Protein AF-A0AA35CPE6-F1 (afdb_monomer)

Structure (mmCIF, N/CA/C/O backbone):
data_AF-A0AA35CPE6-F1
#
_entry.id   AF-A0AA35CPE6-F1
#
loop_
_atom_site.group_PDB
_atom_site.id
_atom_site.type_symbol
_atom_site.label_atom_id
_atom_site.label_alt_id
_atom_site.label_comp_id
_atom_site.label_asym_id
_atom_site.label_entity_id
_atom_site.label_seq_id
_atom_site.pdbx_PDB_ins_code
_atom_site.Cartn_x
_atom_site.Cartn_y
_atom_site.Cartn_z
_atom_site.occupancy
_atom_site.B_iso_or_equiv
_atom_site.auth_seq_id
_atom_site.auth_comp_id
_atom_site.auth_asym_id
_atom_site.auth_atom_id
_atom_site.pdbx_PDB_model_num
ATOM 1 N N . MET A 1 1 ? -6.860 -45.116 -1.820 1.00 39.59 1 MET A N 1
ATOM 2 C CA . MET A 1 1 ? -8.273 -45.448 -2.125 1.00 39.59 1 MET A CA 1
ATOM 3 C C . MET A 1 1 ? -8.716 -44.439 -3.179 1.00 39.59 1 MET A C 1
ATOM 5 O O . MET A 1 1 ? -8.614 -43.267 -2.880 1.00 39.59 1 MET A O 1
ATOM 9 N N . LEU A 1 2 ? -9.058 -44.735 -4.432 1.00 37.41 2 LEU A N 1
ATOM 10 C CA . LEU A 1 2 ? -9.613 -45.923 -5.078 1.00 37.41 2 LEU A CA 1
ATOM 11 C C . LEU A 1 2 ? -8.816 -46.336 -6.331 1.00 37.41 2 LEU A C 1
ATOM 13 O O . LEU A 1 2 ? -8.114 -45.537 -6.939 1.00 37.41 2 LEU A O 1
ATOM 17 N N . VAL A 1 3 ? -8.985 -47.610 -6.681 1.00 32.84 3 VAL A N 1
ATOM 18 C CA . VAL A 1 3 ? -8.372 -48.381 -7.769 1.00 32.84 3 VAL A CA 1
ATOM 19 C C . VAL A 1 3 ? -9.458 -48.762 -8.782 1.00 32.84 3 VAL A C 1
ATOM 21 O O . VAL A 1 3 ? -10.526 -49.214 -8.372 1.00 32.84 3 VAL A O 1
ATOM 24 N N . SER A 1 4 ? -9.171 -48.660 -10.082 1.00 36.09 4 SER A N 1
ATOM 25 C CA . SER A 1 4 ? -9.735 -49.492 -11.170 1.00 36.09 4 SER A CA 1
ATOM 26 C C . SER A 1 4 ? -9.217 -48.983 -12.518 1.00 36.09 4 SER A C 1
ATOM 28 O O . SER A 1 4 ? -9.139 -47.779 -12.702 1.00 36.09 4 SER A O 1
ATOM 30 N N . LYS A 1 5 ? -8.912 -49.784 -13.537 1.00 37.09 5 LYS A N 1
ATOM 31 C CA . LYS A 1 5 ? -8.758 -51.234 -13.692 1.00 37.09 5 LYS A CA 1
ATOM 32 C C . LYS A 1 5 ? -8.123 -51.388 -15.082 1.00 37.09 5 LYS A C 1
ATOM 34 O O . LYS A 1 5 ? -8.619 -50.796 -16.036 1.00 37.09 5 LYS A O 1
ATOM 39 N N . VAL A 1 6 ? -7.028 -52.131 -15.173 1.00 35.09 6 VAL A N 1
ATOM 40 C CA . VAL A 1 6 ? -6.413 -52.566 -16.435 1.00 35.09 6 VAL A CA 1
ATOM 41 C C . VAL A 1 6 ? -7.245 -53.719 -17.000 1.00 35.09 6 VAL A C 1
ATOM 43 O O . VAL A 1 6 ? -7.728 -54.554 -16.231 1.00 35.09 6 VAL A O 1
ATOM 46 N N . ALA A 1 7 ? -7.413 -53.764 -18.321 1.00 38.28 7 ALA A N 1
ATOM 47 C CA . ALA A 1 7 ? -7.825 -54.962 -19.040 1.00 38.28 7 ALA A CA 1
ATOM 48 C C . ALA A 1 7 ? -7.004 -55.065 -20.331 1.00 38.28 7 ALA A C 1
ATOM 50 O O . ALA A 1 7 ? -7.145 -54.244 -21.237 1.00 38.28 7 ALA A O 1
ATOM 51 N N . ASP A 1 8 ? -6.132 -56.068 -20.337 1.00 34.16 8 ASP A N 1
ATOM 52 C CA . ASP A 1 8 ? -5.330 -56.543 -21.455 1.00 34.16 8 ASP A CA 1
ATOM 53 C C . ASP A 1 8 ? -6.188 -57.201 -22.541 1.00 34.16 8 ASP A C 1
ATOM 55 O O . ASP A 1 8 ? -7.246 -57.779 -22.277 1.00 34.16 8 ASP A O 1
ATOM 59 N N . GLY A 1 9 ? -5.672 -57.171 -23.767 1.00 30.95 9 GLY A N 1
ATOM 60 C CA . GLY A 1 9 ? -6.199 -57.902 -24.911 1.00 30.95 9 GLY A CA 1
ATOM 61 C C . GLY A 1 9 ? -5.124 -58.074 -25.978 1.00 30.95 9 GLY A C 1
ATOM 62 O O . GLY A 1 9 ? -5.145 -57.386 -26.993 1.00 30.95 9 GLY A O 1
ATOM 63 N N . GLU A 1 10 ? -4.176 -58.980 -25.739 1.00 36.31 10 GLU A N 1
ATOM 64 C CA . GLU A 1 10 ? -3.288 -59.527 -26.768 1.00 36.31 10 GLU A CA 1
ATOM 65 C C . GLU A 1 10 ? -4.064 -60.464 -27.708 1.00 36.31 10 GLU A C 1
ATOM 67 O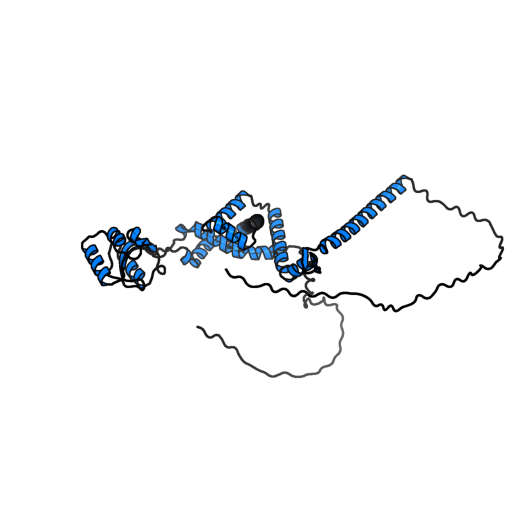 O . GLU A 1 10 ? -4.831 -61.315 -27.248 1.00 36.31 10 GLU A O 1
ATOM 72 N N . ARG A 1 11 ? -3.791 -60.385 -29.018 1.00 35.69 11 ARG A N 1
ATOM 73 C CA . ARG A 1 11 ? -3.632 -61.577 -29.865 1.00 35.69 11 ARG A CA 1
ATOM 74 C C . ARG A 1 11 ? -2.852 -61.279 -31.144 1.00 35.69 11 ARG A C 1
ATOM 76 O O . ARG A 1 11 ? -3.054 -60.272 -31.813 1.00 35.69 11 ARG A O 1
ATOM 83 N N . GLU A 1 12 ? -1.954 -62.215 -31.408 1.00 37.59 12 GLU A N 1
ATOM 84 C CA . GLU A 1 12 ? -0.904 -62.291 -32.418 1.00 37.59 12 GLU A CA 1
ATOM 85 C C . GLU A 1 12 ? -1.411 -62.362 -33.869 1.00 37.59 12 GLU A C 1
ATOM 87 O O . GLU A 1 12 ? -2.523 -62.818 -34.134 1.00 37.59 12 GLU A O 1
ATOM 92 N N . GLY A 1 13 ? -0.530 -62.024 -34.822 1.00 31.88 13 GLY A N 1
ATOM 93 C CA . GLY A 1 13 ? -0.682 -62.437 -36.220 1.00 31.88 13 GLY A CA 1
ATOM 94 C C . GLY A 1 13 ? 0.170 -61.660 -37.228 1.00 31.88 13 GLY A C 1
ATOM 95 O O . GLY A 1 13 ? -0.331 -60.764 -37.894 1.00 31.88 13 GLY A O 1
ATOM 96 N N . ASN A 1 14 ? 1.439 -62.041 -37.389 1.00 36.47 14 ASN A N 1
ATOM 97 C CA . ASN A 1 14 ? 2.247 -61.802 -38.600 1.00 36.47 14 ASN A CA 1
ATOM 98 C C . ASN A 1 14 ? 2.496 -63.192 -39.231 1.00 36.47 14 ASN A C 1
ATOM 100 O O . ASN A 1 14 ? 2.719 -64.124 -38.452 1.00 36.47 14 ASN A O 1
ATOM 104 N N . PRO A 1 15 ? 2.444 -63.397 -40.569 1.00 47.72 15 PRO A N 1
ATOM 105 C CA . PRO A 1 15 ? 3.608 -63.088 -41.411 1.00 47.72 15 PRO A CA 1
ATOM 106 C C . PRO A 1 15 ? 3.325 -62.647 -42.873 1.00 47.72 15 PRO A C 1
ATOM 108 O O . PRO A 1 15 ? 2.435 -63.148 -43.544 1.00 47.72 15 PRO A O 1
ATOM 111 N N . ALA A 1 16 ? 4.221 -61.786 -43.365 1.00 32.69 16 ALA A N 1
ATOM 112 C CA . ALA A 1 16 ? 4.916 -61.816 -44.665 1.00 32.69 16 ALA A CA 1
ATOM 113 C C . ALA A 1 16 ? 4.174 -61.776 -46.035 1.00 32.69 16 ALA A C 1
ATOM 115 O O . ALA A 1 16 ? 3.380 -62.636 -46.389 1.00 32.69 16 ALA A O 1
ATOM 116 N N . ALA A 1 17 ? 4.722 -60.880 -46.877 1.00 33.72 17 ALA A N 1
ATOM 117 C CA . ALA A 1 17 ? 5.002 -60.995 -48.321 1.00 33.72 17 ALA A CA 1
ATOM 118 C C . ALA A 1 17 ? 3.905 -60.708 -49.375 1.00 33.72 17 ALA A C 1
ATOM 120 O O . ALA A 1 17 ? 3.018 -61.509 -49.640 1.00 33.72 17 ALA A O 1
ATOM 121 N N . SER A 1 18 ? 4.091 -59.604 -50.112 1.00 35.38 18 SER A N 1
ATOM 122 C CA . SER A 1 18 ? 4.125 -59.506 -51.594 1.00 35.38 18 SER A CA 1
ATOM 123 C C . SER A 1 18 ? 4.266 -58.015 -51.963 1.00 35.38 18 SER A C 1
ATOM 125 O O . SER A 1 18 ? 3.517 -57.173 -51.495 1.00 35.38 18 SER A O 1
ATOM 127 N N . CYS A 1 19 ? 5.392 -57.569 -52.521 1.00 30.48 19 CYS A N 1
ATOM 128 C CA . CYS A 1 19 ? 5.714 -57.568 -53.951 1.00 30.48 19 CYS A CA 1
ATOM 129 C C . CYS A 1 19 ? 4.662 -56.835 -54.809 1.00 30.48 19 CYS A C 1
ATOM 131 O O . CYS A 1 19 ? 3.667 -57.427 -55.202 1.00 30.48 19 CYS A O 1
ATOM 133 N N . SER A 1 20 ? 4.918 -55.573 -55.169 1.00 37.94 20 SER A N 1
ATOM 134 C CA . SER A 1 20 ? 4.8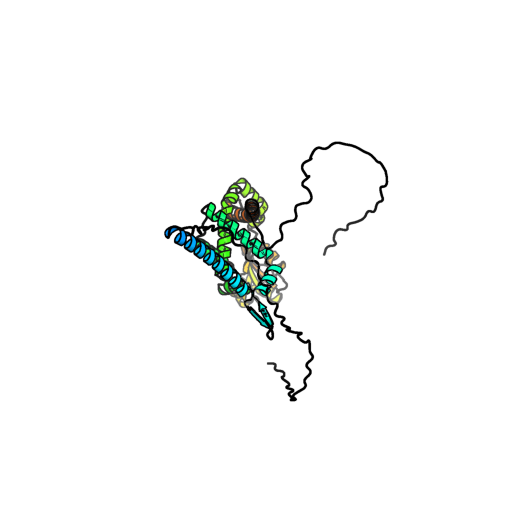70 -55.168 -56.578 1.00 37.94 20 SER A CA 1
ATOM 135 C C . SER A 1 20 ? 5.660 -53.878 -56.793 1.00 37.94 20 SER A C 1
ATOM 137 O O . SER A 1 20 ? 5.648 -52.942 -55.997 1.00 37.94 20 SER A O 1
ATOM 139 N N . GLN A 1 21 ? 6.419 -53.922 -57.872 1.00 34.59 21 GLN A N 1
ATOM 140 C CA . GLN A 1 21 ? 7.393 -52.978 -58.366 1.00 34.59 21 GLN A CA 1
ATOM 141 C C . GLN A 1 21 ? 6.857 -52.537 -59.728 1.00 34.59 21 GLN A C 1
ATOM 143 O O . GLN A 1 21 ? 6.537 -53.389 -60.553 1.00 34.59 21 GLN A O 1
ATOM 148 N N . SER A 1 22 ? 6.790 -51.239 -59.993 1.00 38.31 22 SER A N 1
ATOM 149 C CA . SER A 1 22 ? 6.723 -50.718 -61.362 1.00 38.31 22 SER A CA 1
ATOM 150 C C . SER A 1 22 ? 7.260 -49.289 -61.346 1.00 38.31 22 SER A C 1
ATOM 152 O O . SER A 1 22 ? 6.715 -48.447 -60.643 1.00 38.31 22 SER A O 1
ATOM 154 N N . HIS A 1 23 ? 8.476 -49.058 -61.840 1.00 35.75 23 HIS A N 1
ATOM 155 C CA . HIS A 1 23 ? 8.865 -48.927 -63.255 1.00 35.75 23 HIS A CA 1
ATOM 156 C C . HIS A 1 23 ? 8.649 -47.500 -63.765 1.00 35.75 23 HIS A C 1
ATOM 158 O O . HIS A 1 23 ? 7.561 -47.174 -64.223 1.00 35.75 23 HIS A O 1
ATOM 164 N N . TRP A 1 24 ? 9.725 -46.706 -63.771 1.00 34.25 24 TRP A N 1
ATOM 165 C CA . TRP A 1 24 ? 9.974 -45.724 -64.828 1.00 34.25 24 TRP A CA 1
ATOM 166 C C . TRP A 1 24 ? 11.448 -45.816 -65.207 1.00 34.25 24 TRP A C 1
ATOM 168 O O . TRP A 1 24 ? 12.343 -45.646 -64.379 1.00 34.25 24 TRP A O 1
ATOM 178 N N . GLU A 1 25 ? 11.645 -46.216 -66.456 1.00 35.81 25 GLU A N 1
ATOM 179 C CA . GLU A 1 25 ? 12.898 -46.599 -67.082 1.00 35.81 25 GLU A CA 1
ATOM 180 C C . GLU A 1 25 ? 13.808 -45.405 -67.355 1.00 35.81 25 GLU A C 1
ATOM 182 O O . GLU A 1 25 ? 13.375 -44.296 -67.669 1.00 35.81 25 GLU A O 1
ATOM 187 N N . ALA A 1 26 ? 15.103 -45.702 -67.308 1.00 36.75 26 ALA A N 1
ATOM 188 C CA . ALA A 1 26 ? 16.146 -44.934 -67.951 1.00 36.75 26 ALA A CA 1
ATOM 189 C C . ALA A 1 26 ? 16.187 -45.249 -69.457 1.00 36.75 26 ALA A C 1
ATOM 191 O O . ALA A 1 26 ? 16.148 -46.406 -69.865 1.00 36.75 26 ALA A O 1
ATOM 192 N N . VAL A 1 27 ? 16.392 -44.214 -70.266 1.00 39.03 27 VAL A N 1
ATOM 193 C CA . VAL A 1 27 ? 16.873 -44.294 -71.652 1.00 39.03 27 VAL A CA 1
ATOM 194 C C . VAL A 1 27 ? 17.913 -43.178 -71.761 1.00 39.03 27 VAL A C 1
ATOM 196 O O . VAL A 1 27 ? 17.652 -42.064 -71.329 1.00 39.03 27 VAL A O 1
ATOM 199 N N . GLY A 1 28 ? 19.129 -43.327 -72.261 1.00 35.62 28 GLY A N 1
ATOM 200 C CA . GLY A 1 28 ? 19.840 -44.412 -72.911 1.00 35.62 28 GLY A CA 1
ATOM 201 C C . GLY A 1 28 ? 21.105 -43.753 -73.469 1.00 35.62 28 GLY A C 1
ATOM 202 O O . GLY A 1 28 ? 21.032 -42.702 -74.106 1.00 35.62 28 GLY A O 1
ATOM 203 N N . ALA A 1 29 ? 22.276 -44.308 -73.171 1.00 41.50 29 ALA A N 1
ATOM 204 C CA . ALA A 1 29 ? 23.537 -43.840 -73.728 1.00 41.50 29 ALA A CA 1
ATOM 205 C C . ALA A 1 29 ? 23.686 -44.352 -75.169 1.00 41.50 29 ALA A C 1
ATOM 207 O O . ALA A 1 29 ? 23.604 -45.555 -75.399 1.00 41.50 29 ALA A O 1
ATOM 208 N N . VAL A 1 30 ? 23.982 -43.463 -76.120 1.00 41.25 30 VAL A N 1
ATOM 209 C CA . VAL A 1 30 ? 24.561 -43.831 -77.421 1.00 41.25 30 VAL A CA 1
ATOM 210 C C . VAL A 1 30 ? 25.677 -42.849 -77.746 1.00 41.25 30 VAL A C 1
ATOM 212 O O . VAL A 1 30 ? 25.467 -41.647 -77.892 1.00 41.25 30 VAL A O 1
ATOM 215 N N . GLY A 1 31 ? 26.890 -43.389 -77.833 1.00 37.47 31 GLY A N 1
ATOM 216 C CA . GLY A 1 31 ? 28.051 -42.679 -78.331 1.00 37.47 31 GLY A CA 1
ATOM 217 C C . GLY A 1 31 ? 28.013 -42.538 -79.850 1.00 37.47 31 GLY A C 1
ATOM 218 O O . GLY A 1 31 ? 27.579 -43.437 -80.564 1.00 37.47 31 GLY A O 1
ATOM 219 N N . ALA A 1 32 ? 28.565 -41.438 -80.349 1.00 39.44 32 ALA A N 1
ATOM 220 C CA . ALA A 1 32 ? 29.027 -41.354 -81.723 1.00 39.44 32 ALA A CA 1
ATOM 221 C C . ALA A 1 32 ? 30.270 -40.465 -81.776 1.00 39.44 32 ALA A C 1
ATOM 223 O O . ALA A 1 32 ? 30.226 -39.257 -81.551 1.00 39.44 32 ALA A O 1
ATOM 224 N N . ARG A 1 33 ? 31.394 -41.122 -82.066 1.00 39.28 33 ARG A N 1
ATOM 225 C CA . ARG A 1 33 ? 32.662 -40.518 -82.465 1.00 39.28 33 ARG A CA 1
ATOM 226 C C . ARG A 1 33 ? 32.406 -39.631 -83.684 1.00 39.28 33 ARG A C 1
ATOM 228 O O . ARG A 1 33 ? 31.826 -40.096 -84.663 1.00 39.28 33 ARG A O 1
ATOM 235 N N . ARG A 1 34 ? 32.892 -38.393 -83.662 1.00 42.94 34 ARG A N 1
ATOM 236 C CA . ARG A 1 34 ? 33.143 -37.624 -84.883 1.00 42.94 34 ARG A CA 1
ATOM 237 C C . ARG A 1 34 ? 34.614 -37.251 -84.918 1.00 42.94 34 ARG A C 1
ATOM 239 O O . ARG A 1 34 ? 35.103 -36.513 -84.070 1.00 42.94 34 ARG A O 1
ATOM 246 N N . SER A 1 35 ? 35.298 -37.847 -85.883 1.00 44.28 35 SER A N 1
ATOM 247 C CA . SER A 1 35 ? 36.652 -37.523 -86.311 1.00 44.28 35 SER A CA 1
ATOM 248 C C . SER A 1 35 ? 36.741 -36.052 -86.744 1.00 44.28 35 SER A C 1
ATOM 250 O O . SER A 1 35 ? 35.788 -35.555 -87.350 1.00 44.28 35 SER A O 1
ATOM 252 N N . PRO A 1 36 ? 37.855 -35.351 -86.481 1.00 53.03 36 PRO A N 1
ATOM 253 C CA . PRO A 1 36 ? 38.085 -34.024 -87.040 1.00 53.03 36 PRO A CA 1
ATOM 254 C C . PRO A 1 36 ? 38.505 -34.122 -88.522 1.00 53.03 36 PRO A C 1
ATOM 256 O O . PRO A 1 36 ? 39.131 -35.114 -88.909 1.00 53.03 36 PRO A O 1
ATOM 259 N N . PRO A 1 37 ? 38.175 -33.125 -89.365 1.00 58.16 37 PRO A N 1
ATOM 260 C CA . PRO A 1 37 ? 38.620 -33.091 -90.755 1.00 58.16 37 PRO A CA 1
ATOM 261 C C . PRO A 1 37 ? 40.117 -32.742 -90.853 1.00 58.16 37 PRO A C 1
ATOM 263 O O . PRO A 1 37 ? 40.641 -32.067 -89.960 1.00 58.16 37 PRO A O 1
ATOM 266 N N . PRO A 1 38 ? 40.810 -33.168 -91.925 1.00 50.66 38 PRO A N 1
ATOM 267 C CA . PRO A 1 38 ? 42.243 -32.969 -92.050 1.00 50.66 38 PRO A CA 1
ATOM 268 C C . PRO A 1 38 ? 42.615 -31.856 -93.060 1.00 50.66 38 PRO A C 1
ATOM 270 O O . PRO A 1 38 ? 41.905 -31.621 -94.032 1.00 50.66 38 PRO A O 1
ATOM 273 N N . TRP A 1 39 ? 43.784 -31.257 -92.812 1.00 34.81 39 TRP A N 1
ATOM 274 C CA . TRP A 1 39 ? 44.646 -30.436 -93.684 1.00 34.81 39 TRP A CA 1
ATOM 275 C C . TRP A 1 39 ? 44.209 -29.023 -94.105 1.00 34.81 39 TRP A C 1
ATOM 277 O O . TRP A 1 39 ? 43.291 -28.810 -94.889 1.00 34.81 39 TRP A O 1
ATOM 287 N N . GLY A 1 40 ? 45.030 -28.068 -93.665 1.00 37.66 40 GLY A N 1
ATOM 288 C CA . GLY A 1 40 ? 45.230 -26.751 -94.255 1.00 37.66 40 GLY A CA 1
ATOM 289 C C . GLY A 1 40 ? 46.564 -26.208 -93.746 1.00 37.66 40 GLY A C 1
ATOM 290 O O . GLY A 1 40 ? 46.609 -25.567 -92.700 1.00 37.66 40 GLY A O 1
ATOM 291 N N . GLU A 1 41 ? 47.654 -26.561 -94.431 1.00 40.06 41 GLU A N 1
ATOM 292 C CA . GLU A 1 41 ? 48.958 -25.917 -94.275 1.00 40.06 41 GLU A CA 1
ATOM 293 C C . GLU A 1 41 ? 48.840 -24.456 -94.720 1.00 40.06 41 GLU A C 1
ATOM 295 O O . GLU A 1 41 ? 48.558 -24.182 -95.884 1.00 40.06 41 GLU A O 1
ATOM 300 N N . ASP A 1 42 ? 49.083 -23.525 -93.802 1.00 41.56 42 ASP A N 1
ATOM 301 C CA . ASP A 1 42 ? 49.455 -22.154 -94.138 1.00 41.56 42 ASP A CA 1
ATOM 302 C C . ASP A 1 42 ? 50.752 -21.829 -93.392 1.00 41.56 42 ASP A C 1
ATOM 304 O O . ASP A 1 42 ? 50.808 -21.748 -92.161 1.00 41.56 42 ASP A O 1
ATOM 308 N N . GLN A 1 43 ? 51.825 -21.725 -94.172 1.00 41.16 43 GLN A N 1
ATOM 309 C CA . GLN A 1 43 ? 53.097 -21.182 -93.744 1.00 41.16 43 GLN A CA 1
ATOM 310 C C . GLN A 1 43 ? 53.028 -19.658 -93.850 1.00 41.16 43 GLN A C 1
ATOM 312 O O . GLN A 1 43 ? 53.221 -19.105 -94.930 1.00 41.16 43 GLN A O 1
ATOM 317 N N . SER A 1 44 ? 52.884 -18.954 -92.728 1.00 38.53 44 SER A N 1
ATOM 318 C CA . SER A 1 44 ? 53.339 -17.565 -92.675 1.00 38.53 44 SER A CA 1
ATOM 319 C C . SER A 1 44 ? 53.725 -17.090 -91.272 1.00 38.53 44 SER A C 1
ATOM 321 O O . SER A 1 44 ? 52.927 -16.966 -90.351 1.00 38.53 44 SER A O 1
ATOM 323 N N . SER A 1 45 ? 55.003 -16.719 -91.176 1.00 40.28 45 SER A N 1
ATOM 324 C CA . SER A 1 45 ? 55.575 -15.691 -90.299 1.00 40.28 45 SER A CA 1
ATOM 325 C C . SER A 1 45 ? 55.548 -15.906 -88.778 1.00 40.28 45 SER A C 1
ATOM 327 O O . SER A 1 45 ? 54.533 -15.833 -88.090 1.00 40.28 45 SER A O 1
ATOM 329 N N . GLY A 1 46 ? 56.755 -16.079 -88.235 1.00 47.41 46 GLY A N 1
ATOM 330 C CA . GLY A 1 46 ? 57.032 -16.075 -86.808 1.00 47.41 46 GLY A CA 1
ATOM 331 C C . GLY A 1 46 ? 56.602 -14.774 -86.131 1.00 47.41 46 GLY A C 1
ATOM 332 O O . GLY A 1 46 ? 57.071 -13.688 -86.459 1.00 47.41 46 GLY A O 1
ATOM 333 N N . GLY A 1 47 ? 55.755 -14.920 -85.117 1.00 39.75 47 GLY A N 1
ATOM 334 C CA . GLY A 1 47 ? 55.456 -13.896 -84.129 1.00 39.75 47 GLY A CA 1
ATOM 335 C C . GLY A 1 47 ? 55.615 -14.491 -82.738 1.00 39.75 47 GLY A C 1
ATOM 336 O O . GLY A 1 47 ? 54.674 -15.052 -82.179 1.00 39.75 47 GLY A O 1
ATOM 337 N N . THR A 1 48 ? 56.809 -14.379 -82.159 1.00 47.06 48 THR A N 1
ATOM 338 C CA . THR A 1 48 ? 57.051 -14.678 -80.744 1.00 47.06 48 THR A CA 1
ATOM 339 C C . THR A 1 48 ? 56.286 -13.673 -79.883 1.00 47.06 48 THR A C 1
ATOM 341 O O . THR A 1 48 ? 56.827 -12.643 -79.478 1.00 47.06 48 THR A O 1
ATOM 344 N N . ARG A 1 49 ? 55.017 -13.957 -79.573 1.00 46.91 49 ARG A N 1
ATOM 345 C CA . ARG A 1 49 ? 54.325 -13.291 -78.465 1.00 46.91 49 ARG A CA 1
ATOM 346 C C . ARG A 1 49 ? 54.967 -13.775 -77.166 1.00 46.91 49 ARG A C 1
ATOM 348 O O . ARG A 1 49 ? 54.612 -14.824 -76.632 1.00 46.91 49 ARG A O 1
ATOM 355 N N . LYS A 1 50 ? 55.947 -13.006 -76.676 1.00 46.47 50 LYS A N 1
ATOM 356 C CA . LYS A 1 50 ? 56.413 -13.057 -75.285 1.00 46.47 50 LYS A CA 1
ATOM 357 C C . LYS A 1 50 ? 55.173 -13.046 -74.393 1.00 46.47 50 LYS A C 1
ATOM 359 O O . LYS A 1 50 ? 54.468 -12.044 -74.323 1.00 46.47 50 LYS A O 1
ATOM 364 N N . ARG A 1 51 ? 54.899 -14.157 -73.709 1.00 51.06 51 ARG A N 1
ATOM 365 C CA . ARG A 1 51 ? 54.058 -14.126 -72.513 1.00 51.06 51 ARG A CA 1
ATOM 366 C C . ARG A 1 51 ? 54.836 -13.313 -71.484 1.00 51.06 51 ARG A C 1
ATOM 368 O O . ARG A 1 51 ? 55.733 -13.842 -70.833 1.00 51.06 51 ARG A O 1
ATOM 375 N N . GLU A 1 52 ? 54.557 -12.017 -71.395 1.00 49.25 52 GLU A N 1
ATOM 376 C CA . GLU A 1 52 ? 55.013 -11.199 -70.277 1.00 49.25 52 GLU A CA 1
ATOM 377 C C . GLU A 1 52 ? 54.324 -11.727 -69.019 1.00 49.25 52 GLU A C 1
ATOM 379 O O . GLU A 1 52 ? 53.183 -11.400 -68.702 1.00 49.25 52 GLU A O 1
ATOM 384 N N . GLY A 1 53 ? 55.002 -12.647 -68.335 1.00 48.31 53 GLY A N 1
ATOM 385 C CA . GLY A 1 53 ? 54.599 -13.087 -67.014 1.00 48.31 53 GLY A CA 1
ATOM 386 C C . GLY A 1 53 ? 54.667 -11.889 -66.081 1.00 48.31 53 GLY A C 1
ATOM 387 O O . GLY A 1 53 ? 55.748 -11.344 -65.853 1.00 48.31 53 GLY A O 1
ATOM 388 N N . ILE A 1 54 ? 53.519 -11.481 -65.546 1.00 60.16 54 ILE A N 1
ATOM 389 C CA . ILE A 1 54 ? 53.429 -10.462 -64.503 1.00 60.16 54 ILE A CA 1
ATOM 390 C C . ILE A 1 54 ? 54.272 -10.960 -63.317 1.00 60.16 54 ILE A C 1
ATOM 392 O O . ILE A 1 54 ? 53.855 -11.833 -62.555 1.00 60.16 54 ILE A O 1
ATOM 396 N N . ARG A 1 55 ? 55.498 -10.440 -63.174 1.00 60.12 55 ARG A N 1
ATOM 397 C CA . ARG A 1 55 ? 56.361 -10.691 -62.012 1.00 60.12 55 ARG A CA 1
ATOM 398 C C . ARG A 1 55 ? 55.810 -9.900 -60.831 1.00 60.12 55 ARG A C 1
ATOM 400 O O . ARG A 1 55 ? 56.267 -8.800 -60.529 1.00 60.12 55 ARG A O 1
ATOM 407 N N . LEU A 1 56 ? 54.816 -10.464 -60.155 1.00 59.56 56 LEU A N 1
ATOM 408 C CA . LEU A 1 56 ? 54.367 -9.958 -58.862 1.00 59.56 56 LEU A CA 1
ATOM 409 C C . LEU A 1 56 ? 55.545 -10.073 -57.884 1.00 59.56 56 LEU A C 1
ATOM 411 O O . LEU A 1 56 ? 56.126 -11.148 -57.714 1.00 59.56 56 LEU A O 1
ATOM 415 N N . LYS A 1 57 ? 55.939 -8.956 -57.258 1.00 68.75 57 LYS A N 1
ATOM 416 C CA . LYS A 1 57 ? 56.956 -8.976 -56.195 1.00 68.75 57 LYS A CA 1
ATOM 417 C C . LYS A 1 57 ? 56.477 -9.959 -55.122 1.00 68.75 57 LYS A C 1
ATOM 419 O O . LYS A 1 57 ? 55.318 -9.889 -54.724 1.00 68.75 57 LYS A O 1
ATOM 424 N N . LYS A 1 58 ? 57.345 -10.857 -54.639 1.00 65.94 58 LYS A N 1
ATOM 425 C CA . LYS A 1 58 ? 56.979 -11.919 -53.674 1.00 65.94 58 LYS A CA 1
ATOM 426 C C . LYS A 1 58 ? 56.184 -11.396 -52.462 1.00 65.94 58 LYS A C 1
ATOM 428 O O . LYS A 1 58 ? 55.285 -12.081 -51.991 1.00 65.94 58 LYS A O 1
ATOM 433 N N . GLY A 1 59 ? 56.455 -10.163 -52.017 1.00 69.19 59 GLY A N 1
ATOM 434 C CA . GLY A 1 59 ? 55.693 -9.494 -50.955 1.00 69.19 59 GLY A CA 1
ATOM 435 C C . GLY A 1 59 ? 54.246 -9.136 -51.326 1.00 69.19 59 GLY A C 1
ATOM 436 O O . GLY A 1 59 ? 53.362 -9.257 -50.491 1.00 69.19 59 GLY A O 1
ATOM 437 N N . PHE A 1 60 ? 53.967 -8.773 -52.581 1.00 70.38 60 PHE A N 1
ATOM 438 C CA . PHE A 1 60 ? 52.610 -8.474 -53.055 1.00 70.38 60 PHE A CA 1
ATOM 439 C C . PHE A 1 60 ? 51.746 -9.739 -53.156 1.00 70.38 60 PHE A C 1
ATOM 441 O O . PHE A 1 60 ? 50.571 -9.711 -52.809 1.00 70.38 60 PHE A O 1
ATOM 448 N N . VAL A 1 61 ? 52.338 -10.872 -53.553 1.00 75.25 61 VAL A N 1
ATOM 449 C CA . VAL A 1 61 ? 51.649 -12.176 -53.553 1.00 75.25 61 VAL A CA 1
ATOM 450 C C . VAL A 1 61 ? 51.229 -12.566 -52.132 1.00 75.25 61 VAL A C 1
ATOM 452 O O . VAL A 1 61 ? 50.105 -13.013 -51.933 1.00 75.25 61 VAL A O 1
ATOM 455 N N . TRP A 1 62 ? 52.092 -12.336 -51.137 1.00 73.44 62 TRP A N 1
ATOM 456 C CA . TRP A 1 62 ? 51.773 -12.605 -49.731 1.00 73.44 62 TRP A CA 1
ATOM 457 C C . TRP A 1 62 ? 50.645 -11.716 -49.195 1.00 73.44 62 TRP A C 1
ATOM 459 O O . TRP A 1 62 ? 49.761 -12.228 -48.521 1.00 73.44 62 TRP A O 1
ATOM 469 N N . VAL A 1 63 ? 50.622 -10.424 -49.540 1.00 79.06 63 VAL A N 1
ATOM 470 C CA . VAL A 1 63 ? 49.531 -9.509 -49.147 1.00 79.06 63 VAL A CA 1
ATOM 471 C C . VAL A 1 63 ? 48.194 -9.919 -49.773 1.00 79.06 63 VAL A C 1
ATOM 473 O O . VAL A 1 63 ? 47.170 -9.927 -49.097 1.00 79.06 63 VAL A O 1
ATOM 476 N N . VAL A 1 64 ? 48.181 -10.307 -51.051 1.00 80.50 64 VAL A N 1
ATOM 477 C CA . VAL A 1 64 ? 46.947 -10.773 -51.708 1.00 80.50 64 VAL A CA 1
ATOM 478 C C . VAL A 1 64 ? 46.460 -12.090 -51.096 1.00 80.50 64 VAL A C 1
ATOM 480 O O . VAL A 1 64 ? 45.263 -12.243 -50.868 1.00 80.50 64 VAL A O 1
ATOM 483 N N . LEU A 1 65 ? 47.365 -13.020 -50.771 1.00 80.25 65 LEU A N 1
ATOM 484 C CA . LEU A 1 65 ? 47.011 -14.286 -50.122 1.00 80.25 65 LEU A CA 1
ATOM 485 C C . LEU A 1 65 ? 46.481 -14.093 -48.696 1.00 80.25 65 LEU A C 1
ATOM 487 O O . LEU A 1 65 ? 45.524 -14.768 -48.325 1.00 80.25 65 LEU A O 1
ATOM 491 N N . THR A 1 66 ? 47.043 -13.175 -47.903 1.00 79.88 66 THR A N 1
ATOM 492 C CA . THR A 1 66 ? 46.551 -12.913 -46.539 1.00 79.88 66 THR A CA 1
ATOM 493 C C . THR A 1 66 ? 45.201 -12.206 -46.543 1.00 79.88 66 THR A C 1
ATOM 495 O O . THR A 1 66 ? 44.328 -12.579 -45.762 1.00 79.88 66 THR A O 1
ATOM 498 N N . VAL A 1 67 ? 44.981 -11.247 -47.449 1.00 83.31 67 VAL A N 1
ATOM 499 C CA . VAL A 1 67 ? 43.669 -10.600 -47.621 1.00 83.31 67 VAL A CA 1
ATOM 500 C C . VAL A 1 67 ? 42.630 -11.603 -48.129 1.00 83.31 67 VAL A C 1
ATOM 502 O O . VAL A 1 67 ? 41.520 -11.645 -47.602 1.00 83.31 67 VAL A O 1
ATOM 505 N N . ALA A 1 68 ? 42.989 -12.466 -49.086 1.00 80.12 68 ALA A N 1
ATOM 506 C CA . ALA A 1 68 ? 42.108 -13.533 -49.560 1.00 80.12 68 ALA A CA 1
ATOM 507 C C . ALA A 1 68 ? 41.786 -14.548 -48.449 1.00 80.12 68 ALA A C 1
ATOM 509 O O . ALA A 1 68 ? 40.632 -14.940 -48.299 1.00 80.12 68 ALA A O 1
ATOM 510 N N . PHE A 1 69 ? 42.766 -14.930 -47.627 1.00 86.06 69 PHE A N 1
ATOM 511 C CA . PHE A 1 69 ? 42.560 -15.818 -46.481 1.00 86.06 69 PHE A CA 1
ATOM 512 C C . PHE A 1 69 ? 41.681 -15.179 -45.398 1.00 86.06 69 PHE A C 1
ATOM 514 O O . PHE A 1 69 ? 40.794 -15.845 -44.866 1.00 86.06 69 PHE A O 1
ATOM 521 N N . ALA A 1 70 ? 41.870 -13.891 -45.099 1.00 82.25 70 ALA A N 1
ATOM 522 C CA . ALA A 1 70 ? 41.022 -13.153 -44.164 1.00 82.25 70 ALA A CA 1
ATOM 523 C C . ALA A 1 70 ? 39.575 -13.044 -44.677 1.00 82.25 70 ALA A C 1
ATOM 525 O O . ALA A 1 70 ? 38.636 -13.293 -43.921 1.00 82.25 70 ALA A O 1
ATOM 526 N N . ALA A 1 71 ? 39.385 -12.760 -45.970 1.00 80.00 71 ALA A N 1
ATOM 527 C CA . ALA A 1 71 ? 38.066 -12.727 -46.600 1.00 80.00 71 ALA A CA 1
ATOM 528 C C . ALA A 1 71 ? 37.393 -14.112 -46.604 1.00 80.00 71 ALA A C 1
ATOM 530 O O . ALA A 1 71 ? 36.225 -14.226 -46.241 1.00 80.00 71 ALA A O 1
ATOM 531 N N . LEU A 1 72 ? 38.129 -15.178 -46.937 1.00 84.25 72 LEU A N 1
ATOM 532 C CA . LEU A 1 72 ? 37.625 -16.556 -46.890 1.00 84.25 72 LEU A CA 1
ATOM 533 C C . LEU A 1 72 ? 37.309 -17.009 -45.463 1.00 84.25 72 LEU A C 1
ATOM 535 O O . LEU A 1 72 ? 36.311 -17.690 -45.261 1.00 84.25 72 LEU A O 1
ATOM 539 N N . SER A 1 73 ? 38.101 -16.597 -44.473 1.00 81.44 73 SER A N 1
ATOM 540 C CA . SER A 1 73 ? 37.837 -16.876 -43.057 1.00 81.44 73 SER A CA 1
ATOM 541 C C . SER A 1 73 ? 36.596 -16.137 -42.558 1.00 81.44 73 SER A C 1
ATOM 543 O O . SER A 1 73 ? 35.808 -16.710 -41.812 1.00 81.44 73 SER A O 1
ATOM 545 N N . ALA A 1 74 ? 36.369 -14.898 -43.005 1.00 80.94 74 ALA A N 1
ATOM 546 C CA . ALA A 1 74 ? 35.148 -14.154 -42.708 1.00 80.94 74 ALA A CA 1
ATOM 547 C C . ALA A 1 74 ? 33.919 -14.799 -43.369 1.00 80.94 74 ALA A C 1
ATOM 549 O O . ALA A 1 74 ? 32.896 -14.978 -42.713 1.00 80.94 74 ALA A O 1
ATOM 550 N N . ILE A 1 75 ? 34.027 -15.221 -44.634 1.00 85.69 75 ILE A N 1
ATOM 551 C CA . ILE A 1 75 ? 32.954 -15.936 -45.340 1.00 85.69 75 ILE A CA 1
ATOM 552 C C . ILE A 1 75 ? 32.676 -17.283 -44.670 1.00 85.69 75 ILE A C 1
ATOM 554 O O . ILE A 1 75 ? 31.520 -17.594 -44.406 1.00 85.69 75 ILE A O 1
ATOM 558 N N . LEU A 1 76 ? 33.708 -18.062 -44.341 1.00 85.00 76 LEU A N 1
ATOM 559 C CA . LEU A 1 76 ? 33.570 -19.329 -43.625 1.00 85.00 76 LEU A CA 1
ATOM 560 C C . LEU A 1 76 ? 32.961 -19.110 -42.238 1.00 85.00 76 LEU A C 1
ATOM 562 O O . LEU A 1 76 ? 32.071 -19.854 -41.852 1.00 85.00 76 LEU A O 1
ATOM 566 N N . GLY A 1 77 ? 33.369 -18.063 -41.520 1.00 80.88 77 GLY A N 1
ATOM 567 C CA . GLY A 1 77 ? 32.776 -17.673 -40.243 1.00 80.88 77 GLY A CA 1
ATOM 568 C C . GLY A 1 77 ? 31.289 -17.335 -40.368 1.00 80.88 77 GLY A C 1
ATOM 569 O O . GLY A 1 77 ? 30.493 -17.803 -39.560 1.00 80.88 77 GLY A O 1
ATOM 570 N N . VAL A 1 78 ? 30.890 -16.602 -41.412 1.00 82.38 78 VAL A N 1
ATOM 571 C CA . VAL A 1 78 ? 29.478 -16.309 -41.713 1.00 82.38 78 VAL A CA 1
ATOM 572 C C . VAL A 1 78 ? 28.718 -17.581 -42.098 1.00 82.38 78 VAL A C 1
ATOM 574 O O . VAL A 1 78 ? 27.614 -17.790 -41.609 1.00 82.38 78 VAL A O 1
ATOM 577 N N . GLN A 1 79 ? 29.299 -18.463 -42.913 1.00 74.81 79 GLN A N 1
ATOM 578 C CA . GLN A 1 79 ? 28.687 -19.739 -43.306 1.00 74.81 79 GLN A CA 1
ATOM 579 C C . GLN A 1 79 ? 28.507 -20.676 -42.103 1.00 74.81 79 GLN A C 1
ATOM 581 O O . GLN A 1 79 ? 27.427 -21.226 -41.907 1.00 74.81 79 GLN A O 1
ATOM 586 N N . VAL A 1 80 ? 29.525 -20.800 -41.248 1.00 82.19 80 VAL A N 1
ATOM 587 C CA . VAL A 1 80 ? 29.471 -21.557 -39.989 1.00 82.19 80 VAL A CA 1
ATOM 588 C C . VAL A 1 80 ? 28.463 -20.933 -39.024 1.00 82.19 80 VAL A C 1
ATOM 590 O O . VAL A 1 80 ? 27.713 -21.665 -38.390 1.00 82.19 80 VAL A O 1
ATOM 593 N N . TYR A 1 81 ? 28.380 -19.604 -38.943 1.00 72.62 81 TYR A N 1
ATOM 594 C CA . TYR A 1 81 ? 27.393 -18.899 -38.122 1.00 72.62 81 TYR A CA 1
ATOM 595 C C . TYR A 1 81 ? 25.955 -19.122 -38.616 1.00 72.62 81 TYR A C 1
ATOM 597 O O . TYR A 1 81 ? 25.072 -19.431 -37.817 1.00 72.62 81 TYR A O 1
ATOM 605 N N . VAL A 1 82 ? 25.714 -19.020 -39.927 1.00 73.94 82 VAL A N 1
ATOM 606 C CA . VAL A 1 82 ? 24.409 -19.303 -40.549 1.00 73.94 82 VAL A CA 1
ATOM 607 C C . VAL A 1 82 ? 24.026 -20.770 -40.339 1.00 73.94 82 VAL A C 1
ATOM 609 O O . VAL A 1 82 ? 22.894 -21.053 -39.943 1.00 73.94 82 VAL A O 1
ATOM 612 N N . LEU A 1 83 ? 24.973 -21.697 -40.512 1.00 70.25 83 LEU A N 1
ATOM 613 C CA . LEU A 1 83 ? 24.768 -23.121 -40.258 1.00 70.25 83 LEU A CA 1
ATOM 614 C C . LEU A 1 83 ? 24.458 -23.390 -38.778 1.00 70.25 83 LEU A C 1
ATOM 616 O O . LEU A 1 83 ? 23.448 -24.022 -38.478 1.00 70.25 83 LEU A O 1
ATOM 620 N N . TYR A 1 84 ? 25.251 -22.856 -37.850 1.00 69.94 84 TYR A N 1
ATOM 621 C CA . TYR A 1 84 ? 25.031 -22.981 -36.407 1.00 69.94 84 TYR A CA 1
ATOM 622 C C . TYR A 1 84 ? 23.658 -22.439 -35.988 1.00 69.94 84 TYR A C 1
ATOM 624 O O . TYR A 1 84 ? 22.913 -23.109 -35.275 1.00 69.94 84 TYR A O 1
ATOM 632 N N . ARG A 1 85 ? 23.263 -21.268 -36.501 1.00 65.06 85 ARG A N 1
ATOM 633 C CA . ARG A 1 85 ? 21.952 -20.666 -36.220 1.00 65.06 85 ARG A CA 1
ATOM 634 C C . ARG A 1 85 ? 20.790 -21.485 -36.810 1.00 65.06 85 ARG A C 1
ATOM 636 O O . ARG A 1 85 ? 19.721 -21.575 -36.201 1.00 65.06 85 ARG A O 1
ATOM 643 N N . SER A 1 86 ? 20.998 -22.122 -37.965 1.00 62.09 86 SER A N 1
ATOM 644 C CA . SER A 1 86 ? 20.027 -23.059 -38.552 1.00 62.09 86 SER A CA 1
ATOM 645 C C . SER A 1 86 ? 19.898 -24.368 -37.758 1.00 62.09 86 SER A C 1
ATOM 647 O O . SER A 1 86 ? 18.820 -24.955 -37.718 1.00 62.09 86 SER A O 1
ATOM 649 N N . LEU A 1 87 ? 20.971 -24.808 -37.091 1.00 62.38 87 LEU A N 1
ATOM 650 C CA . LEU A 1 87 ? 20.967 -25.998 -36.238 1.00 62.38 87 LEU A CA 1
ATOM 651 C C . LEU A 1 87 ? 20.322 -25.721 -34.874 1.00 62.38 87 LEU A C 1
ATOM 653 O O . LEU A 1 87 ? 19.541 -26.541 -34.404 1.00 62.38 87 LEU A O 1
ATOM 657 N N . ASP A 1 88 ? 20.578 -24.558 -34.267 1.00 72.94 88 ASP A N 1
ATOM 658 C CA . ASP A 1 88 ? 19.989 -24.202 -32.967 1.00 72.94 88 ASP A CA 1
ATOM 659 C C . ASP A 1 88 ? 18.474 -23.953 -33.051 1.00 72.94 88 ASP A C 1
ATOM 661 O O . ASP A 1 88 ? 17.721 -24.397 -32.189 1.00 72.94 88 ASP A O 1
ATOM 665 N N . SER A 1 89 ? 17.990 -23.322 -34.126 1.00 69.38 89 SER A N 1
ATOM 666 C CA . SER A 1 89 ? 16.542 -23.141 -34.349 1.00 69.38 89 SER A CA 1
ATOM 667 C C . SER A 1 89 ? 15.791 -24.465 -34.542 1.00 69.38 89 SER A C 1
ATOM 669 O O . SER A 1 89 ? 14.636 -24.578 -34.135 1.00 69.38 89 SER A O 1
ATOM 671 N N . ARG A 1 90 ? 16.462 -25.485 -35.091 1.00 77.81 90 ARG A N 1
ATOM 672 C CA . ARG A 1 90 ? 15.947 -26.858 -35.233 1.00 77.81 90 ARG A CA 1
ATOM 673 C C . ARG A 1 90 ? 16.143 -27.720 -33.986 1.00 77.81 90 ARG A C 1
ATOM 675 O O . ARG A 1 90 ? 15.752 -28.886 -34.003 1.00 77.81 90 ARG A O 1
ATOM 682 N N . ALA A 1 91 ? 16.754 -27.192 -32.924 1.00 88.06 91 ALA A N 1
ATOM 683 C CA . ALA A 1 91 ? 16.954 -27.951 -31.700 1.00 88.06 91 ALA A CA 1
ATOM 684 C C . ALA A 1 91 ? 15.597 -28.392 -31.139 1.00 88.06 91 ALA A C 1
ATOM 686 O O . ALA A 1 91 ? 14.704 -27.572 -30.918 1.00 88.06 91 ALA A O 1
ATOM 687 N N . VAL A 1 92 ? 15.452 -29.696 -30.932 1.00 89.75 92 VAL A N 1
ATOM 688 C CA . VAL A 1 92 ? 14.232 -30.303 -30.404 1.00 89.75 92 VAL A CA 1
ATOM 689 C C . VAL A 1 92 ? 14.140 -30.000 -28.911 1.00 89.75 92 VAL A C 1
ATOM 691 O O . VAL A 1 92 ? 15.075 -30.287 -28.165 1.00 89.75 92 VAL A O 1
ATOM 694 N N . VAL A 1 93 ? 13.027 -29.405 -28.482 1.00 94.62 93 VAL A N 1
ATOM 695 C CA . VAL A 1 93 ? 12.747 -29.102 -27.067 1.00 94.62 93 VAL A CA 1
ATOM 696 C C . VAL A 1 93 ? 11.813 -30.120 -26.425 1.00 94.62 93 VAL A C 1
ATOM 698 O O . VAL A 1 93 ? 11.861 -30.308 -25.214 1.00 94.62 93 VAL A O 1
ATOM 701 N N . ALA A 1 94 ? 10.987 -30.796 -27.222 1.00 94.31 94 ALA A N 1
ATOM 702 C CA . ALA A 1 94 ? 10.132 -31.891 -26.781 1.00 94.31 94 ALA A CA 1
ATOM 703 C C . ALA A 1 94 ? 9.813 -32.822 -27.958 1.00 94.31 94 ALA A C 1
ATOM 705 O O . ALA A 1 94 ? 9.932 -32.425 -29.116 1.00 94.31 94 ALA A O 1
ATOM 706 N N . THR A 1 95 ? 9.388 -34.052 -27.667 1.00 94.81 95 THR A N 1
ATOM 707 C CA . THR A 1 95 ? 8.841 -34.967 -28.679 1.00 94.81 95 THR A CA 1
ATOM 708 C C . THR A 1 95 ? 7.501 -35.528 -28.216 1.00 94.81 95 THR A C 1
ATOM 710 O O . THR A 1 95 ? 7.330 -35.796 -27.027 1.00 94.81 95 THR A O 1
ATOM 713 N N . VAL A 1 96 ? 6.562 -35.707 -29.144 1.00 93.69 96 VAL A N 1
ATOM 714 C CA . VAL A 1 96 ? 5.254 -36.332 -28.906 1.00 93.69 96 VAL A CA 1
ATOM 715 C C . VAL A 1 96 ? 5.115 -37.486 -29.892 1.00 93.69 96 VAL A C 1
ATOM 717 O O . VAL A 1 96 ? 5.013 -37.262 -31.090 1.00 93.69 96 VAL A O 1
ATOM 720 N N . ASN A 1 97 ? 5.172 -38.731 -29.411 1.00 93.31 97 ASN A N 1
ATOM 721 C CA . ASN A 1 97 ? 5.093 -39.939 -30.252 1.00 93.31 97 ASN A CA 1
ATOM 722 C C . ASN A 1 97 ? 6.093 -39.965 -31.432 1.00 93.31 97 ASN A C 1
ATOM 724 O O . ASN A 1 97 ? 5.806 -40.526 -32.484 1.00 93.31 97 ASN A O 1
ATOM 728 N N . GLY A 1 98 ? 7.271 -39.359 -31.259 1.00 88.94 98 GLY A N 1
ATOM 729 C CA . GLY A 1 98 ? 8.298 -39.258 -32.302 1.00 88.94 98 GLY A CA 1
ATOM 730 C C . GLY A 1 98 ? 8.220 -37.996 -33.168 1.00 88.94 98 GLY A C 1
ATOM 731 O O . GLY A 1 98 ? 9.160 -37.733 -33.915 1.00 88.94 98 GLY A O 1
ATOM 732 N N . GLU A 1 99 ? 7.176 -37.176 -33.033 1.00 93.19 99 GLU A N 1
ATOM 733 C CA . GLU A 1 99 ? 7.107 -35.852 -33.658 1.00 93.19 99 GLU A CA 1
ATOM 734 C C . GLU A 1 99 ? 7.845 -34.821 -32.803 1.00 93.19 99 GLU A C 1
ATOM 736 O O . GLU A 1 99 ? 7.628 -34.726 -31.595 1.00 93.19 99 GLU A O 1
ATOM 741 N N . ALA A 1 100 ? 8.745 -34.056 -33.416 1.00 92.81 100 ALA A N 1
ATOM 742 C CA . ALA A 1 100 ? 9.563 -33.073 -32.721 1.00 92.81 100 ALA A CA 1
ATOM 743 C C . ALA A 1 100 ? 8.852 -31.720 -32.603 1.00 92.81 100 ALA A C 1
ATOM 745 O O . ALA A 1 100 ? 8.340 -31.194 -33.585 1.00 92.81 100 ALA A O 1
ATOM 746 N N . ILE A 1 101 ? 8.927 -31.122 -31.418 1.00 92.25 101 ILE A N 1
ATOM 747 C CA . ILE A 1 101 ? 8.654 -29.703 -31.187 1.00 92.25 101 ILE A CA 1
ATOM 748 C C . ILE A 1 101 ? 10.010 -29.013 -31.104 1.00 92.25 101 ILE A C 1
ATOM 750 O O . ILE A 1 101 ? 10.833 -29.349 -30.246 1.00 92.25 101 ILE A O 1
ATOM 754 N N . THR A 1 102 ? 10.273 -28.072 -32.003 1.00 93.75 102 THR A N 1
ATOM 755 C CA . THR A 1 102 ? 11.556 -27.364 -32.066 1.00 93.75 102 THR A CA 1
ATOM 756 C C . THR A 1 102 ? 11.548 -26.085 -31.229 1.00 93.75 102 THR A C 1
ATOM 758 O O . THR A 1 102 ? 10.496 -25.548 -30.871 1.00 93.75 102 THR A O 1
ATOM 761 N N . LYS A 1 103 ? 12.737 -25.544 -30.934 1.00 90.25 103 LYS A N 1
ATOM 762 C CA . LYS A 1 103 ? 12.879 -24.202 -30.347 1.00 90.25 103 LYS A CA 1
ATOM 763 C C . LYS A 1 103 ? 12.176 -23.139 -31.190 1.00 90.25 103 LYS A C 1
ATOM 765 O O . LYS A 1 103 ? 11.619 -22.209 -30.617 1.00 90.25 103 LYS A O 1
ATOM 770 N N . ALA A 1 104 ? 12.209 -23.259 -32.520 1.00 88.94 104 ALA A N 1
ATOM 771 C CA . ALA A 1 104 ? 11.522 -22.333 -33.414 1.00 88.94 104 ALA A CA 1
ATOM 772 C C . ALA A 1 104 ? 9.998 -22.398 -33.246 1.00 88.94 104 ALA A C 1
ATOM 774 O O . ALA A 1 104 ? 9.372 -21.346 -33.153 1.00 88.94 104 ALA A O 1
ATOM 775 N N . ASP A 1 105 ? 9.417 -23.597 -33.137 1.00 90.56 105 ASP A N 1
ATOM 776 C CA . ASP A 1 105 ? 7.972 -23.766 -32.922 1.00 90.56 105 ASP A CA 1
ATOM 777 C C . ASP A 1 105 ? 7.538 -23.116 -31.604 1.00 90.56 105 ASP A C 1
ATOM 779 O O . ASP A 1 105 ? 6.623 -22.292 -31.581 1.00 90.56 105 ASP A O 1
ATOM 783 N N . LEU A 1 106 ? 8.265 -23.406 -30.518 1.00 92.62 106 LEU A N 1
ATOM 784 C CA . LEU A 1 106 ? 8.018 -22.794 -29.212 1.00 92.62 106 LEU A CA 1
ATOM 785 C C . LEU A 1 106 ? 8.193 -21.268 -29.251 1.00 92.62 106 LEU A C 1
ATOM 787 O O . LEU A 1 106 ? 7.356 -20.537 -28.727 1.00 92.62 106 LEU A O 1
ATOM 791 N N . TYR A 1 107 ? 9.268 -20.771 -29.867 1.00 90.38 107 TYR A N 1
ATOM 792 C CA . TYR A 1 107 ? 9.535 -19.337 -29.979 1.00 90.38 107 TYR A CA 1
ATOM 793 C C . TYR A 1 107 ? 8.435 -18.611 -30.756 1.00 90.38 107 TYR A C 1
ATOM 795 O O . TYR A 1 107 ? 7.928 -17.599 -30.279 1.00 90.38 107 TYR A O 1
ATOM 803 N N . ASN A 1 108 ? 8.050 -19.130 -31.923 1.00 90.69 108 ASN A N 1
ATOM 804 C CA . ASN A 1 108 ? 7.018 -18.530 -32.764 1.00 90.69 108 ASN A CA 1
ATOM 805 C C . ASN A 1 108 ? 5.680 -18.454 -32.022 1.00 90.69 108 ASN A C 1
ATOM 807 O O . ASN A 1 108 ? 5.021 -17.416 -32.061 1.00 90.69 108 ASN A O 1
ATOM 811 N N . GLU A 1 109 ? 5.319 -19.506 -31.285 1.00 93.12 109 GLU A N 1
ATOM 812 C CA . GLU A 1 109 ? 4.099 -19.530 -30.479 1.00 93.12 109 GLU A CA 1
ATOM 813 C C . GLU A 1 109 ? 4.155 -18.526 -29.314 1.00 93.12 109 GLU A C 1
ATOM 815 O O . GLU A 1 109 ? 3.203 -17.779 -29.077 1.00 93.12 109 GLU A O 1
ATOM 820 N N . LEU A 1 110 ? 5.287 -18.435 -28.605 1.00 92.19 110 LEU A N 1
ATOM 821 C CA . LEU A 1 110 ? 5.481 -17.436 -27.546 1.00 92.19 110 LEU A CA 1
ATOM 822 C C . LEU A 1 110 ? 5.421 -16.005 -28.095 1.00 92.19 110 LEU A C 1
ATOM 824 O O . LEU A 1 110 ? 4.812 -15.129 -27.467 1.00 92.19 110 LEU A O 1
ATOM 828 N N . VAL A 1 111 ? 6.010 -15.772 -29.273 1.00 92.00 111 VAL A N 1
ATOM 829 C CA . VAL A 1 111 ? 5.950 -14.481 -29.964 1.00 92.00 111 VAL A CA 1
ATOM 830 C C . VAL A 1 111 ? 4.518 -14.145 -30.367 1.00 92.00 111 VAL A C 1
ATOM 832 O O . VAL A 1 111 ? 4.078 -13.020 -30.124 1.00 92.00 111 VAL A O 1
ATOM 835 N N . ALA A 1 112 ? 3.772 -15.110 -30.905 1.00 90.88 112 ALA A N 1
ATOM 836 C CA . ALA A 1 112 ? 2.373 -14.932 -31.279 1.00 90.88 112 ALA A CA 1
ATOM 837 C C . ALA A 1 112 ? 1.484 -14.593 -30.070 1.00 90.88 112 ALA A C 1
ATOM 839 O O . ALA A 1 112 ? 0.631 -13.711 -30.165 1.00 90.88 112 ALA A O 1
ATOM 840 N N . ARG A 1 113 ? 1.707 -15.243 -28.919 1.00 92.06 113 ARG A N 1
ATOM 841 C CA . ARG A 1 113 ? 0.917 -15.019 -27.694 1.00 92.06 113 ARG A CA 1
ATOM 842 C C . ARG A 1 113 ? 1.271 -13.735 -26.952 1.00 92.06 113 ARG A C 1
ATOM 844 O O . ARG A 1 113 ? 0.389 -13.082 -26.404 1.00 92.06 113 ARG A O 1
ATOM 851 N N . SER A 1 114 ? 2.563 -13.423 -26.861 1.00 92.62 114 SER A N 1
ATOM 852 C CA . SER A 1 114 ? 3.078 -12.421 -25.910 1.00 92.62 114 SER A CA 1
ATOM 853 C C . SER A 1 114 ? 4.304 -11.641 -26.394 1.00 92.62 114 SER A C 1
ATOM 855 O O . SER A 1 114 ? 4.774 -10.736 -25.705 1.00 92.62 114 SER A O 1
ATOM 857 N N . GLY A 1 115 ? 4.839 -11.960 -27.577 1.00 92.38 115 GLY A N 1
ATOM 858 C CA . GLY A 1 115 ? 6.103 -11.405 -28.063 1.00 92.38 115 GLY A CA 1
ATOM 859 C C . GLY A 1 115 ? 6.095 -9.894 -28.207 1.00 92.38 115 GLY A C 1
ATOM 860 O O . GLY A 1 115 ? 7.097 -9.257 -27.899 1.00 92.38 115 GLY A O 1
ATOM 861 N N . LYS A 1 116 ? 4.964 -9.312 -28.620 1.00 91.50 116 LYS A N 1
ATOM 862 C CA . LYS A 1 116 ? 4.813 -7.857 -28.747 1.00 91.50 116 LYS A CA 1
ATOM 863 C C . LYS A 1 116 ? 4.947 -7.159 -27.395 1.00 91.50 116 LYS A C 1
ATOM 865 O O . LYS A 1 116 ? 5.725 -6.219 -27.267 1.00 91.50 116 LYS A O 1
ATOM 870 N N . GLN A 1 117 ? 4.235 -7.645 -26.380 1.00 92.06 117 GLN A N 1
ATOM 871 C CA . GLN A 1 117 ? 4.253 -7.082 -25.030 1.00 92.06 117 GLN A CA 1
ATOM 872 C C . GLN A 1 117 ? 5.624 -7.272 -24.372 1.00 92.06 117 GLN A C 1
ATOM 874 O O . GLN A 1 117 ? 6.164 -6.335 -23.787 1.00 92.06 117 GLN A O 1
ATOM 879 N N . VAL A 1 118 ? 6.219 -8.460 -24.520 1.00 93.38 118 VAL A N 1
ATOM 880 C CA . VAL A 1 118 ? 7.566 -8.739 -24.004 1.00 93.38 118 VAL A CA 1
ATOM 881 C C . VAL A 1 118 ? 8.604 -7.849 -24.687 1.00 93.38 118 VAL A C 1
ATOM 883 O O . VAL A 1 118 ? 9.433 -7.253 -24.002 1.00 93.38 118 VAL A O 1
ATOM 886 N N . LEU A 1 119 ? 8.554 -7.701 -26.017 1.00 94.38 119 LEU A N 1
ATOM 887 C CA . LEU A 1 119 ? 9.465 -6.812 -26.741 1.00 94.38 119 LEU A CA 1
ATOM 888 C C . LEU A 1 119 ? 9.297 -5.357 -26.292 1.00 94.38 119 LEU A C 1
ATOM 890 O O . LEU A 1 119 ? 10.298 -4.676 -26.086 1.00 94.38 119 LEU A O 1
ATOM 894 N N . GLN A 1 120 ? 8.061 -4.895 -26.106 1.00 92.94 120 GLN A N 1
ATOM 895 C CA . GLN A 1 120 ? 7.786 -3.542 -25.632 1.00 92.94 120 GLN A CA 1
ATOM 896 C C . GLN A 1 120 ? 8.425 -3.278 -24.259 1.00 92.94 120 GLN A C 1
ATOM 898 O O . GLN A 1 120 ? 9.111 -2.269 -24.091 1.00 92.94 120 GLN A O 1
ATOM 903 N N . GLY A 1 121 ? 8.283 -4.213 -23.314 1.00 93.06 121 GLY A N 1
ATOM 904 C CA . GLY A 1 121 ? 8.947 -4.128 -22.010 1.00 93.06 121 GLY A CA 1
ATOM 905 C C . GLY A 1 121 ? 10.475 -4.122 -22.125 1.00 93.06 121 GLY A C 1
ATOM 906 O O . GLY A 1 121 ? 11.140 -3.289 -21.517 1.00 93.06 121 GLY A O 1
ATOM 907 N N . LEU A 1 122 ? 11.044 -4.974 -22.984 1.00 94.12 122 LEU A N 1
ATOM 908 C CA . LEU A 1 122 ? 12.492 -5.003 -23.223 1.00 94.12 122 LEU A CA 1
ATOM 909 C C . LEU A 1 122 ? 13.018 -3.701 -23.841 1.00 94.12 122 LEU A C 1
ATOM 911 O O . LEU A 1 122 ? 14.127 -3.278 -23.512 1.00 94.12 122 LEU A O 1
ATOM 915 N N . ILE A 1 123 ? 12.255 -3.069 -24.736 1.00 95.31 123 ILE A N 1
ATOM 916 C CA . ILE A 1 123 ? 12.600 -1.757 -25.299 1.00 95.31 123 ILE A CA 1
ATOM 917 C C . ILE A 1 123 ? 12.646 -0.718 -24.179 1.00 95.31 123 ILE A C 1
ATOM 919 O O . ILE A 1 123 ? 13.643 -0.008 -24.056 1.00 95.31 123 ILE A O 1
ATOM 923 N N . GLU A 1 124 ? 11.616 -0.662 -23.336 1.00 95.50 124 GLU A N 1
ATOM 924 C CA . GLU A 1 124 ? 11.572 0.252 -22.190 1.00 95.50 124 GLU A CA 1
ATOM 925 C C . GLU A 1 124 ? 12.747 0.028 -21.238 1.00 95.50 124 GLU A C 1
ATOM 927 O O . GLU A 1 124 ? 13.434 0.986 -20.889 1.00 95.50 124 GLU A O 1
ATOM 932 N N . ASP A 1 125 ? 13.062 -1.221 -20.8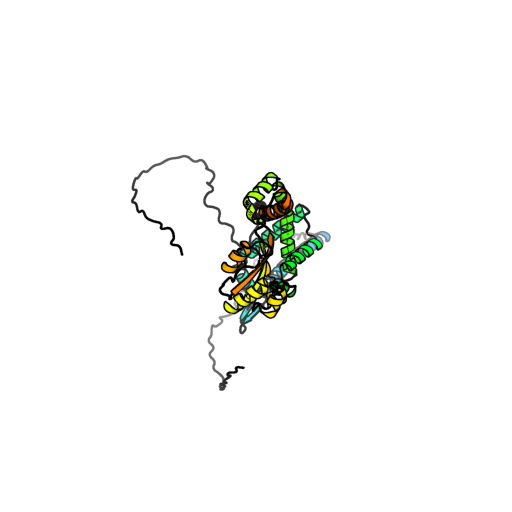99 1.00 94.75 125 ASP A N 1
ATOM 933 C CA . ASP A 1 125 ? 14.201 -1.551 -20.037 1.00 94.75 125 ASP A CA 1
ATOM 934 C C . ASP A 1 125 ? 15.533 -1.066 -20.628 1.00 94.75 125 ASP A C 1
ATOM 936 O O . ASP A 1 125 ? 16.415 -0.593 -19.904 1.00 94.75 125 ASP A O 1
ATOM 940 N N . ARG A 1 126 ? 15.699 -1.149 -21.956 1.00 95.94 126 ARG A N 1
ATOM 941 C CA . ARG A 1 126 ? 16.890 -0.619 -22.640 1.00 95.94 126 ARG A CA 1
ATOM 942 C C . ARG A 1 126 ? 16.936 0.904 -22.597 1.00 95.94 126 ARG A C 1
ATOM 944 O O . ARG A 1 126 ? 18.018 1.439 -22.362 1.00 95.94 126 ARG A O 1
ATOM 951 N N . LEU A 1 127 ? 15.806 1.584 -22.775 1.00 96.62 127 LEU A N 1
ATOM 952 C CA . LEU A 1 127 ? 15.726 3.045 -22.671 1.00 96.62 127 LEU A CA 1
ATOM 953 C C . LEU A 1 127 ? 16.048 3.524 -21.251 1.00 96.62 127 LEU A C 1
ATOM 955 O O . LEU A 1 127 ? 16.874 4.420 -21.082 1.00 96.62 127 LEU A O 1
ATOM 959 N N . ILE A 1 128 ? 15.469 2.876 -20.235 1.00 96.81 128 ILE A N 1
ATOM 960 C CA . ILE A 1 128 ? 15.720 3.173 -18.819 1.00 96.81 128 ILE A CA 1
ATOM 961 C C . ILE A 1 128 ? 17.209 3.026 -18.500 1.00 96.81 128 ILE A C 1
ATOM 963 O O . ILE A 1 128 ? 17.828 3.958 -17.987 1.00 96.81 128 ILE A O 1
ATOM 967 N N . ALA A 1 129 ? 17.811 1.888 -18.857 1.00 95.38 129 ALA A N 1
ATOM 968 C CA . ALA A 1 129 ? 19.224 1.633 -18.589 1.00 95.38 129 ALA A CA 1
ATOM 969 C C . ALA A 1 129 ? 20.158 2.613 -19.325 1.00 95.38 129 ALA A C 1
ATOM 971 O O . ALA A 1 129 ? 21.181 3.032 -18.776 1.00 95.38 129 ALA A O 1
ATOM 972 N N . GLN A 1 130 ? 19.823 2.987 -20.565 1.00 96.25 130 GLN A N 1
ATOM 973 C CA . GLN A 1 130 ? 20.592 3.966 -21.338 1.00 96.25 130 GLN A CA 1
ATOM 974 C C . GLN A 1 130 ? 20.539 5.356 -20.703 1.00 96.25 130 GLN A C 1
ATOM 976 O O . GLN A 1 130 ? 21.589 5.983 -20.540 1.00 96.25 130 GLN A O 1
ATOM 981 N N . GLU A 1 131 ? 19.353 5.824 -20.312 1.00 96.81 131 GLU A N 1
ATOM 982 C CA . GLU A 1 131 ? 19.211 7.146 -19.704 1.00 96.81 131 GLU A CA 1
ATOM 983 C C . GLU A 1 131 ? 19.823 7.187 -18.299 1.00 96.81 131 GLU A C 1
ATOM 985 O O . GLU A 1 131 ? 20.543 8.132 -17.981 1.00 96.81 131 GLU A O 1
ATOM 990 N N . ALA A 1 132 ? 19.661 6.127 -17.499 1.00 96.56 132 ALA A N 1
ATOM 991 C CA . ALA A 1 132 ? 20.340 6.000 -16.210 1.00 96.56 132 ALA A CA 1
ATOM 992 C C . ALA A 1 132 ? 21.858 6.107 -16.355 1.00 96.56 132 ALA A C 1
ATOM 994 O O . ALA A 1 132 ? 22.497 6.900 -15.665 1.00 96.56 132 ALA A O 1
ATOM 995 N N . LYS A 1 133 ? 22.441 5.383 -17.319 1.00 96.38 133 LYS A N 1
ATOM 996 C CA . LYS A 1 133 ? 23.874 5.473 -17.613 1.00 96.38 133 LYS A CA 1
ATOM 997 C C . LYS A 1 133 ? 24.282 6.884 -18.042 1.00 96.38 133 LYS A C 1
ATOM 999 O O . LYS A 1 133 ? 25.308 7.379 -17.582 1.00 96.38 133 LYS A O 1
ATOM 1004 N N . LYS A 1 134 ? 23.498 7.526 -18.911 1.00 96.75 134 LYS A N 1
ATOM 1005 C CA . LYS A 1 134 ? 23.756 8.887 -19.406 1.00 96.75 134 LYS A CA 1
ATOM 1006 C C . LYS A 1 134 ? 23.730 9.929 -18.285 1.00 96.75 134 LYS A C 1
ATOM 1008 O O . LYS A 1 134 ? 24.555 10.837 -18.299 1.00 96.75 134 LYS A O 1
ATOM 1013 N N . GLN A 1 135 ? 22.825 9.782 -17.321 1.00 96.50 135 GLN A N 1
ATOM 1014 C CA . GLN A 1 135 ? 22.696 10.683 -16.172 1.00 96.50 135 GLN A CA 1
ATOM 1015 C C . GLN A 1 135 ? 23.553 10.267 -14.964 1.00 96.50 135 GLN A C 1
ATOM 1017 O O . GLN A 1 135 ? 23.526 10.931 -13.933 1.00 96.50 135 GLN A O 1
ATOM 1022 N N . GLY A 1 136 ? 24.310 9.169 -15.062 1.00 96.00 136 GLY A N 1
ATOM 1023 C CA . GLY A 1 136 ? 25.104 8.647 -13.947 1.00 96.00 136 GLY A CA 1
ATOM 1024 C C . GLY A 1 136 ? 24.269 8.085 -12.790 1.00 96.00 136 GLY A C 1
ATOM 1025 O O . GLY A 1 136 ? 24.791 7.912 -11.690 1.00 96.00 136 GLY A O 1
ATOM 1026 N N . VAL A 1 137 ? 22.990 7.780 -13.022 1.00 96.19 137 VAL A N 1
ATOM 1027 C CA . VAL A 1 137 ? 22.098 7.166 -12.034 1.00 96.19 137 VAL A CA 1
ATOM 1028 C C . VAL A 1 137 ? 22.472 5.697 -11.866 1.00 96.19 137 VAL A C 1
ATOM 1030 O O . VAL A 1 137 ? 22.493 4.926 -12.825 1.00 96.19 137 VAL A O 1
ATOM 1033 N N . GLN A 1 138 ? 22.746 5.299 -10.626 1.00 93.88 138 GLN A N 1
ATOM 1034 C CA . GLN A 1 138 ? 23.069 3.921 -10.266 1.00 93.88 138 GLN A CA 1
ATOM 1035 C C . GLN A 1 138 ? 22.169 3.446 -9.128 1.00 93.88 138 GLN A C 1
ATOM 1037 O O . GLN A 1 138 ? 21.814 4.221 -8.237 1.00 93.88 138 GLN A O 1
ATOM 1042 N N . VAL A 1 139 ? 21.822 2.161 -9.161 1.00 95.75 139 VAL A N 1
ATOM 1043 C CA . VAL A 1 139 ? 21.130 1.463 -8.075 1.00 95.75 139 VAL A CA 1
ATOM 1044 C C . VAL A 1 139 ? 22.138 0.538 -7.406 1.00 95.75 139 VAL A C 1
ATOM 1046 O O . VAL A 1 139 ? 22.739 -0.318 -8.056 1.00 95.75 139 VAL A O 1
ATOM 1049 N N . THR A 1 140 ? 22.357 0.737 -6.113 1.00 95.94 140 THR A N 1
ATOM 1050 C CA . THR A 1 140 ? 23.294 -0.070 -5.329 1.00 95.94 140 THR A CA 1
ATOM 1051 C C . THR A 1 140 ? 22.627 -1.352 -4.836 1.00 95.94 140 THR A C 1
ATOM 1053 O O . THR A 1 140 ? 21.411 -1.416 -4.664 1.00 95.94 140 THR A O 1
ATOM 1056 N N . ARG A 1 141 ? 23.430 -2.378 -4.524 1.00 94.50 141 ARG A N 1
ATOM 1057 C CA . ARG A 1 141 ? 22.918 -3.612 -3.906 1.00 94.50 141 ARG A CA 1
ATOM 1058 C C . ARG A 1 141 ? 22.183 -3.339 -2.592 1.00 94.50 141 ARG A C 1
ATOM 1060 O O . ARG A 1 141 ? 21.185 -3.991 -2.318 1.00 94.50 141 ARG A O 1
ATOM 1067 N N . GLN A 1 142 ? 22.668 -2.385 -1.799 1.00 96.19 142 GLN A N 1
ATOM 1068 C CA . GLN A 1 142 ? 22.052 -2.029 -0.524 1.00 96.19 142 GLN A CA 1
ATOM 1069 C C . GLN A 1 142 ? 20.639 -1.467 -0.717 1.00 96.19 142 GLN A C 1
ATOM 1071 O O . GLN A 1 142 ? 19.732 -1.860 0.005 1.00 96.19 142 GLN A O 1
ATOM 1076 N N . GLU A 1 143 ? 20.441 -0.598 -1.710 1.00 96.12 143 GLU A N 1
ATOM 1077 C CA . GLU A 1 143 ? 19.117 -0.049 -2.027 1.00 96.12 143 GLU A CA 1
ATOM 1078 C C . GLU A 1 143 ? 18.156 -1.134 -2.515 1.00 96.12 143 GLU A C 1
ATOM 1080 O O . GLU A 1 143 ? 17.015 -1.177 -2.066 1.00 96.12 143 GLU A O 1
ATOM 1085 N N . MET A 1 144 ? 18.619 -2.051 -3.374 1.00 96.69 144 MET A N 1
ATOM 1086 C CA . MET A 1 144 ? 17.783 -3.177 -3.813 1.00 96.69 144 MET A CA 1
ATOM 1087 C C . MET A 1 144 ? 17.393 -4.078 -2.643 1.00 96.69 144 MET A C 1
ATOM 1089 O O . MET A 1 144 ? 16.241 -4.485 -2.547 1.00 96.69 144 MET A O 1
ATOM 1093 N N . GLN A 1 145 ? 18.338 -4.383 -1.748 1.00 95.62 145 GLN A N 1
ATOM 1094 C CA . GLN A 1 145 ? 18.057 -5.241 -0.602 1.00 95.62 145 GLN A CA 1
ATOM 1095 C C . GLN A 1 145 ? 17.073 -4.578 0.361 1.00 95.62 145 GLN A C 1
ATOM 1097 O O . GLN A 1 145 ? 16.140 -5.236 0.804 1.00 95.62 145 GLN A O 1
ATOM 1102 N N . ALA A 1 146 ? 17.235 -3.279 0.627 1.00 97.00 146 ALA A N 1
ATOM 1103 C CA . ALA A 1 146 ? 16.305 -2.525 1.461 1.00 97.00 146 ALA A CA 1
ATOM 1104 C C . ALA A 1 146 ? 14.884 -2.522 0.875 1.00 97.00 146 ALA A C 1
ATOM 1106 O O . ALA A 1 146 ? 13.918 -2.686 1.617 1.00 97.00 146 ALA A O 1
ATOM 1107 N N . GLU A 1 147 ? 14.754 -2.392 -0.447 1.00 96.44 147 GLU A N 1
ATOM 1108 C CA . GLU A 1 147 ? 13.455 -2.447 -1.118 1.00 96.44 147 GLU A CA 1
ATOM 1109 C C . GLU A 1 147 ? 12.836 -3.849 -1.053 1.00 96.44 147 GLU A C 1
ATOM 1111 O O . GLU A 1 147 ? 11.667 -3.992 -0.708 1.00 96.44 147 GLU A O 1
ATOM 1116 N N . ILE A 1 148 ? 13.624 -4.903 -1.289 1.00 96.00 148 ILE A N 1
ATOM 1117 C CA . ILE A 1 148 ? 13.165 -6.293 -1.126 1.00 96.00 148 ILE A CA 1
ATOM 1118 C C . ILE A 1 148 ? 12.733 -6.557 0.322 1.00 96.00 148 ILE A C 1
ATOM 1120 O O . ILE A 1 148 ? 11.707 -7.192 0.550 1.00 96.00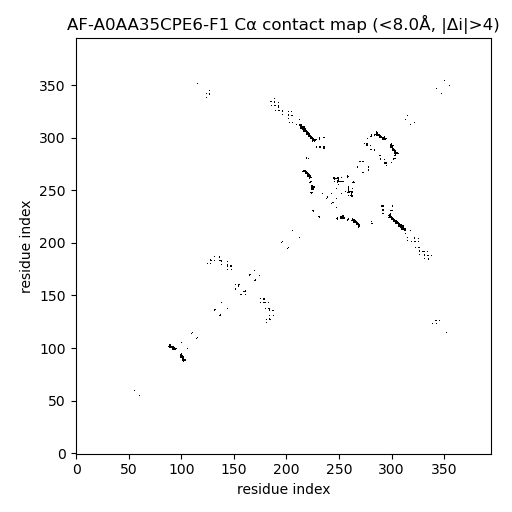 148 ILE A O 1
ATOM 1124 N N . ASP A 1 149 ? 13.476 -6.053 1.306 1.00 96.19 149 ASP A N 1
ATOM 1125 C CA . ASP A 1 149 ? 13.131 -6.201 2.721 1.00 96.19 149 ASP A CA 1
ATOM 1126 C C . ASP A 1 149 ? 11.859 -5.431 3.086 1.00 96.19 149 ASP A C 1
ATOM 1128 O O . ASP A 1 149 ? 11.096 -5.884 3.937 1.00 96.19 149 ASP A O 1
ATOM 1132 N N . ASN A 1 150 ? 11.595 -4.292 2.442 1.00 94.94 150 ASN A N 1
ATOM 1133 C CA . ASN A 1 150 ? 10.325 -3.588 2.590 1.00 94.94 150 ASN A CA 1
ATOM 1134 C C . ASN A 1 150 ? 9.173 -4.384 1.972 1.00 94.94 150 ASN A C 1
ATOM 1136 O O . ASN A 1 150 ? 8.168 -4.585 2.645 1.00 94.94 150 ASN A O 1
ATOM 1140 N N . LEU A 1 151 ? 9.350 -4.928 0.764 1.00 94.06 151 LEU A N 1
ATOM 1141 C CA . LEU A 1 151 ? 8.354 -5.800 0.133 1.00 94.06 151 LEU A CA 1
ATOM 1142 C C . LEU A 1 151 ? 8.044 -7.031 0.993 1.00 94.06 151 LEU A C 1
ATOM 1144 O O . LEU A 1 151 ? 6.886 -7.422 1.094 1.00 94.06 151 LEU A O 1
ATOM 1148 N N . ARG A 1 152 ? 9.046 -7.616 1.661 1.00 95.06 152 ARG A N 1
ATOM 1149 C CA . ARG A 1 152 ? 8.852 -8.756 2.575 1.00 95.06 152 ARG A CA 1
ATOM 1150 C C . ARG A 1 152 ? 7.940 -8.435 3.759 1.00 95.06 152 ARG A C 1
ATOM 1152 O O . ARG A 1 152 ? 7.236 -9.328 4.218 1.00 95.06 152 ARG A O 1
ATOM 1159 N N . LYS A 1 153 ? 7.931 -7.191 4.255 1.00 96.12 153 LYS A N 1
ATOM 1160 C CA . LYS A 1 153 ? 7.107 -6.784 5.413 1.00 96.12 153 LYS A CA 1
ATOM 1161 C C . LYS A 1 153 ? 5.610 -6.783 5.113 1.00 96.12 153 LYS A C 1
ATOM 1163 O O . LYS A 1 153 ? 4.821 -6.913 6.041 1.00 96.12 153 LYS A O 1
ATOM 1168 N N . GLU A 1 154 ? 5.232 -6.685 3.841 1.00 94.75 154 GLU A N 1
ATOM 1169 C CA . GLU A 1 154 ? 3.835 -6.780 3.400 1.00 94.75 154 GLU A CA 1
ATOM 1170 C C . GLU A 1 154 ? 3.285 -8.214 3.502 1.00 94.75 154 GLU A C 1
ATOM 1172 O O . GLU A 1 154 ? 2.084 -8.442 3.354 1.00 94.75 154 GLU A O 1
ATOM 1177 N N . PHE A 1 155 ? 4.150 -9.202 3.763 1.00 95.56 155 PHE A N 1
ATOM 1178 C CA . PHE A 1 155 ? 3.767 -10.602 3.876 1.00 95.56 155 PHE A CA 1
ATOM 1179 C C . PHE A 1 155 ? 3.766 -11.059 5.340 1.00 95.56 155 PHE A C 1
ATOM 1181 O O . PHE A 1 155 ? 4.687 -10.737 6.092 1.00 95.56 155 PHE A O 1
ATOM 1188 N N . PRO A 1 156 ? 2.798 -11.902 5.753 1.00 95.44 156 PRO A N 1
ATOM 1189 C CA . PRO A 1 156 ? 2.736 -12.416 7.124 1.00 95.44 156 PRO A CA 1
ATOM 1190 C C . PRO A 1 156 ? 3.961 -13.238 7.557 1.00 95.44 156 PRO A C 1
ATOM 1192 O O . PRO A 1 156 ? 4.177 -13.444 8.748 1.00 95.44 156 PRO A O 1
ATOM 1195 N N . SER A 1 157 ? 4.727 -13.783 6.605 1.00 96.38 157 SER A N 1
ATOM 1196 C CA . SER A 1 157 ? 5.942 -14.558 6.871 1.00 96.38 157 SER A CA 1
ATOM 1197 C C . SER A 1 157 ? 6.820 -14.687 5.625 1.00 96.38 157 SER A C 1
ATOM 1199 O O . SER A 1 157 ? 6.333 -14.566 4.499 1.00 96.38 157 SER A O 1
ATOM 1201 N N . GLU A 1 158 ? 8.093 -15.050 5.819 1.00 94.69 158 GLU A N 1
ATOM 1202 C CA . GLU A 1 158 ? 9.009 -15.387 4.719 1.00 94.69 158 GLU A CA 1
ATOM 1203 C C . GLU A 1 158 ? 8.470 -16.543 3.861 1.00 94.69 158 GLU A C 1
ATOM 1205 O O . GLU A 1 158 ? 8.578 -16.514 2.640 1.00 94.69 158 GLU A O 1
ATOM 1210 N N . LEU A 1 159 ? 7.819 -17.540 4.473 1.00 96.31 159 LEU A N 1
ATOM 1211 C CA . LEU A 1 159 ? 7.214 -18.645 3.729 1.00 96.31 159 LEU A CA 1
ATOM 1212 C C . LEU A 1 159 ? 6.089 -18.157 2.803 1.00 96.31 159 LEU A C 1
ATOM 1214 O O . LEU A 1 159 ? 6.007 -18.607 1.663 1.00 96.31 159 LEU A O 1
ATOM 1218 N N . ALA A 1 160 ? 5.252 -17.223 3.270 1.00 96.81 160 ALA A N 1
ATOM 1219 C CA . ALA A 1 160 ? 4.193 -16.628 2.453 1.00 96.81 160 ALA A CA 1
ATOM 1220 C C . ALA A 1 160 ? 4.769 -15.812 1.285 1.00 96.81 160 ALA A C 1
ATOM 1222 O O . ALA A 1 160 ? 4.270 -15.911 0.166 1.00 96.81 160 ALA A O 1
ATOM 1223 N N . PHE A 1 161 ? 5.850 -15.067 1.527 1.00 96.31 161 PHE A N 1
ATOM 1224 C CA . PHE A 1 161 ? 6.564 -14.336 0.482 1.00 96.31 161 PHE A CA 1
ATOM 1225 C C . PHE A 1 161 ? 7.138 -15.277 -0.589 1.00 96.31 161 PHE A C 1
ATOM 1227 O O . PHE A 1 161 ? 6.890 -15.093 -1.780 1.00 96.31 161 PHE A O 1
ATOM 1234 N N . GLN A 1 162 ? 7.839 -16.338 -0.180 1.00 94.25 162 GLN A N 1
ATOM 1235 C CA . GLN A 1 162 ? 8.415 -17.313 -1.114 1.00 94.25 162 GLN A CA 1
ATOM 1236 C C . GLN A 1 162 ? 7.340 -18.079 -1.897 1.00 94.25 162 GLN A C 1
ATOM 1238 O O . GLN A 1 162 ? 7.489 -18.290 -3.101 1.00 94.25 162 GLN A O 1
ATOM 1243 N N . ALA A 1 163 ? 6.231 -18.450 -1.247 1.00 95.19 163 ALA A N 1
ATOM 1244 C CA . ALA A 1 163 ? 5.096 -19.083 -1.916 1.00 95.19 163 ALA A CA 1
ATOM 1245 C C . ALA A 1 163 ? 4.474 -18.159 -2.977 1.00 95.19 163 ALA A C 1
ATOM 1247 O O . ALA A 1 163 ? 4.231 -18.602 -4.098 1.00 95.19 163 ALA A O 1
ATOM 1248 N N . PHE A 1 164 ? 4.298 -16.872 -2.658 1.00 95.12 164 PHE A N 1
ATOM 1249 C CA . PHE A 1 164 ? 3.791 -15.869 -3.597 1.00 95.12 164 PHE A CA 1
ATOM 1250 C C . PHE A 1 164 ? 4.684 -15.718 -4.839 1.00 95.12 164 PHE A C 1
ATOM 1252 O O . PHE A 1 164 ? 4.180 -15.628 -5.962 1.00 95.12 164 PHE A O 1
ATOM 1259 N N . LEU A 1 165 ? 6.010 -15.715 -4.663 1.00 94.81 165 LEU A N 1
ATOM 1260 C CA . LEU A 1 165 ? 6.952 -15.666 -5.786 1.00 94.81 165 LEU A CA 1
ATOM 1261 C C . LEU A 1 165 ? 6.889 -16.945 -6.633 1.00 94.81 165 LEU A C 1
ATOM 1263 O O . LEU A 1 165 ? 6.822 -16.866 -7.862 1.00 94.81 165 LEU A O 1
ATOM 1267 N N . ALA A 1 166 ? 6.865 -18.112 -5.983 1.00 94.12 166 ALA A N 1
ATOM 1268 C CA . ALA A 1 166 ? 6.831 -19.412 -6.647 1.00 94.12 166 ALA A CA 1
ATOM 1269 C C . ALA A 1 166 ? 5.546 -19.625 -7.463 1.00 94.12 166 ALA A C 1
ATOM 1271 O O . ALA A 1 166 ? 5.623 -20.073 -8.606 1.00 94.12 166 ALA A O 1
ATOM 1272 N N . GLU A 1 167 ? 4.385 -19.246 -6.919 1.00 94.75 167 GLU A N 1
ATOM 1273 C CA . GLU A 1 167 ? 3.090 -19.315 -7.612 1.00 94.75 167 GLU A CA 1
ATOM 1274 C C . GLU A 1 167 ? 3.109 -18.525 -8.928 1.00 94.75 167 GLU A C 1
ATOM 1276 O O . GLU A 1 167 ? 2.550 -18.950 -9.938 1.00 94.75 167 GLU A O 1
ATOM 1281 N N . ARG A 1 168 ? 3.814 -17.390 -8.941 1.00 91.75 168 ARG A N 1
ATOM 1282 C CA . ARG A 1 168 ? 3.946 -16.514 -10.111 1.00 91.75 168 ARG A CA 1
ATOM 1283 C C . ARG A 1 168 ? 5.123 -16.879 -11.017 1.00 91.75 168 ARG A C 1
ATOM 1285 O O . ARG A 1 168 ? 5.363 -16.184 -12.003 1.00 91.75 168 ARG A O 1
ATOM 1292 N N . GLY A 1 169 ? 5.878 -17.929 -10.686 1.00 92.06 169 GLY A N 1
ATOM 1293 C CA . GLY A 1 169 ? 7.086 -18.324 -11.413 1.00 92.06 169 GLY A CA 1
ATOM 1294 C C . GLY A 1 169 ? 8.195 -17.263 -11.386 1.00 92.06 169 GLY A C 1
ATOM 1295 O O . GLY A 1 169 ? 9.029 -17.220 -12.293 1.00 92.06 169 GLY A O 1
ATOM 1296 N N . VAL A 1 170 ? 8.202 -16.382 -10.380 1.00 93.75 170 VAL A N 1
ATOM 1297 C CA . VAL A 1 170 ? 9.193 -15.310 -10.235 1.00 93.75 170 VAL A CA 1
ATOM 1298 C C . VAL A 1 170 ? 10.393 -15.846 -9.464 1.00 93.75 170 VAL A C 1
ATOM 1300 O O . VAL A 1 170 ? 10.287 -16.223 -8.301 1.00 93.75 170 VAL A O 1
ATOM 1303 N N . THR A 1 171 ? 11.559 -15.869 -10.107 1.00 93.38 171 THR A N 1
ATOM 1304 C CA . THR A 1 171 ? 12.820 -16.215 -9.440 1.00 93.38 171 THR A CA 1
ATOM 1305 C C . THR A 1 171 ? 13.375 -15.024 -8.658 1.00 93.38 171 THR A C 1
ATOM 1307 O O . THR A 1 171 ? 13.058 -13.872 -8.959 1.00 93.38 171 THR A O 1
ATOM 1310 N N . GLN A 1 172 ? 14.276 -15.285 -7.705 1.00 90.12 172 GLN A N 1
ATOM 1311 C CA . GLN A 1 172 ? 14.994 -14.235 -6.971 1.00 90.12 172 GLN A CA 1
ATOM 1312 C C . GLN A 1 172 ? 15.696 -13.243 -7.917 1.00 90.12 172 GLN A C 1
ATOM 1314 O O . GLN A 1 172 ? 15.604 -12.036 -7.733 1.00 90.12 172 GLN A O 1
ATOM 1319 N N . GLU A 1 173 ? 16.329 -13.738 -8.982 1.00 91.94 173 GLU A N 1
ATOM 1320 C CA . GLU A 1 173 ? 16.973 -12.887 -9.989 1.00 91.94 173 GLU A CA 1
ATOM 1321 C C . GLU A 1 173 ? 15.960 -11.982 -10.711 1.00 91.94 173 GLU A C 1
ATOM 1323 O O . GLU A 1 173 ? 16.222 -10.801 -10.938 1.00 91.94 173 GLU A O 1
ATOM 1328 N N . ARG A 1 174 ? 14.777 -12.510 -11.056 1.00 91.75 174 ARG A N 1
ATOM 1329 C CA . ARG A 1 174 ? 13.713 -11.716 -11.687 1.00 91.75 174 ARG A CA 1
ATOM 1330 C C . ARG A 1 174 ? 13.153 -10.659 -10.746 1.00 91.75 174 ARG A C 1
ATOM 1332 O O . ARG A 1 174 ? 12.888 -9.546 -11.196 1.00 91.75 174 ARG A O 1
ATOM 1339 N N . LEU A 1 175 ? 13.014 -10.982 -9.462 1.00 94.62 175 LEU A N 1
ATOM 1340 C CA . LEU A 1 175 ? 12.638 -10.014 -8.438 1.00 94.62 175 LEU A CA 1
ATOM 1341 C C . LEU A 1 175 ? 13.678 -8.890 -8.341 1.00 94.62 175 LEU A C 1
ATOM 1343 O O . LEU A 1 175 ? 13.314 -7.720 -8.398 1.00 94.62 175 LEU A O 1
ATOM 1347 N N . GLU A 1 176 ? 14.965 -9.227 -8.260 1.00 93.75 176 GLU A N 1
ATOM 1348 C CA . GLU A 1 176 ? 16.051 -8.241 -8.202 1.00 93.75 176 GLU A CA 1
ATOM 1349 C C . GLU A 1 176 ? 16.084 -7.343 -9.445 1.00 93.75 176 GLU A C 1
ATOM 1351 O O . GLU A 1 176 ? 16.234 -6.127 -9.322 1.00 93.75 176 GLU A O 1
ATOM 1356 N N . GLN A 1 177 ? 15.878 -7.909 -10.639 1.00 92.31 177 GLN A N 1
ATOM 1357 C CA . GLN A 1 177 ? 15.757 -7.139 -11.882 1.00 92.31 177 GLN A CA 1
ATOM 1358 C C . GLN A 1 177 ? 14.560 -6.178 -11.842 1.00 92.31 177 GLN A C 1
ATOM 1360 O O . GLN A 1 177 ? 14.701 -5.011 -12.214 1.00 92.31 177 GLN A O 1
ATOM 1365 N N . ALA A 1 178 ? 13.400 -6.640 -11.366 1.00 93.94 178 ALA A N 1
ATOM 1366 C CA . ALA A 1 178 ? 12.201 -5.815 -11.247 1.00 93.94 178 ALA A CA 1
ATOM 1367 C C . ALA A 1 178 ? 12.391 -4.671 -10.237 1.00 93.94 178 ALA A C 1
ATOM 1369 O O . ALA A 1 178 ? 12.081 -3.521 -10.546 1.00 93.94 178 ALA A O 1
ATOM 1370 N N . VAL A 1 179 ? 12.972 -4.960 -9.070 1.00 96.69 179 VAL A N 1
ATOM 1371 C CA . VAL A 1 179 ? 13.300 -3.955 -8.048 1.00 96.69 179 VAL A CA 1
ATOM 1372 C C . VAL A 1 179 ? 14.314 -2.946 -8.580 1.00 96.69 179 VAL A C 1
ATOM 1374 O O . VAL A 1 179 ? 14.105 -1.739 -8.461 1.00 96.69 179 VAL A O 1
ATOM 1377 N N . SER A 1 180 ? 15.381 -3.414 -9.234 1.00 95.69 180 SER A N 1
ATOM 1378 C CA . SER A 1 180 ? 16.388 -2.545 -9.852 1.00 95.69 180 SER A CA 1
ATOM 1379 C C . SER A 1 180 ? 15.757 -1.588 -10.865 1.00 95.69 180 SER A C 1
ATOM 1381 O O . SER A 1 180 ? 16.001 -0.381 -10.815 1.00 95.69 180 SER A O 1
ATOM 1383 N N . ARG A 1 181 ? 14.880 -2.108 -11.734 1.00 94.75 181 ARG A N 1
ATOM 1384 C CA . ARG A 1 181 ? 14.120 -1.319 -12.710 1.00 94.75 181 ARG A CA 1
ATOM 1385 C C . ARG A 1 181 ? 13.261 -0.250 -12.032 1.00 94.75 181 ARG A C 1
ATOM 1387 O O . ARG A 1 181 ? 13.324 0.911 -12.437 1.00 94.75 181 ARG A O 1
ATOM 1394 N N . THR A 1 182 ? 12.488 -0.617 -11.010 1.00 95.44 182 THR A N 1
ATOM 1395 C CA . THR A 1 182 ? 11.620 0.315 -10.268 1.00 95.44 182 THR A CA 1
ATOM 1396 C C . THR A 1 182 ? 12.428 1.427 -9.602 1.00 95.44 182 THR A C 1
ATOM 1398 O O . THR A 1 182 ? 12.111 2.604 -9.772 1.00 95.44 182 THR A O 1
ATOM 1401 N N . LEU A 1 183 ? 13.519 1.084 -8.912 1.00 96.94 183 LEU A N 1
ATOM 1402 C CA . LEU A 1 183 ? 14.389 2.066 -8.258 1.00 96.94 183 LEU A CA 1
ATOM 1403 C C . LEU A 1 183 ? 15.073 2.995 -9.267 1.00 96.94 183 LEU A C 1
ATOM 1405 O O . LEU A 1 183 ? 15.218 4.190 -9.011 1.00 96.94 183 LEU A O 1
ATOM 1409 N N . MET A 1 184 ? 15.476 2.470 -10.425 1.00 97.00 184 MET A N 1
ATOM 1410 C CA . MET A 1 184 ? 16.092 3.263 -11.487 1.00 97.00 184 MET A CA 1
ATOM 1411 C C . MET A 1 184 ? 15.102 4.269 -12.085 1.00 97.00 184 MET A C 1
ATOM 1413 O O . MET A 1 184 ? 15.443 5.443 -12.218 1.00 97.00 184 MET A O 1
ATOM 1417 N N . LEU A 1 185 ? 13.870 3.836 -12.375 1.00 96.56 185 LEU A N 1
ATOM 1418 C CA . LEU A 1 185 ? 12.785 4.720 -12.813 1.00 96.56 185 LEU A CA 1
ATOM 1419 C C . LEU A 1 185 ? 12.489 5.805 -11.780 1.00 96.56 185 LEU A C 1
ATOM 1421 O O . LEU A 1 185 ? 12.458 6.985 -12.129 1.00 96.56 185 LEU A O 1
ATOM 1425 N N . LYS A 1 186 ? 12.340 5.420 -10.508 1.00 96.69 186 LYS A N 1
ATOM 1426 C CA . LYS A 1 186 ? 12.119 6.364 -9.411 1.00 96.69 186 LYS A CA 1
ATOM 1427 C C . LYS A 1 186 ? 13.220 7.418 -9.375 1.00 96.69 186 LYS A C 1
ATOM 1429 O O . LYS A 1 186 ? 12.923 8.598 -9.480 1.00 96.69 186 LYS A O 1
ATOM 1434 N N . LYS A 1 187 ? 14.493 7.017 -9.361 1.00 97.44 187 LYS A N 1
ATOM 1435 C CA . LYS A 1 187 ? 15.633 7.953 -9.345 1.00 97.44 187 LYS A CA 1
ATOM 1436 C C . LYS A 1 187 ? 15.697 8.884 -10.559 1.00 97.44 187 LYS A C 1
ATOM 1438 O O . LYS A 1 187 ? 16.101 10.033 -10.409 1.00 97.44 187 LYS A O 1
ATOM 1443 N N . LEU A 1 188 ? 15.325 8.398 -11.743 1.00 97.56 188 LEU A N 1
ATOM 1444 C CA . LEU A 1 188 ? 15.323 9.192 -12.975 1.00 97.56 188 LEU A CA 1
ATOM 1445 C C . LEU A 1 188 ? 14.210 10.246 -13.003 1.00 97.56 188 LEU A C 1
ATOM 1447 O O . LEU A 1 188 ? 14.394 11.319 -13.577 1.00 97.56 188 LEU A O 1
ATOM 1451 N N . VAL A 1 189 ? 13.055 9.942 -12.411 1.00 97.88 189 VAL A N 1
ATOM 1452 C CA . VAL A 1 189 ? 11.845 10.773 -12.521 1.00 97.88 189 VAL A CA 1
ATOM 1453 C C . VAL A 1 189 ? 11.600 11.619 -11.267 1.00 97.88 189 VAL A C 1
ATOM 1455 O O . VAL A 1 189 ? 11.057 12.719 -11.362 1.00 97.88 189 VAL A O 1
ATOM 1458 N N . GLU A 1 190 ? 12.052 11.162 -10.100 1.00 97.06 190 GLU A N 1
ATOM 1459 C CA . GLU A 1 190 ? 11.857 11.818 -8.803 1.00 97.06 190 GLU A CA 1
ATOM 1460 C C . GLU A 1 190 ? 12.315 13.284 -8.759 1.00 97.06 190 GLU A C 1
ATOM 1462 O O . GLU A 1 190 ? 11.574 14.082 -8.188 1.00 97.06 190 GLU A O 1
ATOM 1467 N N . PRO A 1 191 ? 13.443 13.711 -9.367 1.00 96.81 191 PRO A N 1
ATOM 1468 C CA . PRO A 1 191 ? 13.804 15.130 -9.400 1.00 96.81 191 PRO A CA 1
ATOM 1469 C C . PRO A 1 191 ? 12.718 16.002 -10.048 1.00 96.81 191 PRO A C 1
ATOM 1471 O O . PRO A 1 191 ? 12.293 16.995 -9.462 1.00 96.81 191 PRO A O 1
ATOM 1474 N N . ARG A 1 192 ? 12.187 15.568 -11.200 1.00 95.56 192 ARG A N 1
ATOM 1475 C CA . ARG A 1 192 ? 11.090 16.249 -11.908 1.00 95.56 192 ARG A CA 1
ATOM 1476 C C . ARG A 1 192 ? 9.789 16.219 -11.105 1.00 95.56 192 ARG A C 1
ATOM 1478 O O . ARG A 1 192 ? 9.033 17.185 -11.143 1.00 95.56 192 ARG A O 1
ATOM 1485 N N . ALA A 1 193 ? 9.520 15.126 -10.389 1.00 97.12 193 ALA A N 1
ATOM 1486 C CA . ALA A 1 193 ? 8.369 15.039 -9.492 1.00 97.12 193 ALA A CA 1
ATOM 1487 C C . ALA A 1 193 ? 8.500 16.047 -8.339 1.00 97.12 193 ALA A C 1
ATOM 1489 O O . ALA A 1 193 ? 7.591 16.835 -8.102 1.00 97.12 193 ALA A O 1
ATOM 1490 N N . LYS A 1 194 ? 9.663 16.100 -7.677 1.00 96.62 194 LYS A N 1
ATOM 1491 C CA . LYS A 1 194 ? 9.935 17.020 -6.561 1.00 96.62 194 LYS A CA 1
ATOM 1492 C C . LYS A 1 194 ? 9.816 18.490 -6.949 1.00 96.62 194 LYS A C 1
ATOM 1494 O O . LYS A 1 194 ? 9.321 19.269 -6.143 1.00 96.62 194 LYS A O 1
ATOM 1499 N N . GLU A 1 195 ? 10.204 18.865 -8.167 1.00 96.50 195 GLU A N 1
ATOM 1500 C CA . GLU A 1 195 ? 10.007 20.228 -8.687 1.00 96.50 195 GLU A CA 1
ATOM 1501 C C . GLU A 1 195 ? 8.527 20.650 -8.731 1.00 96.50 195 GLU A C 1
ATOM 1503 O O . GLU A 1 195 ? 8.226 21.839 -8.638 1.00 96.50 195 GLU A O 1
ATOM 1508 N N . ARG A 1 196 ? 7.593 19.694 -8.839 1.00 95.25 196 ARG A N 1
ATOM 1509 C CA . ARG A 1 196 ? 6.141 19.948 -8.833 1.00 95.25 196 ARG A CA 1
ATOM 1510 C C . ARG A 1 196 ? 5.524 19.959 -7.435 1.00 95.25 196 ARG A C 1
ATOM 1512 O O . ARG A 1 196 ? 4.411 20.451 -7.271 1.00 95.25 196 ARG A O 1
ATOM 1519 N N . LEU A 1 197 ? 6.232 19.456 -6.425 1.00 96.56 197 LEU A N 1
ATOM 1520 C CA . LEU A 1 197 ? 5.758 19.376 -5.041 1.00 96.56 197 LEU A CA 1
ATOM 1521 C C . LEU A 1 197 ? 6.067 20.664 -4.265 1.00 96.56 197 LEU A C 1
ATOM 1523 O O . LEU A 1 197 ? 6.748 20.638 -3.237 1.00 96.56 197 LEU A O 1
ATOM 1527 N N . THR A 1 198 ? 5.571 21.801 -4.762 1.00 97.25 198 THR A N 1
ATOM 1528 C CA . THR A 1 198 ? 5.647 23.072 -4.024 1.00 97.25 198 THR A CA 1
ATOM 1529 C C . THR A 1 198 ? 4.796 23.011 -2.753 1.00 97.25 198 THR A C 1
ATOM 1531 O O . THR A 1 198 ? 3.902 22.171 -2.629 1.00 97.25 198 THR A O 1
ATOM 1534 N N . ASP A 1 199 ? 5.034 23.909 -1.794 1.00 95.88 199 ASP A N 1
ATOM 1535 C CA . ASP A 1 199 ? 4.229 23.957 -0.566 1.00 95.88 199 ASP A CA 1
ATOM 1536 C C . ASP A 1 199 ? 2.733 24.179 -0.870 1.00 95.88 199 ASP A C 1
ATOM 1538 O O . ASP A 1 199 ? 1.873 23.611 -0.196 1.00 95.88 199 ASP A O 1
ATOM 1542 N N . GLU A 1 200 ? 2.407 24.951 -1.910 1.00 97.19 200 GLU A N 1
ATOM 1543 C CA . GLU A 1 200 ? 1.035 25.151 -2.388 1.00 97.19 200 GLU A CA 1
ATOM 1544 C C . GLU A 1 200 ? 0.441 23.860 -2.957 1.00 97.19 200 GLU A C 1
ATOM 1546 O O . GLU A 1 200 ? -0.701 23.521 -2.638 1.00 97.19 200 GLU A O 1
ATOM 1551 N N . ALA A 1 201 ? 1.210 23.118 -3.761 1.00 97.69 201 ALA A N 1
ATOM 1552 C CA . ALA A 1 201 ? 0.780 21.837 -4.314 1.00 97.69 201 ALA A CA 1
ATOM 1553 C C . ALA A 1 201 ? 0.547 20.798 -3.208 1.00 97.69 201 ALA A C 1
ATOM 1555 O O . ALA A 1 201 ? -0.458 20.092 -3.235 1.00 97.69 201 ALA A O 1
ATOM 1556 N N . LEU A 1 202 ? 1.418 20.753 -2.196 1.00 98.25 202 LEU A N 1
ATOM 1557 C CA . LEU A 1 202 ? 1.273 19.854 -1.050 1.00 98.25 202 LEU A CA 1
ATOM 1558 C C . LEU A 1 202 ? 0.056 20.203 -0.189 1.00 98.25 202 LEU A C 1
ATOM 1560 O O . LEU A 1 202 ? -0.671 19.302 0.225 1.00 98.25 202 LEU A O 1
ATOM 1564 N N . LYS A 1 203 ? -0.206 21.495 0.049 1.00 97.88 203 LYS A N 1
ATOM 1565 C CA . LYS A 1 203 ? -1.428 21.934 0.740 1.00 97.88 203 LYS A CA 1
ATOM 1566 C C . LYS A 1 203 ? -2.674 21.554 -0.050 1.00 97.88 203 LYS A C 1
ATOM 1568 O O . LYS A 1 203 ? -3.613 21.019 0.528 1.00 97.88 203 LYS A O 1
ATOM 1573 N N . LYS A 1 204 ? -2.671 21.774 -1.368 1.00 97.88 204 LYS A N 1
ATOM 1574 C CA . LYS A 1 204 ? -3.782 21.362 -2.230 1.00 97.88 204 LYS A CA 1
ATOM 1575 C C . LYS A 1 204 ? -3.990 19.848 -2.196 1.00 97.88 204 LYS A C 1
ATOM 1577 O O . LYS A 1 204 ? -5.115 19.404 -2.010 1.00 97.88 204 LYS A O 1
ATOM 1582 N N . TYR A 1 205 ? -2.920 19.070 -2.332 1.00 98.00 205 TYR A N 1
ATOM 1583 C CA . TYR A 1 205 ? -2.986 17.614 -2.277 1.00 98.00 205 TYR A CA 1
ATOM 1584 C C . TYR A 1 205 ? -3.532 17.127 -0.930 1.00 98.00 205 TYR A C 1
ATOM 1586 O O . TYR A 1 205 ? -4.367 16.228 -0.909 1.00 98.00 205 TYR A O 1
ATOM 1594 N N . PHE A 1 206 ? -3.120 17.742 0.184 1.00 98.00 206 PHE A N 1
ATOM 1595 C CA . PHE A 1 206 ? -3.678 17.462 1.507 1.00 98.00 206 PHE A CA 1
ATOM 1596 C C . PHE A 1 206 ? -5.188 17.718 1.569 1.00 98.00 206 PHE A C 1
ATOM 1598 O O . PHE A 1 206 ? -5.918 16.839 2.011 1.00 98.00 206 PHE A O 1
ATOM 1605 N N . GLU A 1 207 ? -5.662 18.875 1.100 1.00 96.50 207 GLU A N 1
ATOM 1606 C CA . GLU A 1 207 ? -7.095 19.201 1.123 1.00 96.50 207 GLU A CA 1
ATOM 1607 C C . GLU A 1 207 ? -7.916 18.286 0.202 1.00 96.50 207 GLU A C 1
ATOM 1609 O O . GLU A 1 207 ? -8.969 17.797 0.604 1.00 96.50 207 GLU A O 1
ATOM 1614 N N . ASP A 1 208 ? -7.409 17.981 -0.997 1.00 97.06 208 ASP A N 1
ATOM 1615 C CA . ASP A 1 208 ? -8.071 17.079 -1.951 1.00 97.06 208 ASP A CA 1
ATOM 1616 C C . ASP A 1 208 ? -8.104 15.614 -1.458 1.00 97.06 208 ASP A C 1
ATOM 1618 O O . ASP A 1 208 ? -8.889 14.810 -1.957 1.00 97.06 208 ASP A O 1
ATOM 1622 N N . ASN A 1 209 ? -7.250 15.249 -0.492 1.00 96.56 209 ASN A N 1
ATOM 1623 C CA . ASN A 1 209 ? -7.105 13.888 0.038 1.00 96.56 209 ASN A CA 1
ATOM 1624 C C . ASN A 1 209 ? -7.288 13.821 1.564 1.00 96.56 209 ASN A C 1
ATOM 1626 O O . ASN A 1 209 ? -6.740 12.926 2.213 1.00 96.56 209 ASN A O 1
ATOM 1630 N N . ARG A 1 210 ? -8.029 14.766 2.149 1.00 91.62 210 ARG A N 1
ATOM 1631 C CA . ARG A 1 210 ? -8.088 14.976 3.603 1.00 91.62 210 ARG A CA 1
ATOM 1632 C C . ARG A 1 210 ? -8.482 13.724 4.389 1.00 91.62 210 ARG A C 1
ATOM 1634 O O . ARG A 1 210 ? -7.868 13.421 5.411 1.00 91.62 210 ARG A O 1
ATOM 1641 N N . ASP A 1 211 ? -9.417 12.949 3.848 1.00 91.69 211 ASP A N 1
ATOM 1642 C CA . ASP A 1 211 ? -9.917 11.709 4.450 1.00 91.69 211 ASP A CA 1
ATOM 1643 C C . ASP A 1 211 ? -8.816 10.658 4.687 1.00 91.69 211 ASP A C 1
ATOM 1645 O O . ASP A 1 211 ? -8.950 9.817 5.573 1.00 91.69 211 ASP A O 1
ATOM 1649 N N . LYS A 1 212 ? -7.702 10.705 3.935 1.00 93.56 212 LYS A N 1
ATOM 1650 C CA . LYS A 1 212 ? -6.548 9.808 4.140 1.00 93.56 212 LYS A CA 1
ATOM 1651 C C . LYS A 1 212 ? -5.753 10.139 5.409 1.00 93.56 212 LYS A C 1
ATOM 1653 O O . LYS A 1 212 ? -4.987 9.300 5.880 1.00 93.56 212 LYS A O 1
ATOM 1658 N N . TYR A 1 213 ? -5.884 11.362 5.920 1.00 95.25 213 TYR A N 1
ATOM 1659 C CA . TYR A 1 213 ? -5.075 11.882 7.025 1.00 95.25 213 TYR A CA 1
ATOM 1660 C C . TYR A 1 213 ? -5.883 12.114 8.294 1.00 95.25 213 TYR A C 1
ATOM 1662 O O . TYR A 1 213 ? -5.320 12.052 9.391 1.00 95.25 213 TYR A O 1
ATOM 1670 N N . ASP A 1 214 ? -7.178 12.394 8.156 1.00 93.50 214 ASP A N 1
ATOM 1671 C CA . ASP A 1 214 ? -8.072 12.567 9.290 1.00 93.50 214 ASP A CA 1
ATOM 1672 C C . ASP A 1 214 ? -8.080 11.311 10.171 1.00 93.50 214 ASP A C 1
ATOM 1674 O O . ASP A 1 214 ? -8.070 10.169 9.709 1.00 93.50 214 ASP A O 1
ATOM 1678 N N . GLN A 1 215 ? -8.073 11.529 11.484 1.00 91.88 215 GLN A N 1
ATOM 1679 C CA . GLN A 1 215 ? -8.188 10.447 12.447 1.00 91.88 215 GLN A CA 1
ATOM 1680 C C . GLN A 1 215 ? -9.675 10.168 12.663 1.00 91.88 215 GLN A C 1
ATOM 1682 O O . GLN A 1 215 ? -10.383 11.053 13.161 1.00 91.88 215 GLN A O 1
ATOM 1687 N N . PRO A 1 216 ? -10.165 8.966 12.314 1.00 93.69 216 PRO A N 1
ATOM 1688 C CA . PRO A 1 216 ? -11.548 8.615 12.571 1.00 93.69 216 PRO A CA 1
ATOM 1689 C C . PRO A 1 216 ? -11.801 8.513 14.077 1.00 93.69 216 PRO A C 1
ATOM 1691 O O . PRO A 1 216 ? -10.887 8.278 14.870 1.00 93.69 216 PRO A O 1
ATOM 1694 N N . GLU A 1 217 ? -13.067 8.652 14.462 1.00 95.44 217 GLU A N 1
ATOM 1695 C CA . GLU A 1 217 ? -13.511 8.354 15.820 1.00 95.44 217 GLU A CA 1
ATOM 1696 C C . GLU A 1 217 ? -13.202 6.886 16.155 1.00 95.44 217 GLU A C 1
ATOM 1698 O O . GLU A 1 217 ? -13.552 5.981 15.390 1.00 95.44 217 GLU A O 1
ATOM 1703 N N . ARG A 1 218 ? -12.556 6.645 17.299 1.00 97.38 218 ARG A N 1
ATOM 1704 C CA . ARG A 1 218 ? -12.254 5.301 17.802 1.00 97.38 218 ARG A CA 1
ATOM 1705 C C . ARG A 1 218 ? -12.701 5.153 19.243 1.00 97.38 218 ARG A C 1
ATOM 1707 O O . ARG A 1 218 ? -12.509 6.061 20.048 1.00 97.38 218 ARG A O 1
ATOM 1714 N N . VAL A 1 219 ? -13.213 3.984 19.592 1.00 97.88 219 VAL A N 1
ATOM 1715 C CA . VAL A 1 219 ? -13.460 3.607 20.988 1.00 97.88 219 VAL A CA 1
ATOM 1716 C C . VAL A 1 219 ? -12.720 2.319 21.301 1.00 97.88 219 VAL A C 1
ATOM 1718 O O . VAL A 1 219 ? -12.612 1.433 20.453 1.00 97.88 219 VAL A O 1
ATOM 1721 N N . ARG A 1 220 ? -12.183 2.221 22.516 1.00 98.31 220 ARG A N 1
ATOM 1722 C CA . ARG A 1 220 ? -11.768 0.949 23.097 1.00 98.31 220 ARG A CA 1
ATOM 1723 C C . ARG A 1 220 ? -12.889 0.484 23.994 1.00 98.31 220 ARG A C 1
ATOM 1725 O O . ARG A 1 220 ? -13.308 1.224 24.886 1.00 98.31 220 ARG A O 1
ATOM 1732 N N . ALA A 1 221 ? -13.371 -0.726 23.768 1.00 98.06 221 ALA A N 1
ATOM 1733 C CA . ALA A 1 221 ? -14.406 -1.308 24.601 1.00 98.06 221 ALA A CA 1
ATOM 1734 C C . ALA A 1 221 ? -14.030 -2.719 25.020 1.00 98.06 221 ALA A C 1
ATOM 1736 O O . ALA A 1 221 ? -13.277 -3.419 24.345 1.00 98.06 221 ALA A O 1
ATOM 1737 N N . ARG A 1 222 ? -14.612 -3.131 26.139 1.00 98.44 222 ARG A N 1
ATOM 1738 C CA . ARG A 1 222 ? -14.674 -4.523 26.547 1.00 98.44 222 ARG A CA 1
ATOM 1739 C C . ARG A 1 222 ? -16.116 -4.987 26.612 1.00 98.44 222 ARG A C 1
ATOM 1741 O O . ARG A 1 222 ? -17.013 -4.175 26.851 1.00 98.44 222 ARG A O 1
ATOM 1748 N N . HIS A 1 223 ? -16.340 -6.278 26.407 1.00 98.62 223 HIS A N 1
ATOM 1749 C CA . HIS A 1 223 ? -17.679 -6.843 26.462 1.00 98.62 223 HIS A CA 1
ATOM 1750 C C . HIS A 1 223 ? -17.765 -8.184 27.197 1.00 98.62 223 HIS A C 1
ATOM 1752 O O . HIS A 1 223 ? -16.769 -8.877 27.399 1.00 98.62 223 HIS A O 1
ATOM 1758 N N . ILE A 1 224 ? -18.986 -8.543 27.581 1.00 98.75 224 ILE A N 1
ATOM 1759 C CA . ILE A 1 224 ? -19.369 -9.902 27.965 1.00 98.75 224 ILE A CA 1
ATOM 1760 C C . ILE A 1 224 ? -20.487 -10.312 27.014 1.00 98.75 224 ILE A C 1
ATOM 1762 O O . ILE A 1 224 ? -21.518 -9.639 26.970 1.00 98.75 224 ILE A O 1
ATOM 1766 N N . LEU A 1 225 ? -20.271 -11.375 26.240 1.00 98.56 225 LEU A N 1
ATOM 1767 C CA . LEU A 1 225 ? -21.263 -11.927 25.319 1.00 98.56 225 LEU A CA 1
ATOM 1768 C C . LEU A 1 225 ? -21.935 -13.146 25.950 1.00 98.56 225 LEU A C 1
ATOM 1770 O O . LEU A 1 225 ? -21.255 -14.050 26.422 1.00 98.56 225 LEU A O 1
ATOM 1774 N N . LEU A 1 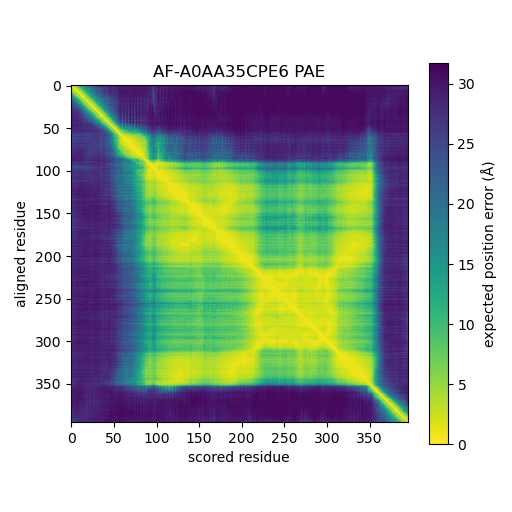226 ? -23.262 -13.186 25.946 1.00 98.69 226 LEU A N 1
ATOM 1775 C CA . LEU A 1 226 ? -24.076 -14.228 26.575 1.00 98.69 226 LEU A CA 1
ATOM 1776 C C . LEU A 1 226 ? -25.131 -14.740 25.591 1.00 98.69 226 LEU A C 1
ATOM 1778 O O . LEU A 1 226 ? -25.517 -14.034 24.655 1.00 98.69 226 LEU A O 1
ATOM 1782 N N . LYS A 1 227 ? -25.583 -15.987 25.771 1.00 97.94 227 LYS A N 1
ATOM 1783 C CA . LYS A 1 227 ? -26.505 -16.629 24.816 1.00 97.94 227 LYS A CA 1
ATOM 1784 C C . LYS A 1 227 ? -27.935 -16.164 25.010 1.00 97.94 227 LYS A C 1
ATOM 1786 O O . LYS A 1 227 ? -28.672 -16.062 24.030 1.00 97.94 227 LYS A O 1
ATOM 1791 N N . THR A 1 228 ? -28.328 -15.909 26.255 1.00 98.31 228 THR A N 1
ATOM 1792 C CA . THR A 1 228 ? -29.696 -15.515 26.588 1.00 98.31 228 THR A CA 1
ATOM 1793 C C . THR A 1 228 ? -29.745 -14.159 27.274 1.00 98.31 228 THR A C 1
ATOM 1795 O O . THR A 1 228 ? -28.759 -13.666 27.831 1.00 98.31 228 THR A O 1
ATOM 1798 N N . ARG A 1 229 ? -30.924 -13.538 27.217 1.00 98.00 229 ARG A N 1
ATOM 1799 C CA . ARG A 1 229 ? -31.166 -12.241 27.841 1.00 98.00 229 ARG A CA 1
ATOM 1800 C C . ARG A 1 229 ? -31.106 -12.347 29.359 1.00 98.00 229 ARG A C 1
ATOM 1802 O O . ARG A 1 229 ? -30.555 -11.467 30.004 1.00 98.00 229 ARG A O 1
ATOM 1809 N N . GLU A 1 230 ? -31.627 -13.436 29.907 1.00 98.38 230 GLU A N 1
ATOM 1810 C CA . GLU A 1 230 ? -31.687 -13.698 31.343 1.00 98.38 230 GLU A CA 1
ATOM 1811 C C . GLU A 1 230 ? -30.277 -13.829 31.935 1.00 98.38 230 GLU A C 1
ATOM 1813 O O . GLU A 1 230 ? -29.996 -13.281 33.000 1.00 98.38 230 GLU A O 1
ATOM 1818 N N . GLU A 1 231 ? -29.361 -14.495 31.221 1.00 98.19 231 GLU A N 1
ATOM 1819 C CA . GLU A 1 231 ? -27.945 -14.555 31.600 1.00 98.19 231 GLU A CA 1
ATOM 1820 C C . GLU A 1 231 ? -27.313 -13.157 31.599 1.00 98.19 231 GLU A C 1
ATOM 1822 O O . GLU A 1 231 ? -26.601 -12.797 32.539 1.00 98.19 231 GLU A O 1
ATOM 1827 N N . ALA A 1 232 ? -27.593 -12.350 30.570 1.00 98.44 232 ALA A N 1
ATOM 1828 C CA . ALA A 1 232 ? -27.083 -10.984 30.463 1.00 98.44 232 ALA A CA 1
ATOM 1829 C C . ALA A 1 232 ? -27.624 -10.053 31.548 1.00 98.44 232 ALA A C 1
ATOM 1831 O O . ALA A 1 232 ? -26.862 -9.280 32.123 1.00 98.44 232 ALA A O 1
ATOM 1832 N N . GLU A 1 233 ? -28.903 -10.152 31.889 1.00 98.50 233 GLU A N 1
ATOM 1833 C CA . GLU A 1 233 ? -29.491 -9.381 32.984 1.00 98.50 233 GLU A CA 1
ATOM 1834 C C . GLU A 1 233 ? -28.865 -9.779 34.333 1.00 98.50 233 GLU A C 1
ATOM 1836 O O . GLU A 1 233 ? -28.445 -8.906 35.094 1.00 98.50 233 GLU A O 1
ATOM 1841 N N . ALA A 1 234 ? -28.660 -11.078 34.582 1.00 98.38 234 ALA A N 1
ATOM 1842 C CA . ALA A 1 234 ? -28.021 -11.564 35.807 1.00 98.38 234 ALA A CA 1
ATOM 1843 C C . ALA A 1 234 ? -26.548 -11.137 35.950 1.00 98.38 234 ALA A C 1
ATOM 1845 O O . ALA A 1 234 ? -26.084 -10.847 37.058 1.00 98.38 234 ALA A O 1
ATOM 1846 N N . VAL A 1 235 ? -25.786 -11.109 34.852 1.00 98.38 235 VAL A N 1
ATOM 1847 C CA . VAL A 1 235 ? -24.398 -10.612 34.859 1.00 98.38 235 VAL A CA 1
ATOM 1848 C C . VAL A 1 235 ? -24.371 -9.092 35.023 1.00 98.38 235 VAL A C 1
ATOM 1850 O O . VAL A 1 235 ? -23.550 -8.572 35.779 1.00 98.38 235 VAL A O 1
ATOM 1853 N N . LEU A 1 236 ? -25.288 -8.368 34.377 1.00 98.19 236 LEU A N 1
ATOM 1854 C CA . LEU A 1 236 ? -25.390 -6.916 34.507 1.00 98.19 236 LEU A CA 1
ATOM 1855 C C . LEU A 1 236 ? -25.697 -6.493 35.950 1.00 98.19 236 LEU A C 1
ATOM 1857 O O . LEU A 1 236 ? -25.125 -5.517 36.436 1.00 98.19 236 LEU A O 1
ATOM 1861 N N . ASP A 1 237 ? -26.551 -7.230 36.657 1.00 98.25 237 ASP A N 1
ATOM 1862 C CA . ASP A 1 237 ? -26.858 -6.943 38.059 1.00 98.25 237 ASP A CA 1
ATOM 1863 C C . ASP A 1 237 ? -25.663 -7.205 38.989 1.00 98.25 237 ASP A C 1
ATOM 1865 O O . ASP A 1 237 ? -25.414 -6.415 39.902 1.00 98.25 237 ASP A O 1
ATOM 1869 N N . GLN A 1 238 ? -24.848 -8.230 38.713 1.00 98.19 238 GLN A N 1
ATOM 1870 C CA . GLN A 1 238 ? -23.580 -8.444 39.427 1.00 98.19 238 GLN A CA 1
ATOM 1871 C C . GLN A 1 238 ? -22.593 -7.293 39.196 1.00 98.19 238 GLN A C 1
ATOM 1873 O O . GLN A 1 238 ? -21.965 -6.816 40.143 1.00 98.19 238 GLN A O 1
ATOM 1878 N N . LEU A 1 239 ? -22.492 -6.804 37.957 1.00 97.81 239 LEU A N 1
ATOM 1879 C CA . LEU A 1 239 ? -21.647 -5.658 37.615 1.00 97.81 239 LEU A CA 1
ATOM 1880 C C . LEU A 1 239 ? -22.106 -4.375 38.318 1.00 97.81 239 LEU A C 1
ATOM 1882 O O . LEU A 1 239 ? -21.279 -3.646 38.863 1.00 97.81 239 LEU A O 1
ATOM 1886 N N . LYS A 1 240 ? -23.419 -4.120 38.381 1.00 95.62 240 LYS A N 1
ATOM 1887 C CA . LYS A 1 240 ? -23.985 -3.005 39.166 1.00 95.62 240 LYS A CA 1
ATOM 1888 C C . LYS A 1 240 ? -23.724 -3.159 40.668 1.00 95.62 240 LYS A C 1
ATOM 1890 O O . LYS A 1 240 ? -23.595 -2.156 41.364 1.00 95.62 240 LYS A O 1
ATOM 1895 N N . GLY A 1 241 ? -23.625 -4.397 41.153 1.00 96.31 241 GLY A N 1
ATOM 1896 C CA . GLY A 1 241 ? -23.219 -4.738 42.517 1.00 96.31 241 GLY A CA 1
ATOM 1897 C C . GLY A 1 241 ? -21.718 -4.588 42.799 1.00 96.31 241 GLY A C 1
ATOM 1898 O O . GLY A 1 241 ? -21.301 -4.817 43.933 1.00 96.31 241 GLY A O 1
ATOM 1899 N N . GLY A 1 242 ? -20.907 -4.202 41.806 1.00 95.69 242 GLY A N 1
ATOM 1900 C CA . GLY A 1 242 ? -19.468 -3.969 41.958 1.00 95.69 242 GLY A CA 1
ATOM 1901 C C . GLY A 1 242 ? -18.579 -5.183 41.673 1.00 95.69 242 GLY A C 1
ATOM 1902 O O . GLY A 1 242 ? -17.401 -5.156 42.026 1.00 95.69 242 GLY A O 1
ATOM 1903 N N . ALA A 1 243 ? -19.108 -6.241 41.051 1.00 97.81 243 ALA A N 1
ATOM 1904 C CA . ALA A 1 243 ? -18.285 -7.357 40.587 1.00 97.81 243 ALA A CA 1
ATOM 1905 C C . ALA A 1 243 ? -17.260 -6.905 39.527 1.00 97.81 243 ALA A C 1
ATOM 1907 O O . ALA A 1 243 ? -17.516 -5.985 38.745 1.00 97.81 243 ALA A O 1
ATOM 1908 N N . ASP A 1 244 ? -16.104 -7.572 39.473 1.00 98.00 244 ASP A N 1
ATOM 1909 C CA . ASP A 1 244 ? -15.069 -7.253 38.489 1.00 98.00 244 ASP A CA 1
ATOM 1910 C C . ASP A 1 244 ? -15.486 -7.688 37.076 1.00 98.00 244 ASP A C 1
ATOM 1912 O O . ASP A 1 244 ? -15.811 -8.850 36.817 1.00 98.00 244 ASP A O 1
ATOM 1916 N N . PHE A 1 245 ? -15.447 -6.741 36.137 1.00 98.44 245 PHE A N 1
ATOM 1917 C CA . PHE A 1 245 ? -15.862 -6.981 34.757 1.00 98.44 245 PHE A CA 1
ATOM 1918 C C . PHE A 1 245 ? -14.978 -8.013 34.059 1.00 98.44 245 PHE A C 1
ATOM 1920 O O . PHE A 1 245 ? -15.489 -8.875 33.347 1.00 98.44 245 PHE A O 1
ATOM 1927 N N . ALA A 1 246 ? -13.658 -7.941 34.251 1.00 98.12 246 ALA A N 1
ATOM 1928 C CA . ALA A 1 246 ? -12.731 -8.831 33.564 1.00 98.12 246 ALA A CA 1
ATOM 1929 C C . ALA A 1 246 ? -12.873 -10.275 34.063 1.00 98.12 246 ALA A C 1
ATOM 1931 O O . ALA A 1 246 ? -12.802 -11.209 33.263 1.00 98.12 246 ALA A O 1
ATOM 1932 N N . GLN A 1 247 ? -13.121 -10.462 35.360 1.00 98.38 247 GLN A N 1
ATOM 1933 C CA . GLN A 1 247 ? -13.432 -11.761 35.942 1.00 98.38 247 GLN A CA 1
ATOM 1934 C C . GLN A 1 247 ? -14.723 -12.337 35.352 1.00 98.38 247 GLN A C 1
ATOM 1936 O O . GLN A 1 247 ? -14.709 -13.457 34.838 1.00 98.38 247 GLN A O 1
ATOM 1941 N N . LEU A 1 248 ? -15.816 -11.568 35.346 1.00 98.38 248 LEU A N 1
ATOM 1942 C CA . LEU A 1 248 ? -17.083 -12.030 34.772 1.00 98.38 248 LEU A CA 1
ATOM 1943 C C . LEU A 1 248 ? -16.970 -12.312 33.268 1.00 98.38 248 LEU A C 1
ATOM 1945 O O . LEU A 1 248 ? -17.537 -13.292 32.791 1.00 98.38 248 LEU A O 1
ATOM 1949 N N . ALA A 1 249 ? -16.188 -11.524 32.527 1.00 98.38 249 ALA A N 1
ATOM 1950 C CA . ALA A 1 249 ? -15.903 -11.794 31.120 1.00 98.38 249 ALA A CA 1
ATOM 1951 C C . ALA A 1 249 ? -15.198 -13.147 30.927 1.00 98.38 249 ALA A C 1
ATOM 1953 O O . ALA A 1 249 ? -15.606 -13.927 30.068 1.00 98.38 249 ALA A O 1
ATOM 1954 N N . ARG A 1 250 ? -14.190 -13.466 31.750 1.00 98.25 250 ARG A N 1
ATOM 1955 C CA . ARG A 1 250 ? -13.473 -14.755 31.695 1.00 98.25 250 ARG A CA 1
ATOM 1956 C C . ARG A 1 250 ? -14.359 -15.943 32.049 1.00 98.25 250 ARG A C 1
ATOM 1958 O O . ARG A 1 250 ? -14.209 -17.008 31.462 1.00 98.25 250 ARG A O 1
ATOM 1965 N N . GLU A 1 251 ? -15.235 -15.772 33.033 1.00 97.56 251 GLU A N 1
ATOM 1966 C CA . GLU A 1 251 ? -16.057 -16.858 33.571 1.00 97.56 251 GLU A CA 1
ATOM 1967 C C . GLU A 1 251 ? -17.335 -17.111 32.769 1.00 97.56 251 GLU A C 1
ATOM 1969 O O . GLU A 1 251 ? -17.818 -18.244 32.733 1.00 97.56 251 GLU A O 1
ATOM 1974 N N . LYS A 1 252 ? -17.927 -16.058 32.192 1.00 98.06 252 LYS A N 1
ATOM 1975 C CA . LYS A 1 252 ? -19.293 -16.099 31.651 1.00 98.06 252 LYS A CA 1
ATOM 1976 C C . LYS A 1 252 ? -19.380 -15.810 30.158 1.00 98.06 252 LYS A C 1
ATOM 1978 O O . LYS A 1 252 ? -20.350 -16.247 29.546 1.00 98.06 252 LYS A O 1
ATOM 1983 N N . SER A 1 253 ? -18.423 -15.087 29.570 1.00 98.31 253 SER A N 1
ATOM 1984 C CA . SER A 1 253 ? -18.518 -14.721 28.153 1.00 98.31 253 SER A CA 1
ATOM 1985 C C . SER A 1 253 ? -18.417 -15.954 27.257 1.00 98.31 253 SER A C 1
ATOM 1987 O O . SER A 1 253 ? -17.526 -16.787 27.427 1.00 98.31 253 SER A O 1
ATOM 1989 N N . VAL A 1 254 ? -19.297 -16.047 26.261 1.00 98.19 254 VAL A N 1
ATOM 1990 C CA . VAL A 1 254 ? -19.204 -17.068 25.208 1.00 98.19 254 VAL A CA 1
ATOM 1991 C C . VAL A 1 254 ? -18.258 -16.671 24.077 1.00 98.19 254 VAL A C 1
ATOM 1993 O O . VAL A 1 254 ? -17.892 -17.529 23.276 1.00 98.19 254 VAL A O 1
ATOM 1996 N N . ASP A 1 255 ? -17.811 -15.411 24.032 1.00 97.12 255 ASP A N 1
ATOM 1997 C CA . ASP A 1 255 ? -16.629 -15.038 23.254 1.00 97.12 255 ASP A CA 1
ATOM 1998 C C . ASP A 1 255 ? -15.370 -15.403 24.046 1.00 97.12 255 ASP A C 1
ATOM 2000 O O . ASP A 1 255 ? -14.933 -14.682 24.947 1.00 97.12 255 ASP A O 1
ATOM 2004 N N . THR A 1 256 ? -14.783 -16.547 23.704 1.00 94.62 256 THR A N 1
ATOM 2005 C CA . THR A 1 256 ? -13.606 -17.072 24.396 1.00 94.62 256 THR A CA 1
ATOM 2006 C C . THR A 1 256 ? -12.332 -16.286 24.100 1.00 94.62 256 THR A C 1
ATOM 2008 O O . THR A 1 256 ? -11.415 -16.328 24.919 1.00 94.62 256 THR A O 1
ATOM 2011 N N . MET A 1 257 ? -12.238 -15.593 22.955 1.00 94.81 257 MET A N 1
ATOM 2012 C CA . MET A 1 257 ? -11.021 -14.847 22.608 1.00 94.81 257 MET A CA 1
ATOM 2013 C C . MET A 1 257 ? -10.904 -13.581 23.449 1.00 94.81 257 MET A C 1
ATOM 2015 O O . MET A 1 257 ? -9.915 -13.414 24.169 1.00 94.81 257 MET A O 1
ATOM 2019 N N . SER A 1 258 ? -11.920 -12.717 23.400 1.00 96.69 258 SER A N 1
ATOM 2020 C CA . SER A 1 258 ? -11.934 -11.501 24.219 1.00 96.69 258 SER A CA 1
ATOM 2021 C C . SER A 1 258 ? -12.141 -11.835 25.696 1.00 96.69 258 SER A C 1
ATOM 2023 O O . SER A 1 258 ? -11.491 -11.241 26.556 1.00 96.69 258 SER A O 1
ATOM 2025 N N . GLY A 1 259 ? -12.955 -12.850 26.015 1.00 96.81 259 GLY A N 1
ATOM 2026 C CA . GLY A 1 259 ? -13.245 -13.282 27.383 1.00 96.81 259 GLY A CA 1
ATOM 2027 C C . GLY A 1 259 ? -11.982 -13.583 28.190 1.00 96.81 259 GLY A C 1
ATOM 2028 O O . GLY A 1 259 ? -11.814 -13.046 29.284 1.00 96.81 259 GLY A O 1
ATOM 2029 N N . GLN A 1 260 ? -11.026 -14.336 27.629 1.00 96.19 260 GLN A N 1
ATOM 2030 C CA . GLN A 1 260 ? -9.731 -14.608 28.280 1.00 96.19 260 GLN A CA 1
ATOM 2031 C C . GLN A 1 260 ? -8.926 -13.329 28.578 1.00 96.19 260 GLN A C 1
ATOM 2033 O O . GLN A 1 260 ? -8.204 -13.258 29.576 1.00 96.19 260 GLN A O 1
ATOM 2038 N N . GLN A 1 261 ? -9.107 -12.290 27.763 1.00 96.94 261 GLN A N 1
ATOM 2039 C CA . GLN A 1 261 ? -8.484 -10.972 27.906 1.00 96.94 261 GLN A CA 1
ATOM 2040 C C . GLN A 1 261 ? -9.329 -10.007 28.759 1.00 96.94 261 GLN A C 1
ATOM 2042 O O . GLN A 1 261 ? -9.118 -8.798 28.735 1.00 96.94 261 GLN A O 1
ATOM 2047 N N . GLY A 1 262 ? -10.285 -10.520 29.545 1.00 97.50 262 GLY A N 1
ATOM 2048 C CA . GLY A 1 262 ? -11.166 -9.684 30.366 1.00 97.50 262 GLY A CA 1
ATOM 2049 C C . GLY A 1 262 ? -12.220 -8.924 29.554 1.00 97.50 262 GLY A C 1
ATOM 2050 O O . GLY A 1 262 ? -12.695 -7.875 29.990 1.00 97.50 262 GLY A O 1
ATOM 2051 N N . GLY A 1 263 ? -12.555 -9.446 28.375 1.00 97.88 263 GLY A N 1
ATOM 2052 C CA . GLY A 1 263 ? -13.536 -8.905 27.442 1.00 97.88 263 GLY A CA 1
ATOM 2053 C C . GLY A 1 263 ? -12.993 -7.848 26.485 1.00 97.88 263 GLY A C 1
ATOM 2054 O O . GLY A 1 263 ? -13.782 -7.321 25.714 1.00 97.88 263 GLY A O 1
ATOM 2055 N N . ASP A 1 264 ? -11.706 -7.489 26.547 1.00 98.06 264 ASP A N 1
ATOM 2056 C CA . ASP A 1 264 ? -11.129 -6.398 25.749 1.00 98.06 264 ASP A CA 1
ATOM 2057 C C . ASP A 1 264 ? -11.160 -6.704 24.246 1.00 98.06 264 ASP A C 1
ATOM 2059 O O . ASP A 1 264 ? -10.722 -7.766 23.803 1.00 98.06 264 ASP A O 1
ATOM 2063 N N . LEU A 1 265 ? -11.676 -5.750 23.471 1.00 97.31 265 LEU A N 1
ATOM 2064 C CA . LEU A 1 265 ? -11.776 -5.821 22.012 1.00 97.31 265 LEU A CA 1
ATOM 2065 C C . LEU A 1 265 ? -10.740 -4.929 21.315 1.00 97.31 265 LEU A C 1
ATOM 2067 O O . LEU A 1 265 ? -10.660 -4.924 20.087 1.00 97.31 265 LEU A O 1
ATOM 2071 N N . GLY A 1 266 ? -9.946 -4.167 22.076 1.00 97.31 266 GLY A N 1
ATOM 2072 C CA . GLY A 1 266 ? -9.040 -3.167 21.521 1.00 97.31 266 GLY A CA 1
ATOM 2073 C C . GLY A 1 266 ? -9.772 -1.939 20.968 1.00 97.31 266 GLY A C 1
ATOM 2074 O O . GLY A 1 266 ? -10.958 -1.727 21.223 1.00 97.31 266 GLY A O 1
ATOM 2075 N N . LEU A 1 267 ? -9.027 -1.078 20.266 1.00 97.38 267 LEU A N 1
ATOM 2076 C CA . LEU A 1 267 ? -9.563 0.117 19.609 1.00 97.38 267 LEU A CA 1
ATOM 2077 C C . LEU A 1 267 ? -10.217 -0.262 18.283 1.00 97.38 267 LEU A C 1
ATOM 2079 O O . LEU A 1 267 ? -9.588 -0.928 17.461 1.00 97.38 267 LEU A O 1
ATOM 2083 N N . PHE A 1 268 ? -11.420 0.247 18.043 1.00 97.25 268 PHE A N 1
ATOM 2084 C CA . PHE A 1 268 ? -12.107 0.084 16.768 1.00 97.25 268 PHE A CA 1
ATOM 2085 C C . PHE A 1 268 ? -12.789 1.374 16.308 1.00 97.25 268 PHE A C 1
ATOM 2087 O O . PHE A 1 268 ? -13.151 2.235 17.115 1.00 97.25 268 PHE A O 1
ATOM 2094 N N . THR A 1 269 ? -12.938 1.510 14.992 1.00 96.62 269 THR A N 1
ATOM 2095 C CA . THR A 1 269 ? -13.723 2.558 14.328 1.00 96.62 269 THR A CA 1
ATOM 2096 C C . THR A 1 269 ? -15.129 2.052 14.019 1.00 96.62 269 THR A C 1
ATOM 2098 O O . THR A 1 269 ? -15.397 0.850 14.037 1.00 96.62 269 THR A O 1
ATOM 2101 N N . ARG A 1 270 ? -16.027 2.969 13.651 1.00 94.75 270 ARG A N 1
ATOM 2102 C CA . ARG A 1 270 ? -17.325 2.601 13.068 1.00 94.75 270 ARG A CA 1
ATOM 2103 C C . ARG A 1 270 ? -17.143 1.730 11.819 1.00 94.75 270 ARG A C 1
ATOM 2105 O O . ARG A 1 270 ? -16.168 1.900 11.082 1.00 94.75 270 ARG A O 1
ATOM 2112 N N . GLY A 1 271 ? -18.070 0.804 11.601 1.00 95.38 271 GLY A N 1
ATOM 2113 C CA . GLY A 1 271 ? -18.067 -0.171 10.510 1.00 95.38 271 GLY A CA 1
ATOM 2114 C C . GLY A 1 271 ? -17.234 -1.432 10.768 1.00 95.38 271 GLY A C 1
ATOM 2115 O O . GLY A 1 271 ? -17.270 -2.346 9.948 1.00 95.38 271 GLY A O 1
ATOM 2116 N N . GLN A 1 272 ? -16.492 -1.507 11.881 1.00 96.19 272 GLN A N 1
ATOM 2117 C CA . GLN A 1 272 ? -15.708 -2.700 12.241 1.00 96.19 272 GLN A CA 1
ATOM 2118 C C . GLN A 1 272 ? -16.486 -3.698 13.110 1.00 96.19 272 GLN A C 1
ATOM 2120 O O . GLN A 1 272 ? -16.111 -4.867 13.170 1.00 96.19 272 GLN A O 1
ATOM 2125 N N . MET A 1 273 ? -17.559 -3.253 13.771 1.00 96.31 273 MET A N 1
ATOM 2126 C CA . MET A 1 273 ? -18.417 -4.082 14.622 1.00 96.31 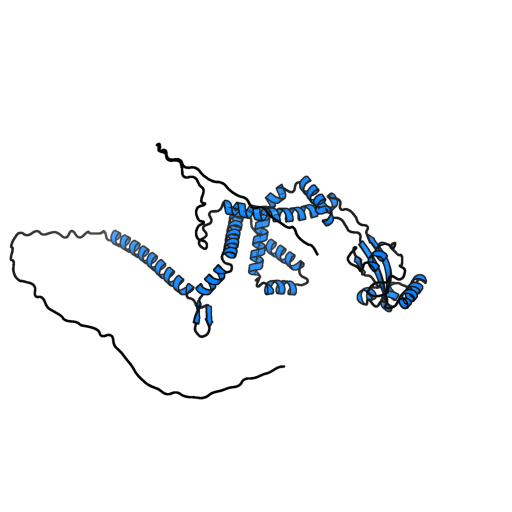273 MET A CA 1
ATOM 2127 C C . MET A 1 273 ? -19.851 -4.091 14.081 1.00 96.31 273 MET A C 1
ATOM 2129 O O . MET A 1 273 ? -20.219 -3.275 13.238 1.00 96.31 273 MET A O 1
ATOM 2133 N N . VAL A 1 274 ? -20.685 -5.016 14.565 1.00 96.75 274 VAL A N 1
ATOM 2134 C CA . VAL A 1 274 ? -22.107 -5.039 14.184 1.00 96.75 274 VAL A CA 1
ATOM 2135 C C . VAL A 1 274 ? -22.830 -3.772 14.659 1.00 96.75 274 VAL A C 1
ATOM 2137 O O . VAL A 1 274 ? -22.528 -3.299 15.762 1.00 96.75 274 VAL A O 1
ATOM 2140 N N . PRO A 1 275 ? -23.790 -3.235 13.875 1.00 97.81 275 PRO A N 1
ATOM 2141 C CA . PRO A 1 275 ? -24.410 -1.934 14.136 1.00 97.81 275 PRO A CA 1
ATOM 2142 C C . PRO A 1 275 ? -24.959 -1.767 15.554 1.00 97.81 275 PRO A C 1
ATOM 2144 O O . PRO A 1 275 ? -24.782 -0.717 16.168 1.00 97.81 275 PRO A O 1
ATOM 2147 N N . GLU A 1 276 ? -25.606 -2.793 16.107 1.00 97.69 276 GLU A N 1
ATOM 2148 C CA . GLU A 1 276 ? -26.193 -2.745 17.449 1.00 97.69 276 GLU A CA 1
ATOM 2149 C C . GLU A 1 276 ? -25.121 -2.550 18.527 1.00 97.69 276 GLU A C 1
ATOM 2151 O O . GLU A 1 276 ? -25.305 -1.765 19.460 1.00 97.69 276 GLU A O 1
ATOM 2156 N N . PHE A 1 277 ? -23.981 -3.228 18.369 1.00 97.94 277 PHE A N 1
ATOM 2157 C CA . PHE A 1 277 ? -22.859 -3.138 19.294 1.00 97.94 277 PHE A CA 1
ATOM 2158 C C . PHE A 1 277 ? -22.156 -1.785 19.189 1.00 97.94 277 PHE A C 1
ATOM 2160 O O . PHE A 1 277 ? -21.970 -1.117 20.207 1.00 97.94 277 PHE A O 1
ATOM 2167 N N . GLU A 1 278 ? -21.773 -1.356 17.981 1.00 96.81 278 GLU A N 1
ATOM 2168 C CA . GLU A 1 278 ? -21.051 -0.088 17.832 1.00 96.81 278 GLU A CA 1
ATOM 2169 C C . GLU A 1 278 ? -21.913 1.116 18.211 1.00 96.81 278 GLU A C 1
ATOM 2171 O O . GLU A 1 278 ? -21.423 2.012 18.894 1.00 96.81 278 GLU A O 1
ATOM 2176 N N . ASN A 1 279 ? -23.204 1.131 17.868 1.00 97.25 279 ASN A N 1
ATOM 2177 C CA . ASN A 1 279 ? -24.085 2.235 18.248 1.00 97.25 279 ASN A CA 1
ATOM 2178 C C . ASN A 1 279 ? -24.160 2.394 19.770 1.00 97.25 279 ASN A C 1
ATOM 2180 O O . ASN A 1 279 ? -24.109 3.517 20.269 1.00 97.25 279 ASN A O 1
ATOM 2184 N N . ALA A 1 280 ? -24.223 1.282 20.508 1.00 97.50 280 ALA A N 1
ATOM 2185 C CA . ALA A 1 280 ? -24.168 1.308 21.963 1.00 97.50 280 ALA A CA 1
ATOM 2186 C C . ALA A 1 280 ? -22.782 1.730 22.477 1.00 97.50 280 ALA A C 1
ATOM 2188 O O . ALA A 1 280 ? -22.698 2.606 23.333 1.00 97.50 280 ALA A O 1
ATOM 2189 N N . ALA A 1 281 ? -21.699 1.159 21.941 1.00 97.75 281 ALA A N 1
ATOM 2190 C CA . ALA A 1 281 ? -20.336 1.468 22.369 1.00 97.75 281 ALA A CA 1
ATOM 2191 C C . ALA A 1 281 ? -19.988 2.951 22.171 1.00 97.75 281 ALA A C 1
ATOM 2193 O O . ALA A 1 281 ? -19.555 3.607 23.108 1.00 97.75 281 ALA A O 1
ATOM 2194 N N . PHE A 1 282 ? -20.234 3.518 20.992 1.00 97.69 282 PHE A N 1
ATOM 2195 C CA . PHE A 1 282 ? -19.906 4.920 20.717 1.00 97.69 282 PHE A CA 1
ATOM 2196 C C . PHE A 1 282 ? -20.814 5.929 21.444 1.00 97.69 282 PHE A C 1
ATOM 2198 O O . PHE A 1 282 ? -20.450 7.097 21.557 1.00 97.69 282 PHE A O 1
ATOM 2205 N N . ALA A 1 283 ? -21.992 5.515 21.923 1.00 96.69 283 ALA A N 1
ATOM 2206 C CA . ALA A 1 283 ? -22.881 6.372 22.713 1.00 96.69 283 ALA A CA 1
ATOM 2207 C C . ALA A 1 283 ? -22.558 6.356 24.220 1.00 96.69 283 ALA A C 1
ATOM 2209 O O . ALA A 1 283 ? -23.052 7.208 24.962 1.00 96.69 283 ALA A O 1
ATOM 2210 N N . LEU A 1 284 ? -21.765 5.387 24.688 1.00 96.69 284 LEU A N 1
ATOM 2211 C CA . LEU A 1 284 ? -21.444 5.219 26.103 1.00 96.69 284 LEU A CA 1
ATOM 2212 C C . LEU A 1 284 ? -20.309 6.149 26.541 1.00 96.69 284 LEU A C 1
ATOM 2214 O O . LEU A 1 284 ? -19.246 6.165 25.920 1.00 96.69 284 LEU A O 1
ATOM 2218 N N . PRO A 1 285 ? -20.467 6.857 27.672 1.00 96.75 285 PRO A N 1
ATOM 2219 C CA . PRO A 1 285 ? -19.352 7.554 28.293 1.00 96.75 285 PRO A CA 1
ATOM 2220 C C . PRO A 1 285 ? -18.268 6.575 28.757 1.00 96.75 285 PRO A C 1
ATOM 2222 O O . PRO A 1 285 ? -18.563 5.480 29.244 1.00 96.75 285 PRO A O 1
ATOM 2225 N N . VAL A 1 286 ? -17.007 7.002 28.673 1.00 97.88 286 VAL A N 1
ATOM 2226 C CA . VAL A 1 286 ? -15.859 6.220 29.154 1.00 97.88 286 VAL A CA 1
ATOM 2227 C C . VAL A 1 286 ? -16.066 5.816 30.619 1.00 97.88 286 VAL A C 1
ATOM 2229 O O . VAL A 1 286 ? -16.400 6.636 31.472 1.00 97.88 286 VAL A O 1
ATOM 2232 N N . GLY A 1 287 ? -15.867 4.531 30.901 1.00 96.19 287 GLY A N 1
ATOM 2233 C CA . GLY A 1 287 ? -16.036 3.908 32.209 1.00 96.19 287 GLY A CA 1
ATOM 2234 C C . GLY A 1 287 ? -17.445 3.381 32.489 1.00 96.19 287 GLY A C 1
ATOM 2235 O O . GLY A 1 287 ? -17.594 2.577 33.410 1.00 96.19 287 GLY A O 1
ATOM 2236 N N . GLN A 1 288 ? -18.467 3.757 31.712 1.00 95.69 288 GLN A N 1
ATOM 2237 C CA . GLN A 1 288 ? -19.839 3.298 31.951 1.00 95.69 288 GLN A CA 1
ATOM 2238 C C . GLN A 1 288 ? -20.126 1.927 31.341 1.00 95.69 288 GLN A C 1
ATOM 2240 O O . GLN A 1 288 ? -19.609 1.574 30.282 1.00 95.69 288 GLN A O 1
ATOM 2245 N N . ILE A 1 289 ? -20.985 1.174 32.028 1.00 97.38 289 ILE A N 1
ATOM 2246 C CA . ILE A 1 289 ? -21.478 -0.135 31.602 1.00 97.38 289 ILE A CA 1
ATOM 2247 C C . ILE A 1 289 ? -22.845 0.055 30.940 1.00 97.38 289 ILE A C 1
ATOM 2249 O O . ILE A 1 289 ? -23.712 0.748 31.473 1.00 97.38 289 ILE A O 1
ATOM 2253 N N . SER A 1 290 ? -23.037 -0.561 29.778 1.00 98.00 290 SER A N 1
ATOM 2254 C CA . SER A 1 290 ? -24.290 -0.527 29.030 1.00 98.00 290 SER A CA 1
ATOM 2255 C C . SER A 1 290 ? -25.414 -1.298 29.722 1.00 98.00 290 SER A C 1
ATOM 2257 O O . SER A 1 290 ? -25.191 -2.143 30.587 1.00 98.00 290 SER A O 1
ATOM 2259 N N . GLY A 1 291 ? -26.647 -1.082 29.258 1.00 97.62 291 GLY A N 1
ATOM 2260 C CA . GLY A 1 291 ? -27.692 -2.095 29.404 1.00 97.62 291 GLY A CA 1
ATOM 2261 C C . GLY A 1 291 ? -27.384 -3.348 28.573 1.00 97.62 291 GLY A C 1
ATOM 2262 O O . GLY A 1 291 ? -26.337 -3.447 27.933 1.00 97.62 291 GLY A O 1
ATOM 2263 N N . VAL A 1 292 ? -28.318 -4.295 28.542 1.00 98.25 292 VAL A N 1
ATOM 2264 C CA . VAL A 1 292 ? -28.199 -5.462 27.662 1.00 98.25 292 VAL A CA 1
ATOM 2265 C C . VAL A 1 292 ? -28.427 -5.035 26.211 1.00 98.25 292 VAL A C 1
ATOM 2267 O O . VAL A 1 292 ? -29.498 -4.534 25.866 1.00 98.25 292 VAL A O 1
ATOM 2270 N N . VAL A 1 293 ? -27.421 -5.243 25.364 1.00 98.50 293 VAL A N 1
ATOM 2271 C CA . VAL A 1 293 ? -27.455 -4.927 23.931 1.00 98.50 293 VAL A CA 1
ATOM 2272 C C . VAL A 1 293 ? -27.605 -6.225 23.148 1.00 98.50 293 VAL A C 1
ATOM 2274 O O . VAL A 1 293 ? -26.758 -7.105 23.243 1.00 98.50 293 VAL A O 1
ATOM 2277 N N . GLN A 1 294 ? -28.679 -6.368 22.378 1.00 98.38 294 GLN A N 1
ATOM 2278 C CA . GLN A 1 294 ? -28.900 -7.550 21.545 1.00 98.38 294 GLN A CA 1
ATOM 2279 C C . GLN A 1 294 ? -28.232 -7.377 20.176 1.00 98.38 294 GLN A C 1
ATOM 2281 O O . GLN A 1 294 ? -28.360 -6.323 19.562 1.00 98.38 294 GLN A O 1
ATOM 2286 N N . SER A 1 295 ? -27.570 -8.422 19.686 1.00 97.94 295 SER A N 1
ATOM 2287 C CA . SER A 1 295 ? -27.063 -8.519 18.314 1.00 97.94 295 SER A CA 1
ATOM 2288 C C . SER A 1 295 ? -27.326 -9.923 17.744 1.00 97.94 295 SER A C 1
ATOM 2290 O O . SER A 1 295 ? -27.774 -10.812 18.479 1.00 97.94 295 SER A O 1
ATOM 2292 N 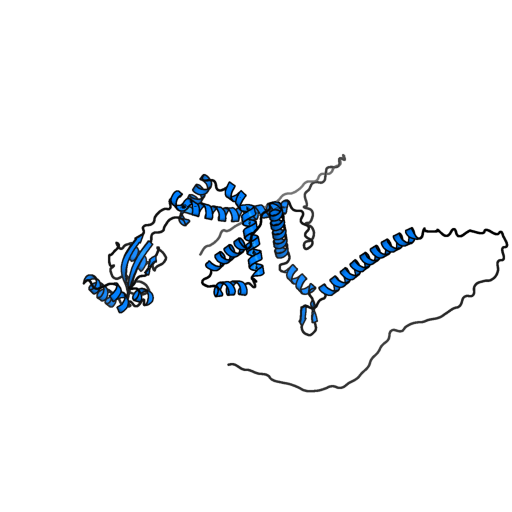N . PRO A 1 296 ? -27.011 -10.184 16.462 1.00 97.56 296 PRO A N 1
ATOM 2293 C CA . PRO A 1 296 ? -27.070 -11.533 15.895 1.00 97.56 296 PRO A CA 1
ATOM 2294 C C . PRO A 1 296 ? -26.207 -12.577 16.626 1.00 97.56 296 PRO A C 1
ATOM 2296 O O . PRO A 1 296 ? -26.452 -13.773 16.482 1.00 97.56 296 PRO A O 1
ATOM 2299 N N . PHE A 1 297 ? -25.209 -12.149 17.407 1.00 96.44 297 PHE A N 1
ATOM 2300 C CA . PHE A 1 297 ? -24.317 -13.039 18.154 1.00 96.44 297 PHE A CA 1
ATOM 2301 C C . PHE A 1 297 ? -24.817 -13.381 19.565 1.00 96.44 297 PHE A C 1
ATOM 2303 O O . PHE A 1 297 ? -24.249 -14.264 20.207 1.00 96.44 297 PHE A O 1
ATOM 2310 N N . GLY A 1 298 ? -25.863 -12.705 20.049 1.00 97.88 298 GLY A N 1
ATOM 2311 C CA . GLY A 1 298 ? -26.409 -12.891 21.391 1.00 97.88 298 GLY A CA 1
ATOM 2312 C C . GLY A 1 298 ? -26.612 -11.567 22.119 1.00 97.88 298 GLY A C 1
ATOM 2313 O O . GLY A 1 298 ? -27.006 -10.561 21.527 1.00 97.88 298 GLY A O 1
ATOM 2314 N N . PHE A 1 299 ? -26.360 -11.576 23.422 1.00 98.75 299 PHE A N 1
ATOM 2315 C CA . PHE A 1 299 ? -26.596 -10.446 24.311 1.00 98.75 299 PHE A CA 1
ATOM 2316 C C . PHE A 1 299 ? -25.277 -9.947 24.888 1.00 98.75 299 PHE A C 1
ATOM 2318 O O . PHE A 1 299 ? -24.522 -10.705 25.492 1.00 98.75 299 PHE A O 1
ATOM 2325 N N . HIS A 1 300 ? -25.001 -8.664 24.695 1.00 98.62 300 HIS A N 1
ATOM 2326 C CA . HIS A 1 300 ? -23.769 -8.014 25.100 1.00 98.62 300 HIS A CA 1
ATOM 2327 C C . HIS A 1 300 ? -24.003 -7.111 26.305 1.00 98.62 300 HIS A C 1
ATOM 2329 O O . HIS A 1 300 ? -24.983 -6.367 26.366 1.00 98.62 300 HIS A O 1
ATOM 2335 N N . ILE A 1 301 ? -23.037 -7.114 27.214 1.00 98.62 301 ILE A N 1
ATOM 2336 C CA . ILE A 1 301 ? -22.819 -6.033 28.172 1.00 98.62 301 ILE A CA 1
ATOM 2337 C C . ILE A 1 301 ? -21.506 -5.373 27.778 1.00 98.62 301 ILE A C 1
ATOM 2339 O O . ILE A 1 301 ? -20.497 -6.061 27.642 1.00 98.62 301 ILE A O 1
ATOM 2343 N N . ILE A 1 302 ? -21.521 -4.065 27.562 1.00 98.69 302 ILE A N 1
ATOM 2344 C CA . ILE A 1 302 ? -20.422 -3.305 26.967 1.00 98.69 302 ILE A CA 1
ATOM 2345 C C . ILE A 1 302 ? -19.912 -2.302 27.992 1.00 98.69 302 ILE A C 1
ATOM 2347 O O . ILE A 1 302 ? -20.700 -1.661 28.682 1.00 98.69 302 ILE A O 1
ATOM 2351 N N . GLN A 1 303 ? -18.598 -2.123 28.062 1.00 98.31 303 GLN A N 1
ATOM 2352 C CA . GLN A 1 303 ? -17.988 -1.005 28.767 1.00 98.31 303 GLN A CA 1
ATOM 2353 C C . GLN A 1 303 ? -16.923 -0.355 27.896 1.00 98.31 303 GLN A C 1
ATOM 2355 O O . GLN A 1 303 ? -15.987 -1.019 27.452 1.00 98.31 303 GLN A O 1
ATOM 2360 N N . VAL A 1 304 ? -17.038 0.954 27.694 1.00 98.25 304 VAL A N 1
ATOM 2361 C CA . VAL A 1 304 ? -16.016 1.743 26.999 1.00 98.25 304 VAL A CA 1
ATOM 2362 C C . VAL A 1 304 ? -14.905 2.082 27.981 1.00 98.25 304 VAL A C 1
ATOM 2364 O O . VAL A 1 304 ? -15.167 2.597 29.064 1.00 98.25 304 VAL A O 1
ATOM 2367 N N . THR A 1 305 ? -13.661 1.799 27.619 1.00 97.69 305 THR A N 1
ATOM 2368 C CA . THR A 1 305 ? -12.474 2.081 28.441 1.00 97.69 305 THR A CA 1
ATOM 2369 C C . THR A 1 305 ? -11.659 3.254 27.905 1.00 97.69 305 THR A C 1
ATOM 2371 O O . THR A 1 305 ? -10.927 3.877 28.669 1.00 97.69 305 THR A O 1
ATOM 2374 N N . GLU A 1 306 ? -11.823 3.605 26.629 1.00 97.94 306 GLU A N 1
ATOM 2375 C CA . GLU A 1 306 ? -11.164 4.745 25.990 1.00 97.94 306 GLU A CA 1
ATOM 2376 C C . GLU A 1 306 ? -12.032 5.279 24.843 1.00 97.94 306 GLU A C 1
ATOM 2378 O O . GLU A 1 306 ? -12.642 4.497 24.116 1.00 97.94 306 GLU A O 1
ATOM 2383 N N . HIS A 1 307 ? -12.066 6.597 24.644 1.00 97.19 307 HIS A N 1
ATOM 2384 C CA . HIS A 1 307 ? -12.731 7.227 23.500 1.00 97.19 307 HIS A CA 1
ATOM 2385 C C . HIS A 1 307 ? -11.794 8.264 22.892 1.00 97.19 307 HIS A C 1
ATOM 2387 O O . HIS A 1 307 ? -11.435 9.252 23.533 1.00 97.19 307 HIS A O 1
ATOM 2393 N N . GLN A 1 308 ? -11.385 8.019 21.653 1.00 96.19 308 GLN A N 1
ATOM 2394 C CA . GLN A 1 308 ? -10.604 8.936 20.840 1.00 96.19 308 GLN A CA 1
ATOM 2395 C C . GLN A 1 308 ? -11.557 9.625 19.853 1.00 96.19 308 GLN A C 1
ATOM 2397 O O . GLN A 1 308 ? -12.058 8.968 18.933 1.00 96.19 308 GLN A O 1
ATOM 2402 N N . PRO A 1 309 ? -11.860 10.922 20.038 1.00 94.00 309 PRO A N 1
ATOM 2403 C CA . PRO A 1 309 ? -12.761 11.629 19.141 1.00 94.00 309 PRO A CA 1
ATOM 2404 C C . PRO A 1 309 ? -12.158 11.720 17.740 1.00 94.00 309 PRO A C 1
ATOM 2406 O O . PRO A 1 309 ? -10.934 11.742 17.582 1.00 94.00 309 PRO A O 1
ATOM 2409 N N . ALA A 1 310 ? -13.023 11.835 16.729 1.00 94.44 310 ALA A N 1
ATOM 2410 C CA . ALA A 1 310 ? -12.564 12.159 15.388 1.00 94.44 310 ALA A CA 1
ATOM 2411 C C . ALA A 1 310 ? -11.772 13.471 15.423 1.00 94.44 310 ALA A C 1
ATOM 2413 O O . ALA A 1 310 ? -12.203 14.467 16.016 1.00 94.44 310 ALA A O 1
ATOM 2414 N N . ARG A 1 311 ? -10.605 13.469 14.786 1.00 93.50 311 ARG A N 1
ATOM 2415 C CA . ARG A 1 311 ? -9.724 14.630 14.734 1.00 93.50 311 ARG A CA 1
ATOM 2416 C C . ARG A 1 311 ? -9.305 14.864 13.302 1.00 93.50 311 ARG A C 1
ATOM 2418 O O . ARG A 1 311 ? -8.629 14.036 12.701 1.00 93.50 311 ARG A O 1
ATOM 2425 N N . GLN A 1 312 ? -9.647 16.042 12.801 1.00 93.56 312 GLN A N 1
ATOM 2426 C CA . GLN A 1 312 ? -9.133 16.493 11.522 1.00 93.56 312 GLN A CA 1
ATOM 2427 C C . GLN A 1 312 ? -7.616 16.651 11.595 1.00 93.56 312 GLN A C 1
ATOM 2429 O O . GLN A 1 312 ? -7.088 17.254 12.541 1.00 93.56 312 GLN A O 1
ATOM 2434 N N . ALA A 1 313 ? -6.925 16.129 10.589 1.00 94.50 313 ALA A N 1
ATOM 2435 C CA . ALA A 1 313 ? -5.506 16.352 10.435 1.00 94.50 313 ALA A CA 1
ATOM 2436 C C . ALA A 1 313 ? -5.234 17.836 10.191 1.00 94.50 313 ALA A C 1
ATOM 2438 O O . ALA A 1 313 ? -6.026 18.569 9.592 1.00 94.50 313 ALA A O 1
ATOM 2439 N N . ARG A 1 314 ? -4.077 18.290 10.663 1.00 95.19 314 ARG A N 1
ATOM 2440 C CA . ARG A 1 314 ? -3.532 19.595 10.303 1.00 95.19 314 ARG A CA 1
ATOM 2441 C C . ARG A 1 314 ? -2.361 19.358 9.379 1.00 95.19 314 ARG A C 1
ATOM 2443 O O . ARG A 1 314 ? -1.489 18.567 9.720 1.00 95.19 314 ARG A O 1
ATOM 2450 N N . PHE A 1 315 ? -2.316 20.078 8.262 1.00 96.06 315 PHE A N 1
ATOM 2451 C CA . PHE A 1 315 ? -1.256 19.931 7.266 1.00 96.06 315 PHE A CA 1
ATOM 2452 C C . PHE A 1 315 ? 0.148 19.911 7.890 1.00 96.06 315 PHE A C 1
ATOM 2454 O O . PHE A 1 315 ? 0.925 19.015 7.592 1.00 96.06 315 PHE A O 1
ATOM 2461 N N . GLU A 1 316 ? 0.447 20.822 8.821 1.00 96.19 316 GLU A N 1
ATOM 2462 C CA . GLU A 1 316 ? 1.761 20.890 9.480 1.00 96.19 316 GLU A CA 1
ATOM 2463 C C . GLU A 1 316 ? 2.109 19.636 10.304 1.00 96.19 316 GLU A C 1
ATOM 2465 O O . GLU A 1 316 ? 3.277 19.284 10.418 1.00 96.19 316 GLU A O 1
ATOM 2470 N N . GLU A 1 317 ? 1.112 18.932 10.851 1.00 95.00 317 GLU A N 1
ATOM 2471 C CA . GLU A 1 317 ? 1.311 17.704 11.639 1.00 95.00 317 GLU A CA 1
ATOM 2472 C C . GLU A 1 317 ? 1.592 16.488 10.745 1.00 95.00 317 GLU A C 1
ATOM 2474 O O . GLU A 1 317 ? 2.226 15.531 11.186 1.00 95.00 317 GLU A O 1
ATOM 2479 N N . VAL A 1 318 ? 1.131 16.521 9.489 1.00 96.62 318 VAL A N 1
ATOM 2480 C CA . VAL A 1 318 ? 1.226 15.397 8.542 1.00 96.62 318 VAL A CA 1
ATOM 2481 C C . VAL A 1 318 ? 2.036 15.724 7.284 1.00 96.62 318 VAL A C 1
ATOM 2483 O O . VAL A 1 318 ? 2.068 14.921 6.353 1.00 96.62 318 VAL A O 1
ATOM 2486 N N . LYS A 1 319 ? 2.722 16.873 7.242 1.00 96.75 319 LYS A N 1
ATOM 2487 C CA . LYS A 1 319 ? 3.377 17.418 6.039 1.00 96.75 319 LYS A CA 1
ATOM 2488 C C . LYS A 1 319 ? 4.324 16.425 5.366 1.00 96.75 319 LYS A C 1
ATOM 2490 O O . LYS A 1 319 ? 4.342 16.328 4.140 1.00 96.75 319 LYS A O 1
ATOM 2495 N N . ASP A 1 320 ? 5.097 15.674 6.146 1.00 97.12 320 ASP A N 1
ATOM 2496 C CA . ASP A 1 320 ? 6.054 14.707 5.600 1.00 97.12 320 ASP A CA 1
ATOM 2497 C C . ASP A 1 320 ? 5.365 13.490 4.977 1.00 97.12 320 ASP A C 1
ATOM 2499 O O . ASP A 1 320 ? 5.759 13.061 3.892 1.00 97.12 320 ASP A O 1
ATOM 2503 N N . LYS A 1 321 ? 4.289 12.994 5.601 1.00 96.50 321 LYS A N 1
ATOM 2504 C CA . LYS A 1 321 ? 3.468 11.913 5.040 1.00 96.50 321 LYS A CA 1
ATOM 2505 C C . LYS A 1 321 ? 2.755 12.372 3.771 1.00 96.50 321 LYS A C 1
ATOM 2507 O O . LYS A 1 321 ? 2.816 11.680 2.763 1.00 96.50 321 LYS A O 1
ATOM 2512 N N . VAL A 1 322 ? 2.173 13.573 3.797 1.00 98.06 322 VAL A N 1
ATOM 2513 C CA . VAL A 1 322 ? 1.552 14.208 2.627 1.00 98.06 322 VAL A CA 1
ATOM 2514 C C . VAL A 1 322 ? 2.551 14.319 1.478 1.00 98.06 322 VAL A C 1
ATOM 2516 O O . VAL A 1 322 ? 2.223 13.982 0.346 1.00 98.06 322 VAL A O 1
ATOM 2519 N N . ARG A 1 323 ? 3.786 14.758 1.753 1.00 98.00 323 ARG A N 1
ATOM 2520 C CA . ARG A 1 323 ? 4.837 14.854 0.731 1.00 98.00 323 ARG A CA 1
ATOM 2521 C C . ARG A 1 323 ? 5.207 13.491 0.159 1.00 98.00 323 ARG A C 1
ATOM 2523 O O . ARG A 1 323 ? 5.417 13.396 -1.045 1.00 98.00 323 ARG A O 1
ATOM 2530 N N . GLN A 1 324 ? 5.317 12.465 1.000 1.00 96.75 324 GLN A N 1
ATOM 2531 C CA . GLN A 1 324 ? 5.617 11.107 0.550 1.00 96.75 324 GLN A CA 1
ATOM 2532 C C . GLN A 1 324 ? 4.509 10.559 -0.357 1.00 96.75 324 GLN A C 1
ATOM 2534 O O . GLN A 1 324 ? 4.814 10.040 -1.427 1.00 96.75 324 GLN A O 1
ATOM 2539 N N . ASP A 1 325 ? 3.249 10.717 0.043 1.00 97.62 325 ASP A N 1
ATOM 2540 C CA . ASP A 1 325 ? 2.096 10.233 -0.722 1.00 97.62 325 ASP A CA 1
ATOM 2541 C C . ASP A 1 325 ? 1.948 10.991 -2.045 1.00 97.62 325 ASP A C 1
ATOM 2543 O O . ASP A 1 325 ? 1.824 10.380 -3.103 1.00 97.62 325 ASP A O 1
ATOM 2547 N N . ALA A 1 326 ? 2.067 12.322 -2.004 1.00 98.00 326 ALA A N 1
ATOM 2548 C CA . ALA A 1 326 ? 2.042 13.155 -3.202 1.00 98.00 326 ALA A CA 1
ATOM 2549 C C . ALA A 1 326 ? 3.188 12.812 -4.163 1.00 98.00 326 ALA A C 1
ATOM 2551 O O . ALA A 1 326 ? 2.996 12.825 -5.375 1.00 98.00 326 ALA A O 1
ATOM 2552 N N . LEU A 1 327 ? 4.378 12.492 -3.641 1.00 97.94 327 LEU A N 1
ATOM 2553 C CA . LEU A 1 327 ? 5.500 12.057 -4.468 1.00 97.94 327 LEU A CA 1
ATOM 2554 C C . LEU A 1 327 ? 5.205 10.732 -5.170 1.00 97.94 327 LEU A C 1
ATOM 2556 O O . LEU A 1 327 ? 5.518 10.604 -6.350 1.00 97.94 327 LEU A O 1
ATOM 2560 N N . GLU A 1 328 ? 4.628 9.762 -4.467 1.00 96.50 328 GLU A N 1
ATOM 2561 C CA . GLU A 1 328 ? 4.300 8.462 -5.052 1.00 96.50 328 GLU A CA 1
ATOM 2562 C C . GLU A 1 328 ? 3.220 8.593 -6.141 1.00 96.50 328 GLU A C 1
ATOM 2564 O O . GLU A 1 328 ? 3.391 8.071 -7.245 1.00 96.50 328 GLU A O 1
ATOM 2569 N N . ASP A 1 329 ? 2.172 9.385 -5.891 1.00 97.25 329 ASP A N 1
ATOM 2570 C CA . ASP A 1 329 ? 1.124 9.671 -6.881 1.00 97.25 329 ASP A CA 1
ATOM 2571 C C . ASP A 1 329 ? 1.679 10.427 -8.107 1.00 97.25 329 ASP A C 1
ATOM 2573 O O . ASP A 1 329 ? 1.361 10.105 -9.262 1.00 97.25 329 ASP A O 1
ATOM 2577 N N . GLU A 1 330 ? 2.560 11.408 -7.882 1.00 97.44 330 GLU A N 1
ATOM 2578 C CA . GLU A 1 330 ? 3.197 12.167 -8.961 1.00 97.44 330 GLU A CA 1
ATOM 2579 C C . GLU A 1 330 ? 4.148 11.280 -9.781 1.00 97.44 330 GLU A C 1
ATOM 2581 O O . GLU A 1 330 ? 4.172 11.378 -11.010 1.00 97.44 330 GLU A O 1
ATOM 2586 N N . LEU A 1 331 ? 4.886 10.362 -9.146 1.00 97.81 331 LEU A N 1
ATOM 2587 C CA . LEU A 1 331 ? 5.702 9.356 -9.838 1.00 97.81 331 LEU A CA 1
ATOM 2588 C C . LEU A 1 331 ? 4.837 8.422 -10.694 1.00 97.81 331 LEU A C 1
ATOM 2590 O O . LEU A 1 331 ? 5.186 8.173 -11.852 1.00 97.81 331 LEU A O 1
ATOM 2594 N N . GLY A 1 332 ? 3.694 7.964 -10.171 1.00 97.00 332 GLY A N 1
ATOM 2595 C CA . GLY A 1 332 ? 2.721 7.160 -10.920 1.00 97.00 332 GLY A CA 1
ATOM 2596 C C . GLY A 1 332 ? 2.195 7.869 -12.173 1.00 97.00 332 GLY A C 1
ATOM 2597 O O . GLY A 1 332 ? 1.967 7.233 -13.204 1.00 97.00 332 GLY A O 1
ATOM 2598 N N . THR A 1 333 ? 2.087 9.198 -12.123 1.00 96.94 333 THR A N 1
ATOM 2599 C CA . THR A 1 333 ? 1.679 10.036 -13.262 1.00 96.94 333 THR A CA 1
ATOM 2600 C C . THR A 1 333 ? 2.830 10.312 -14.235 1.00 96.94 333 THR A C 1
ATOM 2602 O O . THR A 1 333 ? 2.652 10.267 -15.457 1.00 96.94 333 THR A O 1
ATOM 2605 N N . LEU A 1 334 ? 4.021 10.612 -13.715 1.00 97.88 334 LEU A N 1
ATOM 2606 C CA . LEU A 1 334 ? 5.161 11.068 -14.508 1.00 97.88 334 LEU A CA 1
ATOM 2607 C C . LEU A 1 334 ? 5.933 9.944 -15.190 1.00 97.88 334 LEU A C 1
ATOM 2609 O O . LEU A 1 334 ? 6.439 10.164 -16.289 1.00 97.88 334 LEU A O 1
ATOM 2613 N N . ILE A 1 335 ? 6.043 8.761 -14.581 1.00 97.50 335 ILE A N 1
ATOM 2614 C CA . ILE A 1 335 ? 6.806 7.644 -15.158 1.00 97.50 335 ILE A CA 1
ATOM 2615 C C . ILE A 1 335 ? 6.269 7.247 -16.546 1.00 97.50 335 ILE A C 1
ATOM 2617 O O . ILE A 1 335 ? 7.077 7.175 -17.475 1.00 97.50 335 ILE A O 1
ATOM 2621 N N . PRO A 1 336 ? 4.949 7.048 -16.755 1.00 96.69 336 PRO A N 1
ATOM 2622 C CA . PRO A 1 336 ? 4.416 6.752 -18.084 1.00 96.69 336 PRO A CA 1
ATOM 2623 C C . PRO A 1 336 ? 4.717 7.859 -19.103 1.00 96.69 336 PRO A C 1
ATOM 2625 O O . PRO A 1 336 ? 5.143 7.570 -20.218 1.00 96.69 336 PRO A O 1
ATOM 2628 N N . GLN A 1 337 ? 4.567 9.130 -18.714 1.00 97.19 337 GLN A N 1
ATOM 2629 C CA . GLN A 1 337 ? 4.860 10.275 -19.588 1.00 97.19 337 GLN A CA 1
ATOM 2630 C C . GLN A 1 337 ? 6.342 10.332 -19.967 1.00 97.19 337 GLN A C 1
ATOM 2632 O O . GLN A 1 337 ? 6.686 10.561 -21.125 1.00 97.19 337 GLN A O 1
ATOM 2637 N N . TRP A 1 338 ? 7.218 10.099 -18.992 1.00 97.38 338 TRP A N 1
ATOM 2638 C CA . TRP A 1 338 ? 8.658 10.062 -19.190 1.00 97.38 338 TRP A CA 1
ATOM 2639 C C . TRP A 1 338 ? 9.067 8.903 -20.108 1.00 97.38 338 TRP A C 1
ATOM 2641 O O . TRP A 1 338 ? 9.890 9.101 -20.999 1.00 97.38 338 TRP A O 1
ATOM 2651 N N . LEU A 1 339 ? 8.464 7.718 -19.961 1.00 96.62 339 LEU A N 1
ATOM 2652 C CA . LEU A 1 339 ? 8.723 6.579 -20.849 1.00 96.62 339 LEU A CA 1
ATOM 2653 C C . LEU A 1 339 ? 8.313 6.878 -22.295 1.00 96.62 339 LEU A C 1
ATOM 2655 O O . LEU A 1 339 ? 9.089 6.605 -23.210 1.00 96.62 339 LEU A O 1
ATOM 2659 N N . GLU A 1 340 ? 7.141 7.476 -22.512 1.00 96.69 340 GLU A N 1
ATOM 2660 C CA . GLU A 1 340 ? 6.708 7.902 -23.850 1.00 96.69 340 GLU A CA 1
ATOM 2661 C C . GLU A 1 340 ? 7.629 8.982 -24.435 1.00 96.69 340 GLU A C 1
ATOM 2663 O O . GLU A 1 340 ? 8.017 8.919 -25.606 1.00 96.69 340 GLU A O 1
ATOM 2668 N N . GLU A 1 341 ? 8.072 9.931 -23.609 1.00 96.25 341 GLU A N 1
ATOM 2669 C CA . GLU A 1 341 ? 9.062 10.934 -23.996 1.00 96.25 341 GLU A CA 1
ATOM 2670 C C . GLU A 1 341 ? 10.380 10.272 -24.436 1.00 96.25 341 GLU A C 1
ATOM 2672 O O . GLU A 1 341 ? 10.914 10.615 -25.496 1.00 96.25 341 GLU A O 1
ATOM 2677 N N . MET A 1 342 ? 10.885 9.287 -23.683 1.00 96.50 342 MET A N 1
ATOM 2678 C CA . MET A 1 342 ? 12.105 8.549 -24.035 1.00 96.50 342 MET A CA 1
ATOM 2679 C C . MET A 1 342 ? 11.941 7.748 -25.328 1.00 96.50 342 MET A C 1
ATOM 2681 O O . MET A 1 342 ? 12.828 7.793 -26.183 1.00 96.50 342 MET A O 1
ATOM 2685 N N . LYS A 1 343 ? 10.800 7.075 -25.521 1.00 95.38 343 LYS A N 1
ATOM 2686 C CA . LYS A 1 343 ? 10.494 6.358 -26.770 1.00 95.38 343 LYS A CA 1
ATOM 2687 C C . LYS A 1 343 ? 10.486 7.303 -27.970 1.00 95.38 343 LYS A C 1
ATOM 2689 O O . LYS A 1 343 ? 11.085 6.978 -28.990 1.00 95.38 343 LYS A O 1
ATOM 2694 N N . SER A 1 344 ? 9.869 8.480 -27.841 1.00 96.12 344 SER A N 1
ATOM 2695 C CA . SER A 1 344 ? 9.766 9.457 -28.937 1.00 96.12 344 SER A CA 1
ATOM 2696 C C . SER A 1 344 ? 11.119 10.024 -29.390 1.00 96.12 344 SER A C 1
ATOM 2698 O O . SER A 1 344 ? 11.280 10.398 -30.550 1.00 96.12 344 SER A O 1
ATOM 2700 N N . LYS A 1 345 ? 12.101 10.074 -28.480 1.00 94.88 345 LYS A N 1
ATOM 2701 C CA . LYS A 1 345 ? 13.459 10.576 -28.742 1.00 94.88 345 LYS A CA 1
ATOM 2702 C C . LYS A 1 345 ? 14.420 9.485 -29.214 1.00 94.88 345 LYS A C 1
ATOM 2704 O O . LYS A 1 345 ? 15.513 9.797 -29.687 1.00 94.88 345 LYS A O 1
ATOM 2709 N N . ALA A 1 346 ? 14.049 8.219 -29.055 1.00 96.00 346 ALA A N 1
ATOM 2710 C CA . ALA A 1 346 ? 14.898 7.090 -29.383 1.00 96.00 346 ALA A CA 1
ATOM 2711 C C . ALA A 1 346 ? 14.712 6.637 -30.834 1.00 96.00 346 ALA A C 1
ATOM 2713 O O . ALA A 1 346 ? 13.613 6.626 -31.382 1.00 96.00 346 ALA A O 1
ATOM 2714 N N . THR A 1 347 ? 15.800 6.178 -31.453 1.00 96.00 347 THR A N 1
ATOM 2715 C CA . THR A 1 347 ? 15.710 5.424 -32.709 1.00 96.00 347 THR A CA 1
ATOM 2716 C C . THR A 1 347 ? 15.434 3.961 -32.382 1.00 96.00 347 THR A C 1
ATOM 2718 O O . THR A 1 347 ? 16.321 3.248 -31.914 1.00 96.00 347 THR A O 1
ATOM 2721 N N . ILE A 1 348 ? 14.202 3.512 -32.621 1.00 94.12 348 ILE A N 1
ATOM 2722 C CA . ILE A 1 348 ? 13.758 2.143 -32.338 1.00 94.12 348 ILE A CA 1
ATOM 2723 C C . ILE A 1 348 ? 13.482 1.439 -33.666 1.00 94.12 348 ILE A C 1
ATOM 2725 O O . ILE A 1 348 ? 12.613 1.849 -34.429 1.00 94.12 348 ILE A O 1
ATOM 2729 N N . THR A 1 349 ? 14.219 0.363 -33.946 1.00 93.25 349 THR A N 1
ATOM 2730 C CA . THR A 1 349 ? 13.929 -0.536 -35.074 1.00 93.25 349 THR A CA 1
ATOM 2731 C C . THR A 1 349 ? 13.288 -1.809 -34.537 1.00 93.25 349 THR A C 1
ATOM 2733 O O . THR A 1 349 ? 13.965 -2.632 -33.921 1.00 93.25 349 THR A O 1
ATOM 2736 N N . ASN A 1 350 ? 11.985 -1.970 -34.764 1.00 90.12 350 ASN A N 1
ATOM 2737 C CA . ASN A 1 350 ? 11.255 -3.189 -34.426 1.00 90.12 350 ASN A CA 1
ATOM 2738 C C . ASN A 1 350 ? 11.209 -4.111 -35.653 1.00 90.12 350 ASN A C 1
ATOM 2740 O O . ASN A 1 350 ? 10.645 -3.745 -36.676 1.00 90.12 350 ASN A O 1
ATOM 2744 N N . THR A 1 351 ? 11.814 -5.295 -35.551 1.00 88.19 351 THR A N 1
ATOM 2745 C CA . THR A 1 351 ? 11.826 -6.307 -36.625 1.00 88.19 351 THR A CA 1
ATOM 2746 C C . THR A 1 351 ? 10.777 -7.407 -36.437 1.00 88.19 351 THR A C 1
ATOM 2748 O O . THR A 1 351 ? 10.642 -8.260 -37.310 1.00 88.19 351 THR A O 1
ATOM 2751 N N . LEU A 1 352 ? 10.031 -7.397 -35.322 1.00 83.88 352 LEU A N 1
ATOM 2752 C CA . LEU A 1 352 ? 8.909 -8.314 -35.082 1.00 83.88 352 LEU A CA 1
ATOM 2753 C C . LEU A 1 352 ? 7.599 -7.811 -35.699 1.00 83.88 352 LEU A C 1
ATOM 2755 O O . LEU A 1 352 ? 6.729 -8.617 -36.018 1.00 83.88 352 LEU A O 1
ATOM 2759 N N . GLU A 1 353 ? 7.442 -6.497 -35.862 1.00 69.12 353 GLU A N 1
ATOM 2760 C CA . GLU A 1 353 ? 6.283 -5.905 -36.527 1.00 69.12 353 GLU A CA 1
ATOM 2761 C C . GLU A 1 353 ? 6.668 -5.407 -37.926 1.00 69.12 353 GLU A C 1
ATOM 2763 O O . GLU A 1 353 ? 7.719 -4.779 -38.077 1.00 69.12 353 GLU A O 1
ATOM 2768 N N . PRO A 1 354 ? 5.852 -5.664 -38.966 1.00 54.44 354 PRO A N 1
ATOM 2769 C CA . PRO A 1 354 ? 6.065 -5.035 -40.263 1.00 54.44 354 PRO A CA 1
ATOM 2770 C C . PRO A 1 354 ? 5.986 -3.512 -40.103 1.00 54.44 354 PRO A C 1
ATOM 2772 O O . PRO A 1 354 ? 5.190 -3.012 -39.307 1.00 54.44 354 PRO A O 1
ATOM 2775 N N . ALA A 1 355 ? 6.830 -2.784 -40.844 1.00 45.78 355 ALA A N 1
ATOM 2776 C CA . ALA A 1 355 ? 6.921 -1.329 -40.757 1.00 45.78 355 ALA A CA 1
ATOM 2777 C C . ALA A 1 355 ? 5.522 -0.683 -40.809 1.00 45.78 355 ALA A C 1
ATOM 2779 O O . ALA A 1 355 ? 4.693 -1.116 -41.618 1.00 45.78 355 ALA A O 1
ATOM 2780 N N . PRO A 1 356 ? 5.241 0.338 -39.975 1.00 45.50 356 PRO A N 1
ATOM 2781 C CA . PRO A 1 356 ? 3.952 1.009 -40.004 1.00 45.50 356 PRO A CA 1
ATOM 2782 C C . PRO A 1 356 ? 3.694 1.519 -41.422 1.00 45.50 356 PRO A C 1
ATOM 2784 O O . PRO A 1 356 ? 4.537 2.208 -42.002 1.00 45.50 356 PRO A O 1
ATOM 2787 N N . ALA A 1 357 ? 2.544 1.150 -41.991 1.00 42.78 357 ALA A N 1
ATOM 2788 C CA . ALA A 1 357 ? 2.139 1.637 -43.301 1.00 42.78 357 ALA A CA 1
ATOM 2789 C C . ALA A 1 357 ? 2.185 3.178 -43.300 1.00 42.78 357 ALA A C 1
ATOM 2791 O O . ALA A 1 357 ? 1.780 3.796 -42.306 1.00 42.78 357 ALA A O 1
ATOM 2792 N N . PRO A 1 358 ? 2.689 3.815 -44.374 1.00 39.31 358 PRO A N 1
ATOM 2793 C CA . PRO A 1 358 ? 2.716 5.267 -44.458 1.00 39.31 358 PRO A CA 1
ATOM 2794 C C . PRO A 1 358 ? 1.301 5.806 -44.236 1.00 39.31 358 PRO A C 1
ATOM 2796 O O . PRO A 1 358 ? 0.347 5.340 -44.859 1.00 39.31 358 PRO A O 1
ATOM 2799 N N . LYS A 1 359 ? 1.159 6.765 -43.311 1.00 39.16 359 LYS A N 1
ATOM 2800 C CA . LYS A 1 359 ? -0.130 7.402 -43.017 1.00 39.16 359 LYS A CA 1
ATOM 2801 C C . LYS A 1 359 ? -0.702 7.967 -44.328 1.00 39.16 359 LYS A C 1
ATOM 2803 O O . LYS A 1 359 ? -0.015 8.770 -44.965 1.00 39.16 359 LYS A O 1
ATOM 2808 N N . PRO A 1 360 ? -1.930 7.604 -44.737 1.00 49.00 360 PRO A N 1
ATOM 2809 C CA . PRO A 1 360 ? -2.581 8.228 -45.877 1.00 49.00 360 PRO A CA 1
ATOM 2810 C C . PRO A 1 360 ? -3.036 9.614 -45.426 1.00 49.00 360 PRO A C 1
ATOM 2812 O O . PRO A 1 360 ? -4.109 9.743 -44.853 1.00 49.00 360 PRO A O 1
ATOM 2815 N N . ASN A 1 361 ? -2.137 10.595 -45.530 1.00 56.59 361 ASN A N 1
ATOM 2816 C CA . ASN A 1 361 ? -2.371 12.042 -45.631 1.00 56.59 361 ASN A CA 1
ATOM 2817 C C . ASN A 1 361 ? -1.098 12.791 -45.216 1.00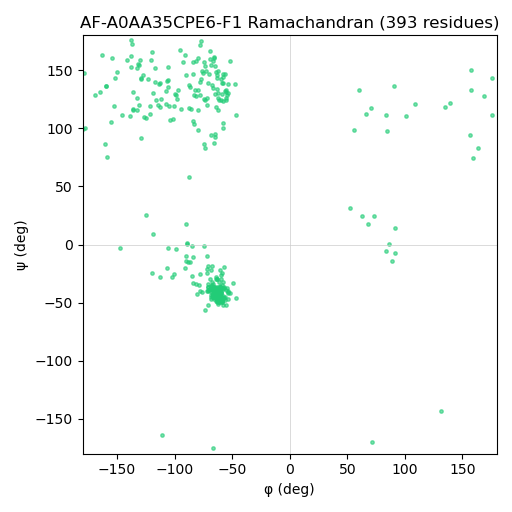 56.59 361 ASN A C 1
ATOM 2819 O O . ASN A 1 361 ? -1.009 13.385 -44.143 1.00 56.59 361 ASN A O 1
ATOM 2823 N N . ALA A 1 362 ? -0.108 12.778 -46.102 1.00 36.81 362 ALA A N 1
ATOM 2824 C CA . ALA A 1 362 ? 0.727 13.949 -46.321 1.00 36.81 362 ALA A CA 1
ATOM 2825 C C . ALA A 1 362 ? 0.423 14.395 -47.760 1.00 36.81 362 ALA A C 1
ATOM 2827 O O . ALA A 1 362 ? 0.579 13.574 -48.669 1.00 36.81 362 ALA A O 1
ATOM 2828 N N . PRO A 1 363 ? -0.081 15.620 -47.993 1.00 47.47 363 PRO A N 1
ATOM 2829 C CA . PRO A 1 363 ? -0.264 16.099 -49.352 1.00 47.47 363 PRO A CA 1
ATOM 2830 C C . PRO A 1 363 ? 1.109 16.166 -50.026 1.00 47.47 363 PRO A C 1
ATOM 2832 O O . PRO A 1 363 ? 2.072 16.678 -49.452 1.00 47.47 363 PRO A O 1
ATOM 2835 N N . ALA A 1 364 ? 1.204 15.583 -51.222 1.00 40.84 364 ALA A N 1
ATOM 2836 C CA . ALA A 1 364 ? 2.392 15.671 -52.057 1.00 40.84 364 ALA A CA 1
ATOM 2837 C C . ALA A 1 364 ? 2.719 17.151 -52.342 1.00 40.84 364 ALA A C 1
ATOM 2839 O O . ALA A 1 364 ? 1.792 17.957 -52.458 1.00 40.84 364 ALA A O 1
ATOM 2840 N N . PRO A 1 365 ? 4.004 17.529 -52.463 1.00 42.09 365 PRO A N 1
ATOM 2841 C CA . PRO A 1 365 ? 4.365 18.894 -52.810 1.00 42.09 365 PRO A CA 1
ATOM 2842 C C . PRO A 1 365 ? 3.815 19.216 -54.203 1.00 42.09 365 PRO A C 1
ATOM 2844 O O . PRO A 1 365 ? 4.055 18.476 -55.159 1.00 42.09 365 PRO A O 1
ATOM 2847 N N . GLU A 1 366 ? 3.051 20.304 -54.294 1.00 40.09 366 GLU A N 1
ATOM 2848 C CA . GLU A 1 366 ? 2.469 20.810 -55.534 1.00 40.09 366 GLU A CA 1
ATOM 2849 C C . GLU A 1 366 ? 3.577 21.110 -56.554 1.00 40.09 366 GLU A C 1
ATOM 2851 O O . GLU A 1 366 ? 4.301 22.102 -56.464 1.00 40.09 366 GLU A O 1
ATOM 2856 N N . GLY A 1 367 ? 3.714 20.224 -57.540 1.00 37.28 367 GLY A N 1
ATOM 2857 C CA . GLY A 1 367 ? 4.404 20.508 -58.788 1.00 37.28 367 GLY A CA 1
ATOM 2858 C C . GLY A 1 367 ? 3.465 21.293 -59.697 1.00 37.28 367 GLY A C 1
ATOM 2859 O O . GLY A 1 367 ? 2.418 20.787 -60.095 1.00 37.28 367 GLY A O 1
ATOM 2860 N N . GLY A 1 368 ? 3.838 22.535 -60.002 1.00 42.00 368 GLY A N 1
ATOM 2861 C CA . GLY A 1 368 ? 3.095 23.415 -60.895 1.00 42.00 368 GLY A CA 1
ATOM 2862 C C . GLY A 1 368 ? 2.926 22.839 -62.304 1.00 42.00 368 GLY A C 1
ATOM 2863 O O . GLY A 1 368 ? 3.856 22.287 -62.889 1.00 42.00 368 GLY A O 1
ATOM 2864 N N . GLY A 1 369 ? 1.728 23.023 -62.857 1.00 34.41 369 GLY A N 1
ATOM 2865 C CA . GLY A 1 369 ? 1.390 22.678 -64.233 1.00 34.41 369 GLY A CA 1
ATOM 2866 C C . GLY A 1 369 ? -0.062 23.025 -64.539 1.00 34.41 369 GLY A C 1
ATOM 2867 O O . GLY A 1 369 ? -0.981 22.304 -64.171 1.00 34.41 369 GLY A O 1
ATOM 2868 N N . THR A 1 370 ? -0.262 24.166 -65.189 1.00 36.28 370 THR A N 1
ATOM 2869 C CA . THR A 1 370 ? -1.540 24.681 -65.684 1.00 36.28 370 THR A CA 1
ATOM 2870 C C . THR A 1 370 ? -2.097 23.833 -66.833 1.00 36.28 370 THR A C 1
ATOM 2872 O O . THR A 1 370 ? -1.379 23.536 -67.784 1.00 36.28 370 THR A O 1
ATOM 2875 N N . SER A 1 371 ? -3.405 23.552 -66.827 1.00 32.97 371 SER A N 1
ATOM 2876 C CA . SER A 1 371 ? -4.375 24.013 -67.849 1.00 32.97 371 SER A CA 1
ATOM 2877 C C . SER A 1 371 ? -5.636 23.144 -67.934 1.00 32.97 371 SER A C 1
ATOM 2879 O O . SER A 1 371 ? -5.649 21.956 -67.638 1.00 32.97 371 SER A O 1
ATOM 2881 N N . GLN A 1 372 ? -6.708 23.834 -68.314 1.00 34.69 372 GLN A N 1
ATOM 2882 C CA . GLN A 1 372 ? -8.130 23.525 -68.216 1.00 34.69 372 GLN A CA 1
ATOM 2883 C C . GLN A 1 372 ? -8.666 22.471 -69.197 1.00 34.69 372 GLN A C 1
ATOM 2885 O O . GLN A 1 372 ? -8.162 22.317 -70.305 1.00 34.69 372 GLN A O 1
ATOM 2890 N N . THR A 1 373 ? -9.794 21.865 -68.806 1.00 32.88 373 THR A N 1
ATOM 2891 C CA . THR A 1 373 ? -11.121 21.749 -69.478 1.00 32.88 373 THR A CA 1
ATOM 2892 C C . THR A 1 373 ? -11.795 20.510 -68.862 1.00 32.88 373 THR A C 1
ATOM 2894 O O . THR A 1 373 ? -11.135 19.504 -68.663 1.00 32.88 373 THR A O 1
ATOM 2897 N N . GLY A 1 374 ? -13.047 20.441 -68.416 1.00 32.16 374 GLY A N 1
ATOM 2898 C CA . GLY A 1 374 ? -14.281 21.193 -68.617 1.00 32.16 374 GLY A CA 1
ATOM 2899 C C . GLY A 1 374 ? -15.387 20.125 -68.698 1.00 32.16 374 GLY A C 1
ATOM 2900 O O . GLY A 1 374 ? -15.276 19.237 -69.536 1.00 32.16 374 GLY A O 1
ATOM 2901 N N . GLY A 1 375 ? -16.414 20.148 -67.838 1.00 31.64 375 GLY A N 1
ATOM 2902 C CA . GLY A 1 375 ? -17.535 19.200 -67.963 1.00 31.64 375 GLY A CA 1
ATOM 2903 C C . GLY A 1 375 ? -18.333 18.935 -66.688 1.00 31.64 375 GLY A C 1
ATOM 2904 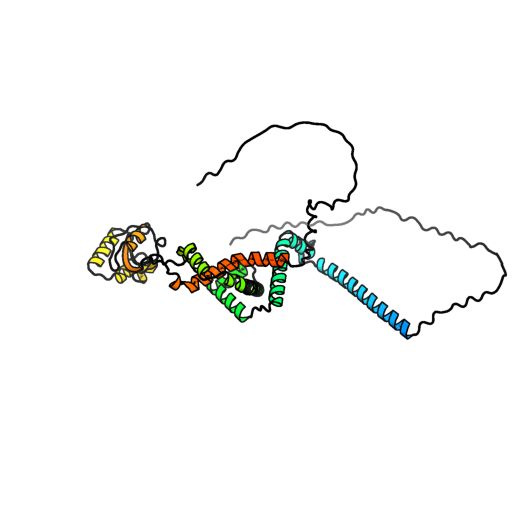O O . GLY A 1 375 ? -17.986 18.075 -65.889 1.00 31.64 375 GLY A O 1
ATOM 2905 N N . SER A 1 376 ? -19.421 19.680 -66.533 1.00 34.38 376 SER A N 1
ATOM 2906 C CA . SER A 1 376 ? -20.438 19.595 -65.483 1.00 34.38 376 SER A CA 1
ATOM 2907 C C . SER A 1 376 ? -21.309 18.335 -65.579 1.00 34.38 376 SER A C 1
ATOM 2909 O O . SER A 1 376 ? -21.735 17.994 -66.676 1.00 34.38 376 SER A O 1
ATOM 2911 N N . SER A 1 377 ? -21.748 17.780 -64.442 1.00 35.34 377 SER A N 1
ATOM 2912 C CA . SER A 1 377 ? -23.162 17.403 -64.253 1.00 35.34 377 SER A CA 1
ATOM 2913 C C . SER A 1 377 ? -23.514 17.134 -62.787 1.00 35.34 377 SER A C 1
ATOM 2915 O O . SER A 1 377 ? -22.834 16.405 -62.073 1.00 35.34 377 SER A O 1
ATOM 2917 N N . GLN A 1 378 ? -24.617 17.767 -62.406 1.00 35.09 378 GLN A N 1
ATOM 2918 C CA . GLN A 1 378 ? -25.375 17.764 -61.159 1.00 35.09 378 GLN A CA 1
ATOM 2919 C C . GLN A 1 378 ? -25.766 16.378 -60.617 1.00 35.09 378 GLN A C 1
ATOM 2921 O O . GLN A 1 378 ? -26.038 15.462 -61.386 1.00 35.09 378 GLN A O 1
ATOM 2926 N N . GLY A 1 379 ? -26.030 16.329 -59.306 1.00 31.73 379 GLY A N 1
ATOM 2927 C CA . GLY A 1 379 ? -27.316 15.805 -58.839 1.00 31.73 379 GLY A CA 1
ATOM 2928 C C . GLY A 1 379 ? -27.289 14.818 -57.673 1.00 31.73 379 GLY A C 1
ATOM 2929 O O . GLY A 1 379 ? -26.847 13.688 -57.821 1.00 31.73 379 GLY A O 1
ATOM 2930 N N . ALA A 1 380 ? -27.948 15.249 -56.593 1.00 33.12 380 ALA A N 1
ATOM 2931 C CA . ALA A 1 380 ? -28.761 14.463 -55.658 1.00 33.12 380 ALA A CA 1
ATOM 2932 C C . ALA A 1 380 ? -28.205 14.210 -54.242 1.00 33.12 380 ALA A C 1
ATOM 2934 O O . ALA A 1 380 ? -27.186 13.573 -54.007 1.00 33.12 380 ALA A O 1
ATOM 2935 N N . GLN A 1 381 ? -29.009 14.687 -53.298 1.00 34.31 381 GLN A N 1
ATOM 2936 C CA . GLN A 1 381 ? -29.039 14.460 -51.856 1.00 34.31 381 GLN A CA 1
ATOM 2937 C C . GLN A 1 381 ? -30.545 14.271 -51.517 1.00 34.31 381 GLN A C 1
ATOM 2939 O O . GLN A 1 381 ? -31.382 14.686 -52.324 1.00 34.31 381 GLN A O 1
ATOM 2944 N N . PRO A 1 382 ? -30.938 13.897 -50.288 1.00 59.31 382 PRO A N 1
ATOM 2945 C CA . PRO A 1 382 ? -30.890 12.603 -49.589 1.00 59.31 382 PRO A CA 1
ATOM 2946 C C . PRO A 1 382 ? -32.333 12.032 -49.391 1.00 59.31 382 PRO A C 1
ATOM 2948 O O . PRO A 1 382 ? -33.246 12.489 -50.078 1.00 59.31 382 PRO A O 1
ATOM 2951 N N . PRO A 1 383 ? -32.594 11.036 -48.509 1.00 49.81 383 PRO A N 1
ATOM 2952 C CA . PRO A 1 383 ? -32.858 11.292 -47.071 1.00 49.81 383 PRO A CA 1
ATOM 2953 C C . PRO A 1 383 ? -32.202 10.217 -46.160 1.00 49.81 383 PRO A C 1
ATOM 2955 O O . PRO A 1 383 ? -31.781 9.175 -46.638 1.00 49.81 383 PRO A O 1
ATOM 2958 N N . GLY A 1 384 ? -31.928 10.403 -44.865 1.00 32.22 384 GLY A N 1
ATOM 2959 C CA . GLY A 1 384 ? -32.804 10.832 -43.772 1.00 32.22 384 GLY A CA 1
ATOM 2960 C C . GLY A 1 384 ? -33.224 9.597 -42.952 1.00 32.22 384 GLY A C 1
ATOM 2961 O O . GLY A 1 384 ? -33.969 8.765 -43.455 1.00 32.22 384 GLY A O 1
ATOM 2962 N N . GLY A 1 385 ? -32.746 9.464 -41.707 1.00 33.69 385 GLY A N 1
ATOM 2963 C CA . GLY A 1 385 ? -33.117 8.360 -40.809 1.00 33.69 385 GLY A CA 1
ATOM 2964 C C . GLY A 1 385 ? -32.470 8.460 -39.424 1.00 33.69 385 GLY A C 1
ATOM 2965 O O . GLY A 1 385 ? -31.296 8.153 -39.260 1.00 33.69 385 GLY A O 1
ATOM 2966 N N . GLN A 1 386 ? -33.250 8.942 -38.456 1.00 35.09 386 GLN A N 1
ATOM 2967 C CA . GLN A 1 386 ? -32.944 9.114 -37.030 1.00 35.09 386 GLN A CA 1
ATOM 2968 C C . GLN A 1 386 ? -33.022 7.806 -36.216 1.00 35.09 386 GLN A C 1
ATOM 2970 O O . GLN A 1 386 ? -33.634 6.834 -36.651 1.00 35.09 386 GLN A O 1
ATOM 2975 N N . SER A 1 387 ? -32.574 7.926 -34.954 1.00 38.59 387 SER A N 1
ATOM 2976 C CA . SER A 1 387 ? -32.894 7.133 -33.745 1.00 38.59 387 SER A CA 1
ATOM 2977 C C . SER A 1 387 ? -31.990 5.922 -33.476 1.00 38.59 387 SER A C 1
ATOM 2979 O O . SER A 1 387 ? -31.651 5.185 -34.386 1.00 38.59 387 SER A O 1
ATOM 2981 N N . GLY A 1 388 ? -31.523 5.647 -32.257 1.00 36.28 388 GLY A N 1
ATOM 2982 C CA . GLY A 1 388 ? -31.706 6.280 -30.952 1.00 36.28 388 GLY A CA 1
ATOM 2983 C C . GLY A 1 388 ? -30.867 5.517 -29.914 1.00 36.28 388 GLY A C 1
ATOM 2984 O O . GLY A 1 388 ? -30.658 4.313 -30.045 1.00 36.28 388 GLY A O 1
ATOM 2985 N N . GLN A 1 389 ? -30.356 6.222 -28.904 1.00 41.56 389 GLN A N 1
ATOM 2986 C CA . GLN A 1 389 ? -29.830 5.618 -27.673 1.00 41.56 389 GLN A CA 1
ATOM 2987 C C . GLN A 1 389 ? -30.974 5.012 -26.843 1.00 41.56 389 GLN A C 1
ATOM 2989 O O . GLN A 1 389 ? -32.111 5.483 -26.926 1.00 41.56 389 GLN A O 1
ATOM 2994 N N . PRO A 1 390 ? -30.650 4.075 -25.939 1.00 52.25 390 PRO A N 1
ATOM 2995 C CA . PRO A 1 390 ? -30.995 4.349 -24.547 1.00 52.25 390 PRO A CA 1
ATOM 2996 C C . PRO A 1 390 ? -29.853 4.077 -23.555 1.00 52.25 390 PRO A C 1
ATOM 2998 O O . PRO A 1 390 ? -28.974 3.244 -23.766 1.00 52.25 390 PRO A O 1
ATOM 3001 N N . ALA A 1 391 ? -29.913 4.838 -22.463 1.00 42.75 391 ALA A N 1
ATOM 3002 C CA . ALA A 1 391 ? -29.109 4.758 -21.247 1.00 42.75 391 ALA A CA 1
ATOM 3003 C C . ALA A 1 391 ? -29.577 3.591 -20.325 1.00 42.75 391 ALA A C 1
ATOM 3005 O O . ALA A 1 391 ? -30.568 2.928 -20.644 1.00 42.75 391 ALA A O 1
ATOM 3006 N N . PRO A 1 392 ? -28.878 3.307 -19.204 1.00 53.62 392 PRO A N 1
ATOM 3007 C CA . PRO A 1 392 ? -28.866 1.998 -18.549 1.00 53.62 392 PRO A CA 1
ATOM 3008 C C . PRO A 1 392 ? -29.911 1.834 -17.434 1.00 53.62 392 PRO A C 1
ATOM 3010 O O . PRO A 1 392 ? -30.334 2.800 -16.801 1.00 53.62 392 PRO A O 1
ATOM 3013 N N . ALA A 1 393 ? -30.262 0.577 -17.146 1.00 49.88 393 ALA A N 1
ATOM 3014 C CA . ALA A 1 393 ? -31.019 0.176 -15.964 1.00 49.88 393 ALA A CA 1
ATOM 3015 C C . ALA A 1 393 ? -30.064 -0.355 -14.885 1.00 49.88 393 ALA A C 1
ATOM 3017 O O . ALA A 1 393 ? -29.235 -1.222 -15.157 1.00 49.88 393 ALA A O 1
ATOM 3018 N N . GLY A 1 394 ? -30.193 0.179 -13.671 1.00 42.91 394 GLY A N 1
ATOM 3019 C CA . GLY A 1 394 ? -29.493 -0.299 -12.487 1.00 42.91 394 GLY A CA 1
ATOM 3020 C C . GLY A 1 394 ? -30.153 -1.518 -11.842 1.00 42.91 394 GLY A C 1
ATOM 3021 O O . GLY A 1 394 ? -31.356 -1.746 -11.991 1.00 42.91 394 GLY A O 1
ATOM 3022 N N . LYS A 1 395 ? -29.333 -2.246 -11.086 1.00 46.12 395 LYS A N 1
ATOM 3023 C CA . LYS A 1 395 ? -29.635 -2.857 -9.790 1.00 46.12 395 LYS A CA 1
ATOM 3024 C C . LYS A 1 395 ? -28.348 -2.927 -8.984 1.00 46.12 395 LYS A C 1
ATOM 3026 O O . LYS A 1 395 ? -27.298 -3.169 -9.621 1.00 46.12 395 LYS A O 1
#

Nearest PDB structures (foldseek):
  6vj6-assembly1_A  TM=4.531E-01  e=6.613E-19  Bacillus cereus ATCC 14579
  4wo7-assembly1_B  TM=4.789E-01  e=8.820E-18  Bacillus subtilis subsp. subtilis str. 168
  6xd8-assembly2_B  TM=9.778E-01  e=2.040E-10  Bacillus anthracis str. Sterne
  6vj4-assembly1_A-2  TM=4.389E-01  e=9.296E-17  Bacillus anthracis
  2m08-assembly1_A  TM=8.818E-01  e=1.334E-08  Nitrosopumilus maritimus SCM1

Radius of gyration: 44.22 Å; Cα contacts (8 Å, |Δi|>4): 315; chains: 1; bounding box: 90×88×137 Å

Secondary structure (DSSP, 8-state):
----------------------------------PPP--------------------HHHHHHHHHHHHHHHHHHHHHHHHHHHHHHHHT-EEEEETTEEEEHHHHHHHHIIIIIHHHHHHHHHHHHHHHHHHHHT----HHHHHHHHHHHHHTSSSHHHHHHHHHHTT--HHHHHHHHHHHHHHHHHHHHHHHHH--HHHHHHHHHHTGGGTSBPPEEEEEEEEESSHHHHHHHHHHHHTT--HHHHHHHH-S-HHHHHTTTEEEEEETTSS-HHHHHHHHHSPTTPBP--EEETTEEEEEEEEEEE--B---HHHHHHHHHHHHHHHHHHHHHHHHHHHHHHHS----SSSPPPPPPS--PPP--------------------------PPP-

Foldseek 3Di:
DDDDDDDDDDDDDDDDDDDDDDDDDDDDDDDDDDDDDDDDDDDDDDDPPPPPDPPDPPVNVVVVVVVVVVVVVVVVVVVVVVVVVVVQQQPFPDDDPNRGDGVVNVVVVCCVVCVVVVVVVVVLLVLLVVVCVVVVNADDPVNLVVVVVVVQVVAPDPVRVVVVCVVVVHDPVNSSSVSRSVVSLCVVCLVVLVVCPDPVNLVVLCVVPQVVAWDAKKFKKFKAFAAALVLQVVVVVVVVVVDQQLVCLLVGGPPNVCNPVSRTPGMDHPPPDDPQVVVQRQVDDAQDWDRWTQDPRHTMIMHTNDIDHTGGDDCVVCVVVSSVVSSVVSSVVVSVVVSVVSVVPDDDDDPSDDDPDPPPDDDDPDDDDDDDDDDDDDDDDDDDDDDDDDDDDDD

pLDDT: mean 80.42, std 23.89, range [30.48, 98.75]

Mean predicted aligned error: 17.01 Å

Organism: NCBI:txid671077

Sequence (395 aa):
MLVSKVADGEREGNPAASCSQSHWEAVGAVGARRSPPPWGEDQSSGGTRKREGIRLKKGFVWVVLTVAFAALSAILGVQVYVLYRSLDSRAVVATVNGEAITKADLYNELVARSGKQVLQGLIEDRLIAQEAKKQGVQVTRQEMQAEIDNLRKEFPSELAFQAFLAERGVTQERLEQAVSRTLMLKKLVEPRAKERLTDEALKKYFEDNRDKYDQPERVRARHILLKTREEAEAVLDQLKGGADFAQLAREKSVDTMSGQQGGDLGLFTRGQMVPEFENAAFALPVGQISGVVQSPFGFHIIQVTEHQPARQARFEEVKDKVRQDALEDELGTLIPQWLEEMKSKATITNTLEPAPAPKPNAPAPEGGGTSQTGGSSQGAQPPGGQSGQPAPAGK

InterPro domains:
  IPR000297 Peptidyl-prolyl cis-trans isomerase, PpiC-type [PF13145] (198-320)
  IPR000297 Peptidyl-prolyl cis-trans isomerase, PpiC-type [PS50198] (216-306)
  IPR023058 Peptidyl-prolyl cis-trans isomerase, PpiC-type, conserved site [PS01096] (245-266)
  IPR027304 Trigger factor/SurA domain superfamily [SSF109998] (92-246)
  IPR046357 Peptidyl-prolyl cis-trans isomerase domain superfamily [G3DSA:3.10.50.40] (208-330)
  IPR050245 Bacterial extracellular foldase PrsA [PTHR47245] (63-349)

Solvent-accessible surface area (backbone atoms only — not comparable to full-atom values): 24698 Å² total; per-residue (Å²): 141,89,86,87,80,91,80,88,82,89,82,88,88,84,83,87,91,81,91,89,84,83,89,84,82,89,82,80,92,79,89,78,90,77,83,81,87,82,90,81,92,76,93,76,81,93,73,88,76,74,80,78,71,82,80,67,53,72,69,57,54,52,53,52,50,52,53,51,49,52,51,50,50,52,51,48,48,50,52,51,48,53,50,51,53,57,50,56,42,58,36,68,75,47,69,59,100,84,45,72,38,26,44,45,59,55,48,52,51,48,39,74,76,45,33,64,62,55,49,52,52,53,52,49,54,50,51,53,53,51,51,28,59,74,71,68,57,79,81,52,72,66,60,45,49,54,50,52,55,55,60,48,66,80,33,98,36,73,68,54,44,53,49,56,31,55,77,70,70,48,46,72,69,54,48,51,52,52,47,46,50,52,54,48,51,46,67,72,45,44,65,67,40,54,73,61,61,40,75,67,48,45,53,49,51,41,65,80,44,40,80,82,58,35,43,69,44,31,38,24,36,27,40,30,37,23,84,41,66,67,58,34,52,57,50,50,52,42,45,75,71,67,48,61,62,38,59,49,6,52,77,60,24,73,46,62,75,30,7,72,62,33,9,44,68,53,75,44,46,86,86,78,55,59,68,58,56,43,57,50,50,78,69,47,56,69,74,41,71,53,68,80,40,67,49,101,89,27,21,32,39,41,31,22,76,39,76,46,73,60,39,78,60,50,66,86,83,42,45,67,59,48,48,52,52,52,48,52,56,41,43,69,60,43,51,62,54,50,50,54,53,52,56,74,75,48,90,78,86,67,87,90,52,79,77,79,74,79,72,95,78,70,84,74,82,87,74,88,79,90,83,88,87,86,86,88,82,86,87,90,83,87,84,89,87,85,88,78,86,84,84,88,85,88,132